Protein AF-0000000070945038 (afdb_homodimer)

Sequence (458 aa):
YYMYGKHPVFSALNNPKRQIENILCTREIFDTNKKLIGTRSYEIVNNDILSKLLENQIHQGIAAKVRPIFSYNLENIDIKNPKCKIAILDQITDTQNIGAIIRSAAAFDINAIILPQDNSPNESGGIAKAACGTLELIPIIKVTNLRSCMNYLKKHGFWIIGLTGSANDYFTDKLISDKIALVFGSEDKGMRRLVEETCDYLAKIPISKRVESLNVSNAASIIFHSLHKYYMYGKHPVFSALNNPKRQIENILCTREIFDTNKKLIGTRSYEIVNNDILSKLLENQIHQGIAAKVRPIFSYNLENIDIKNPKCKIAILDQITDTQNIGAIIRSAAAFDINAIILPQDNSPNESGGIAKAACGTLELIPIIKVTNLRSCMNYLKKHGFWIIGLTGSANDYFTDKLISDKIALVFGSEDKGMRRLVEETCDYLAKIPISKRVESLNVSNAASIIFHSLHK

Radius of gyration: 22.68 Å; Cα contacts (8 Å, |Δi|>4): 978; chains: 2; bounding box: 52×62×56 Å

InterPro domains:
  IPR001537 tRNA/rRNA methyltransferase, SpoU type [PF00588] (87-224)
  IPR004441 RNA methyltransferase TrmH [PTHR46429] (2-227)
  IPR004441 RNA methyltransferase TrmH [TIGR00186] (2-226)
  IPR013123 RNA 2-O ribose methyltransferase, substrate binding [PF08032] (3-68)
  IPR013123 RNA 2-O ribose methyltransferase, substrate binding [SM00967] (2-72)
  IPR029026 tRNA (guanine-N1-)-methyltransferase, N-terminal [G3DSA:3.40.1280.10] (71-229)
  IPR029028 Alpha/beta knot methyltransferases [SSF75217] (60-228)
  IPR029064 Ribosomal protein eL30-like superfamily [G3DSA:3.30.1330.30] (1-68)
  IPR029064 Ribosomal protein eL30-like superfamily [SSF55315] (2-68)

Organism: Ixodes scapularis (NCBI:txid6945)

Foldseek 3Di:
DKAADDQLVLLLLVQPLWFWQEKEFAPVVCVVVVVSRVVHHYDHDDPVVVCVVVVNPPRVGMMIDTDAPAAADPVVQPLVQLAAEEEEEAQAADLLLLLLLLLLCLVLVHAAYEYEPPNYDGDDNSNSVSVRSSSSVHHYHYYNDVLVVLVVSVVSPEAEEEEDPPFPAADDPVPDDRHYYYYWYYPPPIHDDSNVVSHPYYHYHDDDPVDHDDDRSVRSSVVSVVNSD/DKAADDQLVLLLLVQPLWFWQEKEFAPVVCVVVVVSRVVHHYDHDDPVVVCVVVVNPPRVGMMIDTDAPAAADPVVQPLVQLAAEEEEEAQAADLLLLLLLLLLCLVLVHAAYEYEPPNYDGDDNSNSVSVRSSSSVHHYHYYNDVLVVLVVSVVSPEAEEEEDPPFPAADDPVPDDRHYYYYWYYPPPIHDDSNVVSHPGYHYHDDDPVDHDDDRSVRSSVVSVVNSD

Nearest PDB structures (foldseek):
  1gz0-assembly4_D  TM=7.320E-01  e=9.127E-21  Escherichia coli
  1gz0-assembly4_E  TM=9.339E-01  e=8.587E-15  Escherichia coli
  3nk7-assembly1_A  TM=8.031E-01  e=1.399E-15  Streptomyces actuosus
  5l0z-assembly1_B  TM=8.597E-01  e=9.654E-15  Sinorhizobium meliloti 1021
  3nk6-assembly1_B  TM=8.182E-01  e=3.430E-13  Streptomyces actuosus

Solvent-accessible surface area (backbone atoms only — not comparable to full-atom values): 24083 Å² total; per-residue (Å²): 91,55,34,32,19,59,50,26,40,53,35,41,72,70,31,86,85,54,51,70,71,35,33,42,25,21,61,69,54,39,70,77,38,40,80,72,51,65,80,46,59,61,45,77,44,57,62,66,59,54,27,62,77,54,74,64,50,85,28,80,46,28,33,26,35,35,58,78,78,70,37,73,50,78,78,76,51,67,71,82,44,74,68,31,39,33,40,35,40,45,46,51,58,56,43,58,44,52,9,39,34,42,27,37,32,43,24,39,66,39,57,35,38,37,34,39,55,64,66,30,69,73,85,45,32,60,28,34,42,44,12,56,27,29,62,73,72,40,56,40,30,36,35,88,46,64,58,61,50,50,49,53,41,42,76,64,64,33,46,34,37,30,51,38,79,82,36,89,40,64,70,49,77,84,73,63,59,54,29,30,34,38,35,38,33,16,95,86,76,35,54,52,66,71,54,54,69,67,31,77,40,54,18,17,79,91,59,34,90,90,42,84,72,69,56,64,33,32,49,48,33,38,54,38,48,64,68,58,107,92,55,33,30,17,59,48,25,40,53,36,41,72,70,31,87,85,53,51,70,71,36,34,42,24,19,62,69,53,40,70,76,37,41,81,71,50,64,78,46,58,64,46,79,43,58,63,66,59,53,26,63,76,53,74,63,49,86,27,80,47,29,33,26,34,34,57,79,78,71,38,74,50,75,78,74,50,67,72,81,45,73,68,33,38,35,39,34,39,45,48,50,57,55,42,59,42,51,8,38,36,42,27,36,32,43,24,38,66,38,59,33,38,37,36,39,56,64,69,31,67,72,87,46,32,61,29,35,42,44,12,56,24,30,60,74,70,39,56,39,30,36,36,88,47,64,59,61,51,51,50,54,41,41,76,64,64,32,46,35,36,28,52,37,80,83,36,90,40,65,70,50,77,86,73,62,59,54,27,30,33,40,34,39,34,17,94,86,78,35,53,52,68,70,55,54,70,66,30,76,40,53,20,16,80,91,58,36,90,90,42,84,72,67,57,63,34,33,49,48,33,37,53,39,48,65,67,58,106

Structure (mmCIF, N/CA/C/O backbone):
data_AF-0000000070945038-model_v1
#
loop_
_entity.id
_entity.type
_entity.pdbx_description
1 polymer 'rRNA methylase, putative'
#
loop_
_atom_site.group_PDB
_atom_site.id
_atom_site.type_symbol
_atom_site.label_atom_id
_atom_site.label_alt_id
_atom_site.label_comp_id
_atom_site.label_asym_id
_atom_site.label_entity_id
_atom_site.label_seq_id
_atom_site.pdbx_PDB_ins_code
_atom_site.Cartn_x
_atom_site.Cartn_y
_atom_site.Cartn_z
_atom_site.occupancy
_atom_site.B_iso_or_equiv
_atom_site.auth_seq_id
_atom_site.auth_comp_id
_atom_site.auth_asym_id
_atom_site.auth_atom_id
_atom_site.pdbx_PDB_model_num
ATOM 1 N N . TYR A 1 1 ? -1.938 24.375 -4.832 1 97.31 1 TYR A N 1
ATOM 2 C CA . TYR A 1 1 ? -2.25 23.219 -5.664 1 97.31 1 TYR A CA 1
ATOM 3 C C . TYR A 1 1 ? -3.699 22.781 -5.473 1 97.31 1 TYR A C 1
ATOM 5 O O . TYR A 1 1 ? -4.379 23.266 -4.559 1 97.31 1 TYR A O 1
ATOM 13 N N . TYR A 1 2 ? -4.199 21.891 -6.297 1 98 2 TYR A N 1
ATOM 14 C CA . TYR A 1 2 ? -5.562 21.406 -6.137 1 98 2 TYR A CA 1
ATOM 15 C C . TYR A 1 2 ? -5.578 20.031 -5.461 1 98 2 TYR A C 1
ATOM 17 O O . TYR A 1 2 ? -4.887 19.109 -5.902 1 98 2 TYR A O 1
ATOM 25 N N . MET A 1 3 ? -6.242 19.984 -4.41 1 98 3 MET A N 1
ATOM 26 C CA . MET A 1 3 ? -6.648 18.719 -3.822 1 98 3 MET A CA 1
ATOM 27 C C . MET A 1 3 ? -8 18.266 -4.371 1 98 3 MET A C 1
ATOM 29 O O . MET A 1 3 ? -8.828 19.094 -4.746 1 98 3 MET A O 1
ATOM 33 N N . TYR A 1 4 ? -8.188 16.984 -4.426 1 98.62 4 TYR A N 1
ATOM 34 C CA . TYR A 1 4 ? -9.414 16.484 -5.035 1 98.62 4 TYR A CA 1
ATOM 35 C C . TYR A 1 4 ? -9.906 15.234 -4.328 1 98.62 4 TYR A C 1
ATOM 37 O O . TYR A 1 4 ? -9.133 14.547 -3.654 1 98.62 4 TYR A O 1
ATOM 45 N N . GLY A 1 5 ? -11.172 14.969 -4.531 1 97.75 5 GLY A N 1
ATOM 46 C CA . GLY A 1 5 ? -11.836 13.867 -3.855 1 97.75 5 GLY A CA 1
ATOM 47 C C . GLY A 1 5 ? -12.586 14.297 -2.609 1 97.75 5 GLY A C 1
ATOM 48 O O . GLY A 1 5 ? -12.172 15.234 -1.924 1 97.75 5 GLY A O 1
ATOM 49 N N . LYS A 1 6 ? -13.602 13.602 -2.258 1 97.12 6 LYS A N 1
ATOM 50 C CA . LYS A 1 6 ? -14.469 13.984 -1.146 1 97.12 6 LYS A CA 1
ATOM 51 C C . LYS A 1 6 ? -13.711 13.961 0.177 1 97.12 6 LYS A C 1
ATOM 53 O O . LYS A 1 6 ? -13.672 14.961 0.897 1 97.12 6 LYS A O 1
ATOM 58 N N . HIS A 1 7 ? -12.977 12.914 0.466 1 96.94 7 HIS A N 1
ATOM 59 C CA . HIS A 1 7 ? -12.352 12.75 1.772 1 96.94 7 HIS A CA 1
ATOM 60 C C . HIS A 1 7 ? -11.266 13.797 2.004 1 96.94 7 HIS A C 1
ATOM 62 O O . HIS A 1 7 ? -11.289 14.508 3.014 1 96.94 7 HIS A O 1
ATOM 68 N N . PRO A 1 8 ? -10.336 13.93 1.013 1 98.12 8 PRO A N 1
ATOM 69 C CA . PRO A 1 8 ? -9.305 14.938 1.227 1 98.12 8 PRO A CA 1
ATOM 70 C C . PRO A 1 8 ? -9.875 16.344 1.369 1 98.12 8 PRO A C 1
ATOM 72 O O . PRO A 1 8 ? -9.492 17.094 2.275 1 98.12 8 PRO A O 1
ATOM 75 N N . VAL A 1 9 ? -10.836 16.719 0.553 1 98.5 9 VAL A N 1
ATOM 76 C CA . VAL A 1 9 ? -11.344 18.078 0.532 1 98.5 9 VAL A CA 1
ATOM 77 C C . VAL A 1 9 ? -12.156 18.344 1.797 1 98.5 9 VAL A C 1
ATOM 79 O O . VAL A 1 9 ? -11.969 19.375 2.453 1 98.5 9 VAL A O 1
ATOM 82 N N . PHE A 1 10 ? -13.008 17.422 2.17 1 98 10 PHE A N 1
ATOM 83 C CA . PHE A 1 10 ? -13.836 17.656 3.35 1 98 10 PHE A CA 1
ATOM 84 C C . PHE A 1 10 ? -12.984 17.672 4.613 1 98 10 PHE A C 1
ATOM 86 O O . PHE A 1 10 ? -13.258 18.422 5.543 1 98 10 PHE A O 1
ATOM 93 N N . SER A 1 11 ? -12.031 16.812 4.656 1 98.06 11 SER A N 1
ATOM 94 C CA . SER A 1 11 ? -11.109 16.859 5.785 1 98.06 11 SER A CA 1
ATOM 95 C C . SER A 1 11 ? -10.391 18.203 5.867 1 98.06 11 SER A C 1
ATOM 97 O O . SER A 1 11 ? -10.227 18.75 6.953 1 98.06 11 SER A O 1
ATOM 99 N N . ALA A 1 12 ? -9.938 18.688 4.75 1 98.12 12 ALA A N 1
ATOM 100 C CA . ALA A 1 12 ? -9.289 20 4.703 1 98.12 12 ALA A CA 1
ATOM 101 C C . ALA A 1 12 ? -10.234 21.094 5.18 1 98.12 12 ALA A C 1
ATOM 103 O O . ALA A 1 12 ? -9.828 21.984 5.934 1 98.12 12 ALA A O 1
ATOM 104 N N . LEU A 1 13 ? -11.469 21.047 4.785 1 97.56 13 LEU A N 1
ATOM 105 C CA . LEU A 1 13 ? -12.469 22.031 5.164 1 97.56 13 LEU A CA 1
ATOM 106 C C . LEU A 1 13 ? -12.703 22.031 6.672 1 97.56 13 LEU A C 1
ATOM 108 O O . LEU A 1 13 ? -13.031 23.062 7.262 1 97.56 13 LEU A O 1
ATOM 112 N N . ASN A 1 14 ? -12.492 20.922 7.234 1 96.62 14 ASN A N 1
ATOM 113 C CA . ASN A 1 14 ? -12.742 20.766 8.664 1 96.62 14 ASN A CA 1
ATOM 114 C C . ASN A 1 14 ? -11.5 21.094 9.484 1 96.62 14 ASN A C 1
ATOM 116 O O . ASN A 1 14 ? -11.539 21.062 10.719 1 96.62 14 ASN A O 1
ATOM 120 N N . ASN A 1 15 ? -10.398 21.281 8.906 1 96.88 15 ASN A N 1
ATOM 121 C CA . ASN A 1 15 ? -9.164 21.656 9.586 1 96.88 15 ASN A CA 1
ATOM 122 C C . ASN A 1 15 ? -8.945 23.156 9.586 1 96.88 15 ASN A C 1
ATOM 124 O O . ASN A 1 15 ? -8.625 23.75 8.547 1 96.88 15 ASN A O 1
ATOM 128 N N . PRO A 1 16 ? -9.047 23.812 10.68 1 95.56 16 PRO A N 1
ATOM 129 C CA . PRO A 1 16 ? -8.93 25.266 10.727 1 95.56 16 PRO A CA 1
ATOM 130 C C . PRO A 1 16 ? -7.535 25.75 10.328 1 95.56 16 PRO A C 1
ATOM 132 O O . PRO A 1 16 ? -7.367 26.906 9.938 1 95.56 16 PRO A O 1
ATOM 135 N N . LYS A 1 17 ? -6.582 24.906 10.398 1 95.31 17 LYS A N 1
ATOM 136 C CA . LYS A 1 17 ? -5.215 25.297 10.055 1 95.31 17 LYS A CA 1
ATOM 137 C C . LYS A 1 17 ? -5.012 25.312 8.539 1 95.31 17 LYS A C 1
ATOM 139 O O . LYS A 1 17 ? -4.035 25.891 8.047 1 95.31 17 LYS A O 1
ATOM 144 N N . ARG A 1 18 ? -5.879 24.672 7.828 1 97.56 18 ARG A N 1
ATOM 145 C CA . ARG A 1 18 ? -5.742 24.562 6.379 1 97.56 18 ARG A CA 1
ATOM 146 C C . ARG A 1 18 ? -6.227 25.844 5.691 1 97.56 18 ARG A C 1
ATOM 148 O O . ARG A 1 18 ? -7.336 26.312 5.949 1 97.56 18 ARG A O 1
ATOM 155 N N . GLN A 1 19 ? -5.367 26.359 4.898 1 97.69 19 GLN A N 1
ATOM 156 C CA . GLN A 1 19 ? -5.75 27.516 4.09 1 97.69 19 GLN A CA 1
ATOM 157 C C . GLN A 1 19 ? -6.328 27.078 2.748 1 97.69 19 GLN A C 1
ATOM 159 O O . GLN A 1 19 ? -5.625 26.5 1.922 1 97.69 19 GLN A O 1
ATOM 164 N N . ILE A 1 20 ? -7.547 27.422 2.492 1 98.12 20 ILE A N 1
ATOM 165 C CA . ILE A 1 20 ? -8.266 27.047 1.28 1 98.12 20 ILE A CA 1
ATOM 166 C C . ILE A 1 20 ? -8.617 28.297 0.479 1 98.12 20 ILE A C 1
ATOM 168 O O . ILE A 1 20 ? -9.266 29.203 0.998 1 98.12 20 ILE A O 1
ATOM 172 N N . GLU A 1 21 ? -8.242 28.297 -0.709 1 98.12 21 GLU A N 1
ATOM 173 C CA . GLU A 1 21 ? -8.461 29.469 -1.554 1 98.12 21 GLU A CA 1
ATOM 174 C C . GLU A 1 21 ? -9.828 29.422 -2.219 1 98.12 21 GLU A C 1
ATOM 176 O O . GLU A 1 21 ? -10.523 30.438 -2.291 1 98.12 21 GLU A O 1
ATOM 181 N N . ASN A 1 22 ? -10.109 28.266 -2.75 1 97.94 22 ASN A N 1
ATOM 182 C CA . ASN A 1 22 ? -11.375 28.094 -3.455 1 97.94 22 ASN A CA 1
ATOM 183 C C . ASN A 1 22 ? -11.773 26.625 -3.543 1 97.94 22 ASN A C 1
ATOM 185 O O . ASN A 1 22 ? -10.914 25.734 -3.475 1 97.94 22 ASN A O 1
ATOM 189 N N . ILE A 1 23 ? -13.102 26.453 -3.662 1 98.62 23 ILE A N 1
ATOM 190 C CA . ILE A 1 23 ? -13.648 25.109 -3.832 1 98.62 23 ILE A CA 1
ATOM 191 C C . ILE A 1 23 ? -14.383 25.016 -5.168 1 98.62 23 ILE A C 1
ATOM 193 O O . ILE A 1 23 ? -15.141 25.922 -5.527 1 98.62 23 ILE A O 1
ATOM 197 N N . LEU A 1 24 ? -14.07 24.031 -5.941 1 98.75 24 LEU A N 1
ATOM 198 C CA . LEU A 1 24 ? -14.836 23.672 -7.133 1 98.75 24 LEU A CA 1
ATOM 199 C C . LEU A 1 24 ? -15.625 22.391 -6.906 1 98.75 24 LEU A C 1
ATOM 201 O O . LEU A 1 24 ? -15.062 21.359 -6.504 1 98.75 24 LEU A O 1
ATOM 205 N N . CYS A 1 25 ? -16.906 22.422 -7.137 1 98.75 25 CYS A N 1
ATOM 206 C CA . CYS A 1 25 ? -17.688 21.219 -6.906 1 98.75 25 CYS A CA 1
ATOM 207 C C . CYS A 1 25 ? -18.906 21.156 -7.824 1 98.75 25 CYS A C 1
ATOM 209 O O . CYS A 1 25 ? -19.328 22.188 -8.367 1 98.75 25 CYS A O 1
ATOM 211 N N . THR A 1 26 ? -19.391 20.016 -8.055 1 98.69 26 THR A N 1
ATOM 212 C CA . THR A 1 26 ? -20.625 19.844 -8.828 1 98.69 26 THR A CA 1
ATOM 213 C C . THR A 1 26 ? -21.844 20.297 -8.016 1 98.69 26 THR A C 1
ATOM 215 O O . THR A 1 26 ? -21.766 20.422 -6.793 1 98.69 26 THR A O 1
ATOM 218 N N . ARG A 1 27 ? -22.938 20.484 -8.773 1 98.38 27 ARG A N 1
ATOM 219 C CA . ARG A 1 27 ? -24.188 20.875 -8.117 1 98.38 27 ARG A CA 1
ATOM 220 C C . ARG A 1 27 ? -24.609 19.828 -7.102 1 98.38 27 ARG A C 1
ATOM 222 O O . ARG A 1 27 ? -25.047 20.156 -5.996 1 98.38 27 ARG A O 1
ATOM 229 N N . GLU A 1 28 ? -24.516 18.625 -7.449 1 98.06 28 GLU A N 1
ATOM 230 C CA . GLU A 1 28 ? -24.906 17.516 -6.586 1 98.06 28 GLU A CA 1
ATOM 231 C C . GLU A 1 28 ? -24.125 17.531 -5.281 1 98.06 28 GLU A C 1
ATOM 233 O O . GLU A 1 28 ? -24.703 17.406 -4.199 1 98.06 28 GLU A O 1
ATOM 238 N N . ILE A 1 29 ? -22.844 17.719 -5.418 1 98.25 29 ILE A N 1
ATOM 239 C CA . ILE A 1 29 ? -21.969 17.703 -4.246 1 98.25 29 ILE A CA 1
ATOM 240 C C . ILE A 1 29 ? -22.281 18.922 -3.367 1 98.25 29 ILE A C 1
ATOM 242 O O . ILE A 1 29 ? -22.328 18.797 -2.141 1 98.25 29 ILE A O 1
ATOM 246 N N . PHE A 1 30 ? -22.453 20.031 -4.02 1 98.25 30 PHE A N 1
ATOM 247 C CA . PHE A 1 30 ? -22.766 21.25 -3.268 1 98.25 30 PHE A CA 1
ATOM 248 C C . PHE A 1 30 ? -24.078 21.062 -2.494 1 98.25 30 PHE A C 1
ATOM 250 O O . PHE A 1 30 ? -24.141 21.375 -1.302 1 98.25 30 PHE A O 1
ATOM 257 N N . ASP A 1 31 ? -25.062 20.531 -3.143 1 98.12 31 ASP A N 1
ATOM 258 C CA . ASP A 1 31 ? -26.391 20.422 -2.539 1 98.12 31 ASP A CA 1
ATOM 259 C C . ASP A 1 31 ? -26.359 19.5 -1.319 1 98.12 31 ASP A C 1
ATOM 261 O O . ASP A 1 31 ? -27.094 19.734 -0.345 1 98.12 31 ASP A O 1
ATOM 265 N N . THR A 1 32 ? -25.562 18.516 -1.355 1 97.31 32 THR A N 1
ATOM 266 C CA . THR A 1 32 ? -25.5 17.547 -0.278 1 97.31 32 THR A CA 1
ATOM 267 C C . THR A 1 32 ? -24.609 18.047 0.854 1 97.31 32 THR A C 1
ATOM 269 O O . THR A 1 32 ? -24.688 17.547 1.981 1 97.31 32 THR A O 1
ATOM 272 N N . ASN A 1 33 ? -23.75 19.047 0.558 1 97.5 33 ASN A N 1
ATOM 273 C CA . ASN A 1 33 ? -22.797 19.516 1.555 1 97.5 33 ASN A CA 1
ATOM 274 C C . ASN A 1 33 ? -22.781 21.031 1.655 1 97.5 33 ASN A C 1
ATOM 276 O O . ASN A 1 33 ? -21.734 21.641 1.858 1 97.5 33 ASN A O 1
ATOM 280 N N . LYS A 1 34 ? -23.891 21.641 1.499 1 96.69 34 LYS A N 1
ATOM 281 C CA . LYS A 1 34 ? -24.047 23.094 1.395 1 96.69 34 LYS A CA 1
ATOM 282 C C . LYS A 1 34 ? -23.5 23.797 2.637 1 96.69 34 LYS A C 1
ATOM 284 O O . LYS A 1 34 ? -22.859 24.844 2.533 1 96.69 34 LYS A O 1
ATOM 289 N N . LYS A 1 35 ? -23.75 23.25 3.766 1 95.44 35 LYS A N 1
ATOM 290 C CA . LYS A 1 35 ? -23.359 23.875 5.027 1 95.44 35 LYS A CA 1
ATOM 291 C C . LYS A 1 35 ? -21.844 24 5.141 1 95.44 35 LYS A C 1
ATOM 293 O O . LYS A 1 35 ? -21.328 25 5.664 1 95.44 35 LYS A O 1
ATOM 298 N N . LEU A 1 36 ? -21.172 23.031 4.645 1 94.94 36 LEU A N 1
ATOM 299 C CA . LEU A 1 36 ? -19.719 23 4.754 1 94.94 36 LEU A CA 1
ATOM 300 C C . LEU A 1 36 ? -19.078 23.812 3.648 1 94.94 36 LEU A C 1
ATOM 302 O O . LEU A 1 36 ? -18.141 24.594 3.906 1 94.94 36 LEU A O 1
ATOM 306 N N . ILE A 1 37 ? -19.547 23.688 2.453 1 97.19 37 ILE A N 1
ATOM 307 C CA . ILE A 1 37 ? -18.938 24.312 1.284 1 97.19 37 ILE A CA 1
ATOM 308 C C . ILE A 1 37 ? -19.344 25.781 1.22 1 97.19 37 ILE A C 1
ATOM 310 O O . ILE A 1 37 ? -18.547 26.641 0.841 1 97.19 37 ILE A O 1
ATOM 314 N N . GLY A 1 38 ? -20.562 26.094 1.604 1 94.56 38 GLY A N 1
ATOM 315 C CA . GLY A 1 38 ? -21.156 27.406 1.458 1 94.56 38 GLY A CA 1
ATOM 316 C C . GLY A 1 38 ? -20.469 28.469 2.305 1 94.56 38 GLY A C 1
ATOM 317 O O . GLY A 1 38 ? -20.625 29.656 2.062 1 94.56 38 GLY A O 1
ATOM 318 N N . THR A 1 39 ? -19.734 28.062 3.297 1 91.69 39 THR A N 1
ATOM 319 C CA . THR A 1 39 ? -19.047 29 4.176 1 91.69 39 THR A CA 1
ATOM 320 C C . THR A 1 39 ? -17.734 29.453 3.557 1 91.69 39 THR A C 1
ATOM 322 O O . THR A 1 39 ? -17.031 30.297 4.117 1 91.69 39 THR A O 1
ATOM 325 N N . ARG A 1 40 ? -17.359 28.891 2.422 1 94.81 40 ARG A N 1
ATOM 326 C CA . ARG A 1 40 ? -16.109 29.188 1.728 1 94.81 40 ARG A CA 1
ATOM 327 C C . ARG A 1 40 ? -16.375 29.75 0.335 1 94.81 40 ARG A C 1
ATOM 329 O O . ARG A 1 40 ? -17.516 29.734 -0.141 1 94.81 40 ARG A O 1
ATOM 336 N N . SER A 1 41 ? -15.344 30.359 -0.224 1 97.5 41 SER A N 1
ATOM 337 C CA . SER A 1 41 ? -15.43 30.672 -1.645 1 97.5 41 SER A CA 1
ATOM 338 C C . SER A 1 41 ? -15.586 29.422 -2.49 1 97.5 41 SER A C 1
ATOM 340 O O . SER A 1 41 ? -14.773 28.5 -2.393 1 97.5 41 SER A O 1
ATOM 342 N N . TYR A 1 42 ? -16.594 29.359 -3.262 1 98.31 42 TYR A N 1
ATOM 343 C CA . TYR A 1 42 ? -16.812 28.156 -4.055 1 98.31 42 TYR A CA 1
ATOM 344 C C . TYR A 1 42 ? -17.359 28.5 -5.434 1 98.31 42 TYR A C 1
ATOM 346 O O . TYR A 1 42 ? -17.828 29.625 -5.66 1 98.31 42 TYR A O 1
ATOM 354 N N . GLU A 1 43 ? -17.25 27.578 -6.332 1 98.5 43 GLU A N 1
ATOM 355 C CA . GLU A 1 43 ? -17.812 27.641 -7.676 1 98.5 43 GLU A CA 1
AT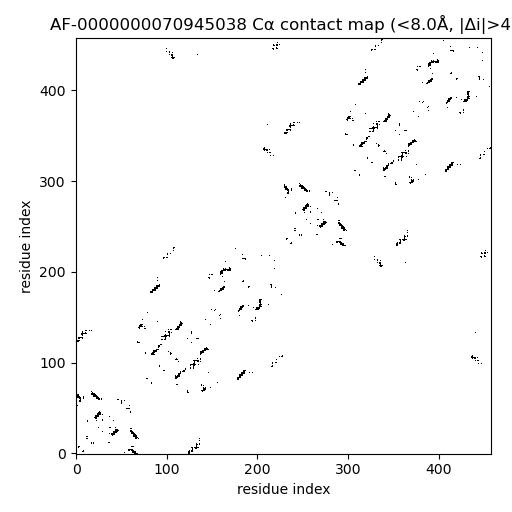OM 356 C C . GLU A 1 43 ? -18.453 26.312 -8.07 1 98.5 43 GLU A C 1
ATOM 358 O O . GLU A 1 43 ? -17.859 25.25 -7.863 1 98.5 43 GLU A O 1
ATOM 363 N N . ILE A 1 44 ? -19.672 26.391 -8.594 1 98.5 44 ILE A N 1
ATOM 364 C CA . ILE A 1 44 ? -20.328 25.188 -9.109 1 98.5 44 ILE A CA 1
ATOM 365 C C . ILE A 1 44 ? -19.875 24.938 -10.547 1 98.5 44 ILE A C 1
ATOM 367 O O . ILE A 1 44 ? -20.031 25.797 -11.414 1 98.5 44 ILE A O 1
ATOM 371 N N . VAL A 1 45 ? -19.328 23.797 -10.75 1 98.56 45 VAL A N 1
ATOM 372 C CA . VAL A 1 45 ? -18.828 23.438 -12.07 1 98.56 45 VAL A CA 1
ATOM 373 C C . VAL A 1 45 ? -19.328 22.047 -12.461 1 98.56 45 VAL A C 1
ATOM 375 O O . VAL A 1 45 ? -19.953 21.359 -11.648 1 98.56 45 VAL A O 1
ATOM 378 N N . ASN A 1 46 ? -19.188 21.625 -13.719 1 97.81 46 ASN A N 1
ATOM 379 C CA . ASN A 1 46 ? -19.531 20.281 -14.125 1 97.81 46 ASN A CA 1
ATOM 380 C C . ASN A 1 46 ? -18.344 19.328 -14.047 1 97.81 46 ASN A C 1
ATOM 382 O O . ASN A 1 46 ? -17.203 19.781 -13.852 1 97.81 46 ASN A O 1
ATOM 386 N N . ASN A 1 47 ? -18.562 18.109 -14.188 1 97.75 47 ASN A N 1
ATOM 387 C CA . ASN A 1 47 ? -17.531 17.078 -14.062 1 97.75 47 ASN A CA 1
ATOM 388 C C . ASN A 1 47 ? -16.438 17.25 -15.109 1 97.75 47 ASN A C 1
ATOM 390 O O . ASN A 1 47 ? -15.266 16.969 -14.844 1 97.75 47 ASN A O 1
ATOM 394 N N . ASP A 1 48 ? -16.797 17.688 -16.25 1 97.69 48 ASP A N 1
ATOM 395 C CA . ASP A 1 48 ? -15.836 17.844 -17.344 1 97.69 48 ASP A CA 1
ATOM 396 C C . ASP A 1 48 ? -14.773 18.875 -17 1 97.69 48 ASP A C 1
ATOM 398 O O . ASP A 1 48 ? -13.594 18.688 -17.328 1 97.69 48 ASP A O 1
ATOM 402 N N . ILE A 1 49 ? -15.195 19.922 -16.422 1 97.62 49 ILE A N 1
ATOM 403 C CA . ILE A 1 49 ? -14.273 20.984 -16.031 1 97.62 49 ILE A CA 1
ATOM 404 C C . ILE A 1 49 ? -13.281 20.438 -14.992 1 97.62 49 ILE A C 1
ATOM 406 O O . ILE A 1 49 ? -12.078 20.672 -15.109 1 97.62 49 ILE A O 1
ATOM 410 N N . LEU A 1 50 ? -13.781 19.75 -14.008 1 98.06 50 LEU A N 1
ATOM 411 C CA . LEU A 1 50 ? -12.93 19.156 -12.984 1 98.06 50 LEU A CA 1
ATOM 412 C C . LEU A 1 50 ? -11.953 18.156 -13.609 1 98.06 50 LEU A C 1
ATOM 414 O O . LEU A 1 50 ? -10.766 18.156 -13.266 1 98.06 50 LEU A O 1
ATOM 418 N N . SER A 1 51 ? -12.445 17.312 -14.492 1 97.75 51 SER A N 1
ATOM 419 C CA . SER A 1 51 ? -11.617 16.297 -15.125 1 97.75 51 SER A CA 1
ATOM 420 C C . SER A 1 51 ? -10.484 16.922 -15.93 1 97.75 51 SER A C 1
ATOM 422 O O . SER A 1 51 ? -9.352 16.438 -15.898 1 97.75 51 SER A O 1
ATOM 424 N N . LYS A 1 52 ? -10.789 17.969 -16.672 1 97.44 52 LYS A N 1
ATOM 425 C CA . LYS A 1 52 ? -9.766 18.688 -17.438 1 97.44 52 LYS A CA 1
ATOM 426 C C . LYS A 1 52 ? -8.742 19.328 -16.516 1 97.44 52 LYS A C 1
ATOM 428 O O . LYS A 1 52 ? -7.535 19.219 -16.734 1 97.44 52 LYS A O 1
ATOM 433 N N . LEU A 1 53 ? -9.242 20.016 -15.453 1 97.19 53 LEU A N 1
ATOM 434 C CA . LEU A 1 53 ? -8.391 20.719 -14.5 1 97.19 53 LEU A CA 1
ATOM 435 C C . LEU A 1 53 ? -7.418 19.766 -13.82 1 97.19 53 LEU A C 1
ATOM 437 O O . LEU A 1 53 ? -6.258 20.109 -13.586 1 97.19 53 LEU A O 1
ATOM 441 N N . LEU A 1 54 ? -7.895 18.531 -13.531 1 97.06 54 LEU A N 1
ATOM 442 C CA . LEU A 1 54 ? -7.145 17.578 -12.711 1 97.06 54 LEU A CA 1
ATOM 443 C C . LEU A 1 54 ? -6.551 16.469 -13.57 1 97.06 54 LEU A C 1
ATOM 445 O O . LEU A 1 54 ? -6.141 15.43 -13.047 1 97.06 54 LEU A O 1
ATOM 449 N N . GLU A 1 55 ? -6.559 16.672 -14.883 1 94.44 55 GLU A N 1
ATOM 450 C CA . GLU A 1 55 ? -5.965 15.727 -15.828 1 94.44 55 GLU A CA 1
ATOM 451 C C . GLU A 1 55 ? -6.516 14.32 -15.617 1 94.44 55 GLU A C 1
ATOM 453 O O . GLU A 1 55 ? -5.754 13.359 -15.492 1 94.44 55 GLU A O 1
ATOM 458 N N . ASN A 1 56 ? -7.84 14.242 -15.383 1 90.94 56 ASN A N 1
ATOM 459 C CA . ASN A 1 56 ? -8.664 13.039 -15.383 1 90.94 56 ASN A CA 1
ATOM 460 C C . ASN A 1 56 ? -8.445 12.203 -14.125 1 90.94 56 ASN A C 1
ATOM 462 O O . ASN A 1 56 ? -8.664 10.992 -14.125 1 90.94 56 ASN A O 1
ATOM 466 N N . GLN A 1 57 ? -7.922 12.859 -13.125 1 92.31 57 GLN A N 1
ATOM 467 C CA . GLN A 1 57 ? -7.902 12.195 -11.828 1 92.31 57 GLN A CA 1
ATOM 468 C C . GLN A 1 57 ? -9.312 11.961 -11.305 1 92.31 57 GLN A C 1
ATOM 470 O O . GLN A 1 57 ? -10.25 12.672 -11.695 1 92.31 57 GLN A O 1
ATOM 475 N N . ILE A 1 58 ? -9.484 10.945 -10.555 1 92.19 58 ILE A N 1
ATOM 476 C CA . ILE A 1 58 ? -10.789 10.656 -9.961 1 92.19 58 ILE A CA 1
ATOM 477 C C . ILE A 1 58 ? -11.102 11.688 -8.875 1 92.19 58 ILE A C 1
ATOM 479 O O . ILE A 1 58 ? -10.602 11.586 -7.754 1 92.19 58 ILE A O 1
ATOM 483 N N . HIS A 1 59 ? -11.953 12.641 -9.195 1 96.69 59 HIS A N 1
ATOM 484 C CA . HIS A 1 59 ? -12.141 13.805 -8.336 1 96.69 59 HIS A CA 1
ATOM 485 C C . HIS A 1 59 ? -13.453 13.703 -7.559 1 96.69 59 HIS A C 1
ATOM 487 O O . HIS A 1 59 ? -13.664 14.453 -6.602 1 96.69 59 HIS A O 1
ATOM 493 N N . GLN A 1 60 ? -14.336 12.797 -7.879 1 96 60 GLN A N 1
ATOM 494 C CA . GLN A 1 60 ? -15.594 12.539 -7.184 1 96 60 GLN A CA 1
ATOM 495 C C . GLN A 1 60 ? -16.422 13.82 -7.074 1 96 60 GLN A C 1
ATOM 497 O O . GLN A 1 60 ? -17.062 14.062 -6.047 1 96 60 GLN A O 1
ATOM 502 N N . GLY A 1 61 ? -16.312 14.742 -7.973 1 98.12 61 GLY A N 1
ATOM 503 C CA . GLY A 1 61 ? -17.172 15.906 -8.102 1 98.12 61 GLY A CA 1
ATOM 504 C C . GLY A 1 61 ? -16.703 17.094 -7.289 1 98.12 61 GLY A C 1
ATOM 505 O O . GLY A 1 61 ? -17.422 18.094 -7.148 1 98.12 61 GLY A O 1
ATOM 506 N N . ILE A 1 62 ? -15.477 17.016 -6.723 1 98.69 62 ILE A N 1
ATOM 507 C CA . ILE A 1 62 ? -15.07 18.141 -5.887 1 98.69 62 ILE A CA 1
ATOM 508 C C . ILE A 1 62 ? -13.547 18.266 -5.906 1 98.69 62 ILE A C 1
ATOM 510 O O . ILE A 1 62 ? -12.836 17.266 -5.945 1 98.69 62 ILE A O 1
ATOM 514 N N . ALA A 1 63 ? -13.039 19.469 -5.859 1 98.75 63 ALA A N 1
ATOM 515 C CA . ALA A 1 63 ? -11.633 19.859 -5.734 1 98.75 63 ALA A CA 1
ATOM 516 C C . ALA A 1 63 ? -11.492 21.156 -4.945 1 98.75 63 ALA A C 1
ATOM 518 O O . ALA A 1 63 ? -12.438 21.938 -4.852 1 98.75 63 ALA A O 1
ATOM 519 N N . ALA A 1 64 ? -10.422 21.344 -4.34 1 98.69 64 ALA A N 1
ATOM 520 C CA . ALA A 1 64 ? -10.141 22.578 -3.594 1 98.69 64 ALA A CA 1
ATOM 521 C C . ALA A 1 64 ? -8.727 23.078 -3.873 1 98.69 64 ALA A C 1
ATOM 523 O O . ALA A 1 64 ? -7.773 22.281 -3.887 1 98.69 64 ALA A O 1
ATOM 524 N N . LYS A 1 65 ? -8.617 24.297 -4.152 1 98.69 65 LYS A N 1
ATOM 525 C CA . LYS A 1 65 ? -7.309 24.938 -4.227 1 98.69 65 LYS A CA 1
ATOM 526 C C . LYS A 1 65 ? -6.793 25.297 -2.834 1 98.69 65 LYS A C 1
ATOM 528 O O . LYS A 1 65 ? -7.41 26.078 -2.115 1 98.69 65 LYS A O 1
ATOM 533 N N . VAL A 1 66 ? -5.637 24.719 -2.5 1 98.56 66 VAL A N 1
ATOM 534 C CA . VAL A 1 66 ? -5.195 24.859 -1.116 1 98.56 66 VAL A CA 1
ATOM 535 C C . VAL A 1 66 ? -3.719 25.234 -1.077 1 98.56 66 VAL A C 1
ATOM 537 O O . VAL A 1 66 ? -3 25.062 -2.064 1 98.56 66 VAL A O 1
ATOM 540 N N . ARG A 1 67 ? -3.312 25.75 0.072 1 98.19 67 ARG A N 1
ATOM 541 C CA . ARG A 1 67 ? -1.896 25.906 0.38 1 98.19 67 ARG A CA 1
ATOM 542 C C . ARG A 1 67 ? -1.349 24.703 1.118 1 98.19 67 ARG A C 1
ATOM 544 O O . ARG A 1 67 ? -2.043 24.094 1.945 1 98.19 67 ARG A O 1
ATOM 551 N N . PRO A 1 68 ? -0.108 24.344 0.825 1 97.69 68 PRO A N 1
ATOM 552 C CA . PRO A 1 68 ? 0.474 23.203 1.525 1 97.69 68 PRO A CA 1
ATOM 553 C C . PRO A 1 68 ? 0.501 23.375 3.041 1 97.69 68 PRO A C 1
ATOM 555 O O . PRO A 1 68 ? 0.708 24.5 3.525 1 97.69 68 PRO A O 1
ATOM 558 N N . ILE A 1 69 ? 0.356 22.266 3.748 1 96.62 69 ILE A N 1
ATOM 559 C CA . ILE A 1 69 ? 0.332 22.359 5.203 1 96.62 69 ILE A CA 1
ATOM 560 C C . ILE A 1 69 ? 1.592 21.703 5.781 1 96.62 69 ILE A C 1
ATOM 562 O O . ILE A 1 69 ? 1.781 21.688 7 1 96.62 69 ILE A O 1
ATOM 566 N N . PHE A 1 70 ? 2.492 21.156 4.914 1 96.56 70 PHE A N 1
ATOM 567 C CA . PHE A 1 70 ? 3.777 20.656 5.387 1 96.56 70 PHE A CA 1
ATOM 568 C C . PHE A 1 70 ? 4.508 21.719 6.199 1 96.56 70 PHE A C 1
ATOM 570 O O . PHE A 1 70 ? 4.496 22.906 5.84 1 96.56 70 PHE A O 1
ATOM 577 N N . SER A 1 71 ? 5.117 21.281 7.273 1 94.88 71 SER A N 1
ATOM 578 C CA . SER A 1 71 ? 5.902 22.188 8.109 1 94.88 71 SER A CA 1
ATOM 579 C C . SER A 1 71 ? 7.391 22.062 7.816 1 94.88 71 SER A C 1
ATOM 581 O O . SER A 1 71 ? 7.84 21.047 7.285 1 94.88 71 SER A O 1
ATOM 583 N N . TYR A 1 72 ? 8.102 23.109 8.195 1 92.81 72 TYR A N 1
ATOM 584 C CA . TYR A 1 72 ? 9.547 23.109 8.016 1 92.81 72 TYR A CA 1
ATOM 585 C C . TYR A 1 72 ? 10.258 23.359 9.336 1 92.81 72 TYR A C 1
ATOM 587 O O . TYR A 1 72 ? 11.461 23.625 9.359 1 92.81 72 TYR A O 1
ATOM 595 N N . ASN A 1 73 ? 9.469 23.297 10.375 1 91.06 73 ASN A N 1
ATOM 596 C CA . ASN A 1 73 ? 10.008 23.547 11.711 1 91.06 73 ASN A CA 1
ATOM 597 C C . ASN A 1 73 ? 9.891 22.328 12.609 1 91.06 73 ASN A C 1
ATOM 599 O O . ASN A 1 73 ? 8.781 21.938 12.984 1 91.06 73 ASN A O 1
ATOM 603 N N . LEU A 1 74 ? 11 21.844 13.047 1 90.5 74 LEU A N 1
ATOM 604 C CA . LEU A 1 74 ? 11.07 20.641 13.883 1 90.5 74 LEU A CA 1
ATOM 605 C C . LEU A 1 74 ? 10.359 20.859 15.211 1 90.5 74 LEU A C 1
ATOM 607 O O . LEU A 1 74 ? 9.891 19.906 15.836 1 90.5 74 LEU A O 1
ATOM 611 N N . GLU A 1 75 ? 10.273 22.141 15.578 1 86.25 75 GLU A N 1
ATOM 612 C CA . GLU A 1 75 ? 9.656 22.484 16.859 1 86.25 75 GLU A CA 1
ATOM 613 C C . GLU A 1 75 ? 8.164 22.172 16.844 1 86.25 75 GLU A C 1
ATOM 615 O O . GLU A 1 75 ? 7.52 22.172 17.906 1 86.25 75 GLU A O 1
ATOM 620 N N . ASN A 1 76 ? 7.668 21.906 15.695 1 87.19 76 ASN A N 1
ATOM 621 C CA . ASN A 1 76 ? 6.258 21.531 15.602 1 87.19 76 ASN A CA 1
ATOM 622 C C . ASN A 1 76 ? 6.012 20.125 16.125 1 87.19 76 ASN A C 1
ATOM 624 O O . ASN A 1 76 ? 4.863 19.719 16.312 1 87.19 76 ASN A O 1
ATOM 628 N N . ILE A 1 77 ? 7.039 19.406 16.344 1 89.06 77 ILE A N 1
ATOM 629 C CA . ILE A 1 77 ? 6.922 18.125 17.047 1 89.06 77 ILE A CA 1
ATOM 630 C C . ILE A 1 77 ? 6.824 18.375 18.547 1 89.06 77 ILE A C 1
ATOM 632 O O . ILE A 1 77 ? 7.594 19.172 19.109 1 89.06 77 ILE A O 1
ATOM 636 N N . ASP A 1 78 ? 5.891 17.734 19.188 1 89.75 78 ASP A N 1
ATOM 637 C CA . ASP A 1 78 ? 5.773 17.875 20.641 1 89.75 78 ASP A CA 1
ATOM 638 C C . ASP A 1 78 ? 6.809 17 21.344 1 89.75 78 ASP A C 1
ATOM 640 O O . ASP A 1 78 ? 6.461 15.992 21.969 1 89.75 78 ASP A O 1
ATOM 644 N N . ILE A 1 79 ? 7.965 17.469 21.469 1 89 79 ILE A N 1
ATOM 645 C CA . ILE A 1 79 ? 9.086 16.703 22 1 89 79 ILE A CA 1
ATOM 646 C C . ILE A 1 79 ? 8.922 16.531 23.516 1 89 79 ILE A C 1
ATOM 648 O O . ILE A 1 79 ? 9.578 15.695 24.125 1 89 79 ILE A O 1
ATOM 652 N N . LYS A 1 80 ? 8.094 17.359 24.094 1 90.44 80 LYS A N 1
ATOM 653 C CA . LYS A 1 80 ? 7.883 17.281 25.547 1 90.44 80 LYS A CA 1
ATOM 654 C C . LYS A 1 80 ? 6.934 16.125 25.891 1 90.44 80 LYS A C 1
ATOM 656 O O . LYS A 1 80 ? 6.859 15.719 27.047 1 90.44 80 LYS A O 1
ATOM 661 N N . ASN A 1 81 ? 6.234 15.641 24.906 1 93.38 81 ASN A N 1
ATOM 662 C CA . ASN A 1 81 ? 5.391 14.469 25.094 1 93.38 81 ASN A CA 1
ATOM 663 C C . ASN A 1 81 ? 6.215 13.25 25.516 1 93.38 81 ASN A C 1
ATOM 665 O O . ASN A 1 81 ? 7.109 12.828 24.781 1 93.38 81 ASN A O 1
ATOM 669 N N . PRO A 1 82 ? 5.934 12.711 26.734 1 93.75 82 PRO A N 1
ATOM 670 C CA . PRO A 1 82 ? 6.75 11.594 27.203 1 93.75 82 PRO A CA 1
ATOM 671 C C . PRO A 1 82 ? 6.582 10.344 26.344 1 93.75 82 PRO A C 1
ATOM 673 O O . PRO A 1 82 ? 7.43 9.445 26.375 1 93.75 82 PRO A O 1
ATOM 676 N N . LYS A 1 83 ? 5.473 10.234 25.672 1 95.38 83 LYS A N 1
ATOM 677 C CA . LYS A 1 83 ? 5.246 9.164 24.719 1 95.38 83 LYS A CA 1
ATOM 678 C C . LYS A 1 83 ? 5.102 9.719 23.297 1 95.38 83 LYS A C 1
ATOM 680 O O . LYS A 1 83 ? 4.07 10.297 22.953 1 95.38 83 LYS A O 1
ATOM 685 N N . CYS A 1 84 ? 6.121 9.648 22.531 1 97 84 CYS A N 1
ATOM 686 C CA . CYS A 1 84 ? 6.145 10.25 21.203 1 97 84 CYS A CA 1
ATOM 687 C C . CYS A 1 84 ? 6.746 9.297 20.188 1 97 84 CYS A C 1
ATOM 689 O O . CYS A 1 84 ? 7.863 8.805 20.359 1 97 84 CYS A O 1
ATOM 691 N N . LYS A 1 85 ? 5.965 8.977 19.219 1 97.75 85 LYS A N 1
ATOM 692 C CA . LYS A 1 85 ? 6.41 8.109 18.141 1 97.75 85 LYS A CA 1
ATOM 693 C C . LYS A 1 85 ? 6.445 8.867 16.812 1 97.75 85 LYS A C 1
ATOM 695 O O . LYS A 1 85 ? 5.449 9.477 16.406 1 97.75 85 LYS A O 1
ATOM 700 N N . ILE A 1 86 ? 7.594 8.797 16.141 1 98.31 86 ILE A N 1
ATOM 701 C CA . ILE A 1 86 ? 7.801 9.555 14.906 1 98.31 86 ILE A CA 1
ATOM 702 C C . ILE A 1 86 ? 8.219 8.609 13.781 1 98.31 86 ILE A C 1
ATOM 704 O O . ILE A 1 86 ? 8.93 7.629 14.016 1 98.31 86 ILE A O 1
ATOM 708 N N . ALA A 1 87 ? 7.785 8.859 12.609 1 98.81 87 ALA A N 1
ATOM 709 C CA . ALA A 1 87 ? 8.25 8.141 11.422 1 98.81 87 ALA A CA 1
ATOM 710 C C . ALA A 1 87 ? 9.148 9.031 10.562 1 98.81 87 ALA A C 1
ATOM 712 O O . ALA A 1 87 ? 8.797 10.172 10.266 1 98.81 87 ALA A O 1
ATOM 713 N N . ILE A 1 88 ? 10.273 8.547 10.203 1 98.88 88 ILE A N 1
ATOM 714 C CA . ILE A 1 88 ? 11.211 9.227 9.32 1 98.88 88 ILE A CA 1
ATOM 715 C C . ILE A 1 88 ? 11.305 8.484 7.988 1 98.88 88 ILE A C 1
ATOM 717 O O . ILE A 1 88 ? 11.664 7.301 7.953 1 98.88 88 ILE A O 1
ATOM 721 N N . LEU A 1 89 ? 11.016 9.164 6.914 1 98.81 89 LEU A N 1
ATOM 722 C CA . LEU A 1 89 ? 11.047 8.57 5.586 1 98.81 89 LEU A CA 1
ATOM 723 C C . LEU A 1 89 ? 12.281 9.031 4.812 1 98.81 89 LEU A C 1
ATOM 725 O O . LEU A 1 89 ? 12.328 10.18 4.359 1 98.81 89 LEU A O 1
ATOM 729 N N . ASP A 1 90 ? 13.211 8.172 4.652 1 98.62 90 ASP A N 1
ATOM 730 C CA . ASP A 1 90 ? 14.477 8.5 3.996 1 98.62 90 ASP A CA 1
ATOM 731 C C . ASP A 1 90 ? 14.367 8.344 2.482 1 98.62 90 ASP A C 1
ATOM 733 O O . ASP A 1 90 ? 14.727 7.305 1.934 1 98.62 90 ASP A O 1
ATOM 737 N N . GLN A 1 91 ? 13.898 9.352 1.83 1 97.62 91 GLN A N 1
ATOM 738 C CA . GLN A 1 91 ? 13.867 9.516 0.381 1 97.62 91 GLN A CA 1
ATOM 739 C C . GLN A 1 91 ? 12.852 8.57 -0.258 1 97.62 91 GLN A C 1
ATOM 741 O O . GLN A 1 91 ? 13.156 7.883 -1.231 1 97.62 91 GLN A O 1
ATOM 746 N N . ILE A 1 92 ? 11.742 8.438 0.385 1 97.75 92 ILE A N 1
ATOM 747 C CA . ILE A 1 92 ? 10.57 7.848 -0.261 1 97.75 92 ILE A CA 1
ATOM 748 C C . ILE A 1 92 ? 9.938 8.867 -1.202 1 97.75 92 ILE A C 1
ATOM 750 O O . ILE A 1 92 ? 9.547 9.961 -0.777 1 97.75 92 ILE A O 1
ATOM 754 N N . THR A 1 93 ? 9.812 8.5 -2.496 1 96.44 93 THR A N 1
ATOM 755 C CA . THR A 1 93 ? 9.422 9.516 -3.459 1 96.44 93 THR A CA 1
ATOM 756 C C . THR A 1 93 ? 8.039 9.211 -4.043 1 96.44 93 THR A C 1
ATOM 758 O O . THR A 1 93 ? 7.402 10.094 -4.625 1 96.44 93 THR A O 1
ATOM 761 N N . ASP A 1 94 ? 7.598 8 -3.961 1 96.38 94 ASP A N 1
ATOM 762 C CA . ASP A 1 94 ? 6.297 7.637 -4.512 1 96.38 94 ASP A CA 1
ATOM 763 C C . ASP A 1 94 ? 5.164 8.258 -3.697 1 96.38 94 ASP A C 1
ATOM 765 O O . ASP A 1 94 ? 5.008 7.957 -2.512 1 96.38 94 ASP A O 1
ATOM 769 N N . THR A 1 95 ? 4.32 9.047 -4.34 1 97.19 95 THR A N 1
ATOM 770 C CA . THR A 1 95 ? 3.275 9.805 -3.656 1 97.19 95 THR A CA 1
ATOM 771 C C . THR A 1 95 ? 2.209 8.867 -3.096 1 97.19 95 THR A C 1
ATOM 773 O O . THR A 1 95 ? 1.613 9.148 -2.055 1 97.19 95 THR A O 1
ATOM 776 N N . GLN A 1 96 ? 1.965 7.738 -3.75 1 96.69 96 GLN A N 1
ATOM 777 C CA . GLN A 1 96 ? 0.991 6.77 -3.254 1 96.69 96 GLN A CA 1
ATOM 778 C C . GLN A 1 96 ? 1.459 6.141 -1.945 1 96.69 96 GLN A C 1
ATOM 780 O O . GLN A 1 96 ? 0.675 5.996 -1.005 1 96.69 96 GLN A O 1
ATOM 785 N N . ASN A 1 97 ? 2.742 5.836 -1.918 1 97.88 97 ASN A N 1
ATOM 786 C CA . ASN A 1 97 ? 3.311 5.277 -0.697 1 97.88 97 ASN A CA 1
ATOM 787 C C . ASN A 1 97 ? 3.283 6.285 0.448 1 97.88 97 ASN A C 1
ATOM 789 O O . ASN A 1 97 ? 2.904 5.945 1.57 1 97.88 97 ASN A O 1
ATOM 793 N N . ILE A 1 98 ? 3.662 7.465 0.164 1 98.56 98 ILE A N 1
ATOM 794 C CA . ILE A 1 98 ? 3.701 8.5 1.188 1 98.56 98 ILE A CA 1
ATOM 795 C C . ILE A 1 98 ? 2.299 8.734 1.743 1 98.56 98 ILE A C 1
ATOM 797 O O . ILE A 1 98 ? 2.102 8.766 2.961 1 98.56 98 ILE A O 1
ATOM 801 N N . GLY A 1 99 ? 1.324 8.852 0.839 1 98.5 99 GLY A N 1
ATOM 802 C CA . GLY A 1 99 ? -0.05 9.016 1.289 1 98.5 99 GLY A CA 1
ATOM 803 C C . GLY A 1 99 ? -0.534 7.859 2.148 1 98.5 99 GLY A C 1
ATOM 804 O O . GLY A 1 99 ? -1.166 8.078 3.186 1 98.5 99 GLY A O 1
ATOM 805 N N . ALA A 1 100 ? -0.219 6.641 1.739 1 98.56 100 ALA A N 1
ATOM 806 C CA . ALA A 1 100 ? -0.634 5.457 2.484 1 98.56 100 ALA A CA 1
ATOM 807 C C . ALA A 1 100 ? 0.037 5.406 3.855 1 98.56 100 ALA A C 1
ATOM 809 O O . ALA A 1 100 ? -0.575 4.98 4.836 1 98.56 100 ALA A O 1
ATOM 810 N N . ILE A 1 101 ? 1.271 5.812 3.916 1 98.88 101 ILE A N 1
ATOM 811 C CA . ILE A 1 101 ? 1.988 5.844 5.188 1 98.88 101 ILE A CA 1
ATOM 812 C C . ILE A 1 101 ? 1.355 6.883 6.109 1 98.88 101 ILE A C 1
ATOM 814 O O . ILE A 1 101 ? 1.164 6.629 7.301 1 98.88 101 ILE A O 1
ATOM 818 N N . ILE A 1 102 ? 1.025 8.055 5.566 1 98.81 102 ILE A N 1
ATOM 819 C CA . ILE A 1 102 ? 0.348 9.094 6.336 1 98.81 102 ILE A CA 1
ATOM 820 C C . ILE A 1 102 ? -0.948 8.539 6.922 1 98.81 102 ILE A C 1
ATOM 822 O O . ILE A 1 102 ? -1.231 8.727 8.109 1 98.81 102 ILE A O 1
ATOM 826 N N . ARG A 1 103 ? -1.678 7.844 6.066 1 98.81 103 ARG A N 1
ATOM 827 C CA . ARG A 1 103 ? -2.953 7.27 6.48 1 98.81 103 ARG A CA 1
ATOM 828 C C . ARG A 1 103 ? -2.762 6.27 7.613 1 98.81 103 ARG A C 1
ATOM 830 O O . ARG A 1 103 ? -3.467 6.324 8.625 1 98.81 103 ARG A O 1
ATOM 837 N N . SER A 1 104 ? -1.808 5.41 7.492 1 98.88 104 SER A N 1
ATOM 838 C CA . SER A 1 104 ? -1.513 4.434 8.531 1 98.88 104 SER A CA 1
ATOM 839 C C . SER A 1 104 ? -1.005 5.113 9.805 1 98.88 104 SER A C 1
ATOM 841 O O . SER A 1 104 ? -1.358 4.711 10.914 1 98.88 104 SER A O 1
ATOM 843 N N . ALA A 1 105 ? -0.16 6.098 9.633 1 98.81 105 ALA A N 1
ATOM 844 C CA . ALA A 1 105 ? 0.384 6.82 10.781 1 98.81 105 ALA A CA 1
ATOM 845 C C . ALA A 1 105 ? -0.731 7.449 11.609 1 98.81 105 ALA A C 1
ATOM 847 O O . ALA A 1 105 ? -0.741 7.336 12.836 1 98.81 105 ALA A O 1
ATOM 848 N N . ALA A 1 106 ? -1.642 8.078 10.938 1 98.62 106 ALA A N 1
ATOM 849 C CA . ALA A 1 106 ? -2.783 8.672 11.633 1 98.62 106 ALA A CA 1
ATOM 850 C C . ALA A 1 106 ? -3.623 7.598 12.32 1 98.62 106 ALA A C 1
ATOM 852 O O . ALA A 1 106 ? -4.055 7.773 13.461 1 98.62 106 ALA A O 1
ATOM 853 N N . ALA A 1 107 ? -3.789 6.5 11.625 1 98.62 107 ALA A N 1
ATOM 854 C CA . ALA A 1 107 ? -4.629 5.418 12.125 1 98.62 107 ALA A CA 1
ATOM 855 C C . ALA A 1 107 ? -4.047 4.82 13.406 1 98.62 107 ALA A C 1
ATOM 857 O O . ALA A 1 107 ? -4.785 4.348 14.273 1 98.62 107 ALA A O 1
ATOM 858 N N . PHE A 1 108 ? -2.758 4.852 13.539 1 98.44 108 PHE A N 1
ATOM 859 C CA . PHE A 1 108 ? -2.117 4.18 14.664 1 98.44 108 PHE A CA 1
ATOM 860 C C . PHE A 1 108 ? -1.438 5.191 15.586 1 98.44 108 PHE A C 1
ATOM 862 O O . PHE A 1 108 ? -0.517 4.84 16.328 1 98.44 108 PHE A O 1
ATOM 869 N N . ASP A 1 109 ? -1.755 6.43 15.484 1 97.31 109 ASP A N 1
ATOM 870 C CA . ASP A 1 109 ? -1.432 7.512 16.406 1 97.31 109 ASP A CA 1
ATOM 871 C C . ASP A 1 109 ? 0.072 7.781 16.438 1 97.31 109 ASP A C 1
ATOM 873 O O . ASP A 1 109 ? 0.656 7.961 17.516 1 97.31 109 ASP A O 1
ATOM 877 N N . ILE A 1 110 ? 0.716 7.668 15.312 1 98 110 ILE A N 1
ATOM 878 C CA . ILE A 1 110 ? 2.053 8.234 15.156 1 98 110 ILE A CA 1
ATOM 879 C C . ILE A 1 110 ? 1.989 9.75 15.281 1 98 110 ILE A C 1
ATOM 881 O O . ILE A 1 110 ? 1.077 10.391 14.742 1 98 110 ILE A O 1
ATOM 885 N N . ASN A 1 111 ? 2.928 10.297 15.906 1 97.69 111 ASN A N 1
ATOM 886 C CA . ASN A 1 111 ? 2.797 11.688 16.312 1 97.69 111 ASN A CA 1
ATOM 887 C C . ASN A 1 111 ? 3.211 12.641 15.203 1 97.69 111 ASN A C 1
ATOM 889 O O . ASN A 1 111 ? 2.707 13.758 15.117 1 97.69 111 ASN A O 1
ATOM 893 N N . ALA A 1 112 ? 4.156 12.211 14.375 1 98.12 112 ALA A N 1
ATOM 894 C CA . ALA A 1 112 ? 4.648 13.055 13.289 1 98.12 112 ALA A CA 1
ATOM 895 C C . ALA A 1 112 ? 5.383 12.227 12.242 1 98.12 112 ALA A C 1
ATOM 897 O O . ALA A 1 112 ? 5.824 11.109 12.516 1 98.12 112 ALA A O 1
ATOM 898 N N . ILE A 1 113 ? 5.465 12.789 11.078 1 98.69 113 ILE A N 1
ATOM 899 C CA . ILE A 1 113 ? 6.254 12.219 9.992 1 98.69 113 ILE A CA 1
ATOM 900 C C . ILE A 1 113 ? 7.309 13.227 9.539 1 98.69 113 ILE A C 1
ATOM 902 O O . ILE A 1 113 ? 7.016 14.414 9.383 1 98.69 113 ILE A O 1
ATOM 906 N N . ILE A 1 114 ? 8.484 12.734 9.344 1 98.69 114 ILE A N 1
ATOM 907 C CA . ILE A 1 114 ? 9.578 13.586 8.898 1 98.69 114 ILE A CA 1
ATOM 908 C C . ILE A 1 114 ? 10.031 13.148 7.504 1 98.69 114 ILE A C 1
ATOM 910 O O . ILE A 1 114 ? 10.227 11.953 7.254 1 98.69 114 ILE A O 1
ATOM 914 N N . LEU A 1 115 ? 10.164 14.102 6.641 1 98.31 115 LEU A N 1
ATOM 915 C CA . LEU A 1 115 ? 10.68 13.93 5.289 1 98.31 115 LEU A CA 1
ATOM 916 C C . LEU A 1 115 ? 11.883 14.836 5.043 1 98.31 11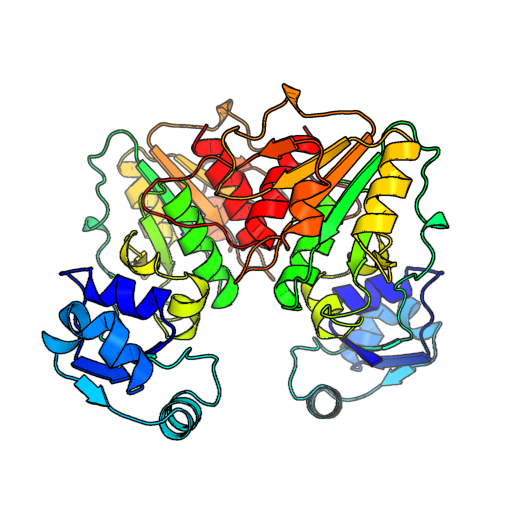5 LEU A C 1
ATOM 918 O O . LEU A 1 115 ? 11.945 15.945 5.574 1 98.31 115 LEU A O 1
ATOM 922 N N . PRO A 1 116 ? 12.789 14.344 4.172 1 98 116 PRO A N 1
ATOM 923 C CA . PRO A 1 116 ? 13.82 15.297 3.75 1 98 116 PRO A CA 1
ATOM 924 C C . PRO A 1 116 ? 13.289 16.344 2.766 1 98 116 PRO A C 1
ATOM 926 O O . PRO A 1 116 ? 12.406 16.047 1.962 1 98 116 PRO A O 1
ATOM 929 N N . GLN A 1 117 ? 13.891 17.484 2.855 1 96.75 117 GLN A N 1
ATOM 930 C CA . GLN A 1 117 ? 13.5 18.547 1.94 1 96.75 117 GLN A CA 1
ATOM 931 C C . GLN A 1 117 ? 13.781 18.172 0.491 1 96.75 117 GLN A C 1
ATOM 933 O O . GLN A 1 117 ? 12.969 18.438 -0.397 1 96.75 117 GLN A O 1
ATOM 938 N N . ASP A 1 118 ? 14.906 17.547 0.335 1 95.31 118 ASP A N 1
ATOM 939 C CA . ASP A 1 118 ? 15.297 17.094 -0.997 1 95.31 118 ASP A CA 1
ATOM 940 C C . ASP A 1 118 ? 14.992 15.609 -1.188 1 95.31 118 ASP A C 1
ATOM 942 O O . ASP A 1 118 ? 15.008 14.836 -0.225 1 95.31 118 ASP A O 1
ATOM 946 N N . ASN A 1 119 ? 14.695 15.25 -2.432 1 95.12 119 ASN A N 1
ATOM 947 C CA . ASN A 1 119 ? 14.445 13.867 -2.814 1 95.12 119 ASN A CA 1
ATOM 948 C C . ASN A 1 119 ? 13.203 13.305 -2.125 1 95.12 119 ASN A C 1
ATOM 950 O O . ASN A 1 119 ? 13.188 12.148 -1.707 1 95.12 119 ASN A O 1
ATOM 954 N N . SER A 1 120 ? 12.305 14.07 -1.814 1 96.69 120 SER A N 1
ATOM 955 C CA . SER A 1 120 ? 10.945 13.75 -1.401 1 96.69 120 SER A CA 1
ATOM 956 C C . SER A 1 120 ? 9.938 14.703 -2.037 1 96.69 120 SER A C 1
ATOM 958 O O . SER A 1 120 ? 10.273 15.836 -2.383 1 96.69 120 SER A O 1
ATOM 960 N N . PRO A 1 121 ? 8.828 14.234 -2.27 1 96.88 121 PRO A N 1
ATOM 961 C CA . PRO A 1 121 ? 7.883 15.102 -2.969 1 96.88 121 PRO A CA 1
ATOM 962 C C . PRO A 1 121 ? 7.32 16.203 -2.072 1 96.88 121 PRO A C 1
ATOM 964 O O . PRO A 1 121 ? 7.281 16.047 -0.85 1 96.88 121 PRO A O 1
ATOM 967 N N . ASN A 1 122 ? 6.957 17.25 -2.717 1 97.31 122 ASN A N 1
ATOM 968 C CA . ASN A 1 122 ? 6.137 18.266 -2.053 1 97.31 122 ASN A CA 1
ATOM 969 C C . ASN A 1 122 ? 4.688 17.797 -1.912 1 97.31 122 ASN A C 1
ATOM 971 O O . ASN A 1 122 ? 4.277 16.828 -2.547 1 97.31 122 ASN A O 1
ATOM 975 N N . GLU A 1 123 ? 3.996 18.5 -0.988 1 97.75 123 GLU A N 1
ATOM 976 C CA . GLU A 1 123 ? 2.568 18.219 -0.869 1 97.75 123 GLU A CA 1
ATOM 977 C C . GLU A 1 123 ? 1.861 18.359 -2.213 1 97.75 123 GLU A C 1
ATOM 979 O O . GLU A 1 123 ? 2.145 19.297 -2.971 1 97.75 123 GLU A O 1
ATOM 984 N N . SER A 1 124 ? 0.955 17.469 -2.533 1 97.81 124 SER A N 1
ATOM 985 C CA . SER A 1 124 ? 0.261 17.484 -3.816 1 97.81 124 SER A CA 1
ATOM 986 C C . SER A 1 124 ? -1.11 16.812 -3.705 1 97.81 124 SER A C 1
ATOM 988 O O . SER A 1 124 ? -1.435 16.219 -2.68 1 97.81 124 SER A O 1
ATOM 990 N N . GLY A 1 125 ? -1.893 16.984 -4.797 1 98 125 GLY A N 1
ATOM 991 C CA . GLY A 1 125 ? -3.186 16.312 -4.852 1 98 125 GLY A CA 1
ATOM 992 C C . GLY A 1 125 ? -3.082 14.805 -4.754 1 98 125 GLY A C 1
ATOM 993 O O . GLY A 1 125 ? -3.936 14.156 -4.141 1 98 125 GLY A O 1
ATOM 994 N N . GLY A 1 126 ? -2.004 14.305 -5.328 1 97.38 126 GLY A N 1
ATOM 995 C CA . GLY A 1 126 ? -1.788 12.867 -5.281 1 97.38 126 GLY A CA 1
ATOM 996 C C . GLY A 1 126 ? -1.569 12.344 -3.873 1 97.38 126 GLY A C 1
ATOM 997 O O . GLY A 1 126 ? -2.166 11.344 -3.479 1 97.38 126 GLY A O 1
ATOM 998 N N . ILE A 1 127 ? -0.743 13.031 -3.117 1 98.31 127 ILE A N 1
ATOM 999 C CA . ILE A 1 127 ? -0.483 12.641 -1.736 1 98.31 127 ILE A CA 1
ATOM 1000 C C . ILE A 1 127 ? -1.7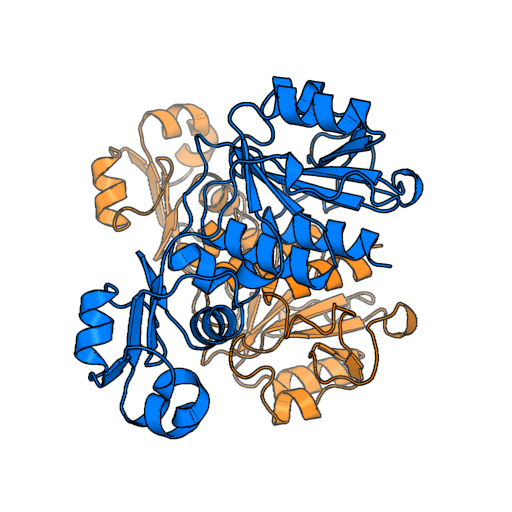63 12.766 -0.914 1 98.31 127 ILE A C 1
ATOM 1002 O O . ILE A 1 127 ? -2.105 11.867 -0.142 1 98.31 127 ILE A O 1
ATOM 1006 N N . ALA A 1 128 ? -2.469 13.844 -1.111 1 98.56 128 ALA A N 1
ATOM 1007 C CA . ALA A 1 128 ? -3.709 14.078 -0.377 1 98.56 128 ALA A CA 1
ATOM 1008 C C . ALA A 1 128 ? -4.738 12.992 -0.678 1 98.56 128 ALA A C 1
ATOM 1010 O O . ALA A 1 128 ? -5.414 12.5 0.23 1 98.56 128 ALA A O 1
ATOM 1011 N N . LYS A 1 129 ? -4.844 12.664 -1.945 1 97.69 129 LYS A N 1
ATOM 1012 C CA . LYS A 1 129 ? -5.781 11.625 -2.35 1 97.69 129 LYS A CA 1
ATOM 1013 C C . LYS A 1 129 ? -5.426 10.289 -1.709 1 97.69 129 LYS A C 1
ATOM 1015 O O . LYS A 1 129 ? -6.293 9.602 -1.166 1 97.69 129 LYS A O 1
ATOM 1020 N N . ALA A 1 130 ? -4.168 9.93 -1.752 1 97.06 130 ALA A N 1
ATOM 1021 C CA . ALA A 1 130 ? -3.699 8.656 -1.205 1 97.06 130 ALA A CA 1
ATOM 1022 C C . ALA A 1 130 ? -3.859 8.625 0.312 1 97.06 130 ALA A C 1
ATOM 1024 O O . ALA A 1 130 ? -4.117 7.562 0.889 1 97.06 130 ALA A O 1
ATOM 1025 N N . ALA A 1 131 ? -3.771 9.766 0.981 1 98.31 131 ALA A N 1
ATOM 1026 C CA . ALA A 1 131 ? -3.889 9.867 2.434 1 98.31 131 ALA A CA 1
ATOM 1027 C C . ALA A 1 131 ? -5.348 9.812 2.871 1 98.31 131 ALA A C 1
ATOM 1029 O O . ALA A 1 131 ? -5.645 9.617 4.051 1 98.31 131 ALA A O 1
ATOM 1030 N N . CYS A 1 132 ? -6.219 10.086 1.92 1 97.38 132 CYS A N 1
ATOM 1031 C CA . CYS A 1 132 ? -7.652 9.891 2.125 1 97.38 132 CYS A CA 1
ATOM 1032 C C . CYS A 1 132 ? -8.148 10.703 3.316 1 97.38 132 CYS A C 1
ATOM 1034 O O . CYS A 1 132 ? -8.797 10.164 4.215 1 97.38 132 CYS A O 1
ATOM 1036 N N . GLY A 1 133 ? -7.738 11.945 3.402 1 97.81 133 GLY A N 1
ATOM 1037 C CA . GLY A 1 133 ? -8.227 12.875 4.406 1 97.81 133 GLY A CA 1
ATOM 1038 C C . GLY A 1 133 ? -7.344 12.938 5.641 1 97.81 133 GLY A C 1
ATOM 1039 O O . GLY A 1 133 ? -7.477 13.852 6.457 1 97.81 133 GLY A O 1
ATOM 1040 N N . THR A 1 134 ? -6.418 12.039 5.793 1 98.56 134 THR A N 1
ATOM 1041 C CA . THR A 1 134 ? -5.645 11.938 7.027 1 98.56 134 THR A CA 1
ATOM 1042 C C . THR A 1 134 ? -4.441 12.875 6.988 1 98.56 134 THR A C 1
ATOM 1044 O O . THR A 1 134 ? -3.773 13.078 8 1 98.56 134 THR A O 1
ATOM 1047 N N . LEU A 1 135 ? -4.191 13.461 5.848 1 98.25 135 LEU A N 1
ATOM 1048 C CA . LEU A 1 135 ? -3.154 14.469 5.711 1 98.25 135 LEU A CA 1
ATOM 1049 C C . LEU A 1 135 ? -3.359 15.602 6.715 1 98.25 135 LEU A C 1
ATOM 1051 O O . LEU A 1 135 ? -2.391 16.203 7.18 1 98.25 135 LEU A O 1
ATOM 1055 N N . GLU A 1 136 ? -4.598 15.859 7.086 1 98.12 136 GLU A N 1
ATOM 1056 C CA . GLU A 1 136 ? -4.98 16.969 7.965 1 98.12 136 GLU A CA 1
ATOM 1057 C C . GLU A 1 136 ? -4.797 16.578 9.438 1 98.12 136 GLU A C 1
ATOM 1059 O O . GLU A 1 136 ? -4.91 17.438 10.32 1 98.12 136 GLU A O 1
ATOM 1064 N N . LEU A 1 137 ? -4.426 15.305 9.758 1 97.5 137 LEU A N 1
ATOM 1065 C CA . LEU A 1 137 ? -4.539 14.805 11.125 1 97.5 137 LEU A CA 1
ATOM 1066 C C . LEU A 1 137 ? -3.158 14.617 11.75 1 97.5 137 LEU A C 1
ATOM 1068 O O . LEU A 1 137 ? -3.045 14.352 12.945 1 97.5 137 LEU A O 1
ATOM 1072 N N . ILE A 1 138 ? -2.1 14.742 10.969 1 96.38 138 ILE A N 1
ATOM 1073 C CA . ILE A 1 138 ? -0.761 14.461 11.477 1 96.38 138 ILE A CA 1
ATOM 1074 C C . ILE A 1 138 ? 0.228 15.477 10.898 1 96.38 138 ILE A C 1
ATOM 1076 O O . ILE A 1 138 ? 0.182 15.789 9.703 1 96.38 138 ILE A O 1
ATOM 1080 N N . PRO A 1 139 ? 1.092 16.031 11.719 1 97 139 PRO A N 1
ATOM 1081 C CA . PRO A 1 139 ? 2.092 16.953 11.18 1 97 139 PRO A CA 1
ATOM 1082 C C . PRO A 1 139 ? 3.129 16.266 10.305 1 97 139 PRO A C 1
ATOM 1084 O O . PRO A 1 139 ? 3.654 15.211 10.68 1 97 139 PRO A O 1
ATOM 1087 N N . ILE A 1 140 ? 3.385 16.797 9.18 1 98.06 140 ILE A N 1
AT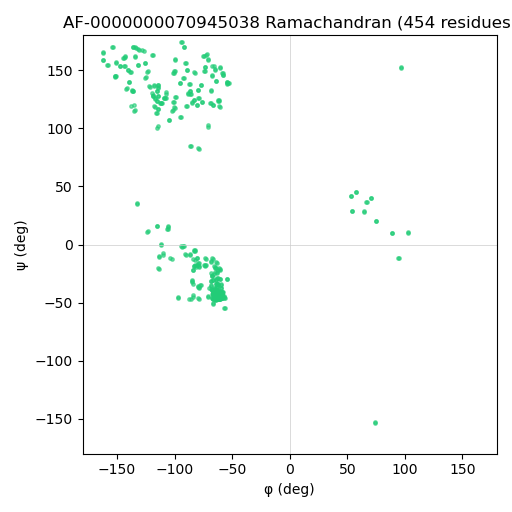OM 1088 C CA . ILE A 1 140 ? 4.453 16.391 8.281 1 98.06 140 ILE A CA 1
ATOM 1089 C C . ILE A 1 140 ? 5.535 17.469 8.227 1 98.06 140 ILE A C 1
ATOM 1091 O O . ILE A 1 140 ? 5.27 18.609 7.848 1 98.06 140 ILE A O 1
ATOM 1095 N N . ILE A 1 141 ? 6.703 17.078 8.562 1 98 141 ILE A N 1
ATOM 1096 C CA . ILE A 1 141 ? 7.77 18.062 8.719 1 98 141 ILE A CA 1
ATOM 1097 C C . ILE A 1 141 ? 8.898 17.766 7.73 1 98 141 ILE A C 1
ATOM 1099 O O . ILE A 1 141 ? 9.406 16.641 7.684 1 98 141 ILE A O 1
ATOM 1103 N N . LYS A 1 142 ? 9.281 18.719 6.996 1 98 142 LYS A N 1
ATOM 1104 C CA . LYS A 1 142 ? 10.422 18.609 6.094 1 98 142 LYS A CA 1
ATOM 1105 C C . LYS A 1 142 ? 11.688 19.141 6.746 1 98 142 LYS A C 1
ATOM 1107 O O . LYS A 1 142 ? 11.672 20.203 7.379 1 98 142 LYS A O 1
ATOM 1112 N N . VAL A 1 143 ? 12.727 18.453 6.535 1 97.81 143 VAL A N 1
ATOM 1113 C CA . VAL A 1 143 ? 13.984 18.891 7.121 1 97.81 143 VAL A CA 1
ATOM 1114 C C . VAL A 1 143 ? 15.086 18.875 6.059 1 97.81 143 VAL A C 1
ATOM 1116 O O . VAL A 1 143 ? 15.031 18.094 5.113 1 97.81 143 VAL A O 1
ATOM 1119 N N . THR A 1 144 ? 16.078 19.656 6.234 1 96.69 144 THR A N 1
ATOM 1120 C CA . THR A 1 144 ? 17.156 19.75 5.266 1 96.69 144 THR A CA 1
ATOM 1121 C C . THR A 1 144 ? 18.141 18.594 5.426 1 96.69 144 THR A C 1
ATOM 1123 O O . THR A 1 144 ? 18.719 18.125 4.445 1 96.69 144 THR A O 1
ATOM 1126 N N . ASN A 1 145 ? 18.344 18.203 6.68 1 96.81 145 ASN A N 1
ATOM 1127 C CA . ASN A 1 145 ? 19.312 17.156 7 1 96.81 145 ASN A CA 1
ATOM 1128 C C . ASN A 1 145 ? 18.734 16.156 7.996 1 96.81 145 ASN A C 1
ATOM 1130 O O . ASN A 1 145 ? 18.578 16.453 9.18 1 96.81 145 ASN A O 1
ATOM 1134 N N . LEU A 1 146 ? 18.578 14.898 7.477 1 98 146 LEU A N 1
ATOM 1135 C CA . LEU A 1 146 ? 17.969 13.875 8.312 1 98 146 LEU A CA 1
ATOM 1136 C C . LEU A 1 146 ? 18.875 13.5 9.469 1 98 146 LEU A C 1
ATOM 1138 O O . LEU A 1 146 ? 18.406 13.266 10.586 1 98 146 LEU A O 1
ATOM 1142 N N . ARG A 1 147 ? 20.156 13.453 9.172 1 97.88 147 ARG A N 1
ATOM 1143 C CA . ARG A 1 147 ? 21.094 13.07 10.219 1 97.88 147 ARG A CA 1
ATOM 1144 C C . ARG A 1 147 ? 21.047 14.047 11.383 1 97.88 147 ARG A C 1
ATOM 1146 O O . ARG A 1 147 ? 20.984 13.633 12.547 1 97.88 147 ARG A O 1
ATOM 1153 N N . SER A 1 148 ? 21.078 15.305 11.047 1 97.31 148 SER A N 1
ATOM 1154 C CA . SER A 1 148 ? 21 16.328 12.078 1 97.31 148 SER A CA 1
ATOM 1155 C C . SER A 1 148 ? 19.688 16.234 12.859 1 97.31 148 SER A C 1
ATOM 1157 O O . SER A 1 148 ? 19.688 16.391 14.078 1 97.31 148 SER A O 1
ATOM 1159 N N . CYS A 1 149 ? 18.641 15.984 12.164 1 97.69 149 CYS A N 1
ATOM 1160 C CA . CYS A 1 149 ? 17.344 15.82 12.797 1 97.69 149 CYS A CA 1
ATOM 1161 C C . CYS A 1 149 ? 17.344 14.633 13.75 1 97.69 149 CYS A C 1
ATOM 1163 O O . CYS A 1 149 ? 16.859 14.734 14.883 1 97.69 149 CYS A O 1
ATOM 1165 N N . MET A 1 150 ? 17.891 13.531 13.32 1 98.31 150 MET A N 1
ATOM 1166 C CA . MET A 1 150 ? 17.953 12.328 14.141 1 98.31 150 MET A CA 1
ATOM 1167 C C . MET A 1 150 ? 18.781 12.562 15.406 1 98.31 150 MET A C 1
ATOM 1169 O O . MET A 1 150 ? 18.391 12.141 16.484 1 98.31 150 MET A O 1
ATOM 1173 N N . ASN A 1 151 ? 19.844 13.281 15.242 1 97.88 151 ASN A N 1
ATOM 1174 C CA . ASN A 1 151 ? 20.672 13.602 16.391 1 97.88 151 ASN A CA 1
ATOM 1175 C C . ASN A 1 151 ? 19.938 14.5 17.375 1 97.88 151 ASN A C 1
ATOM 1177 O O . ASN A 1 151 ? 20.047 14.328 18.594 1 97.88 151 ASN A O 1
ATOM 1181 N N . TYR A 1 152 ? 19.266 15.453 16.812 1 96.81 152 TYR A N 1
ATOM 1182 C CA . TYR A 1 152 ? 18.438 16.328 17.656 1 96.81 152 TYR A CA 1
ATOM 1183 C C . TYR A 1 152 ? 17.422 15.516 18.453 1 96.81 152 TYR A C 1
ATOM 1185 O O . TYR A 1 152 ? 17.266 15.734 19.656 1 96.81 152 TYR A O 1
ATOM 1193 N N . LEU A 1 153 ? 16.75 14.539 17.828 1 97.44 153 LEU A N 1
ATOM 1194 C CA . LEU A 1 153 ? 15.758 13.695 18.5 1 97.44 153 LEU A CA 1
ATOM 1195 C C . LEU A 1 153 ? 16.422 12.844 19.578 1 97.44 153 LEU A C 1
ATOM 1197 O O . LEU A 1 153 ? 15.875 12.703 20.672 1 97.44 153 LEU A O 1
ATOM 1201 N N . LYS A 1 154 ? 17.609 12.312 19.281 1 97.19 154 LYS A N 1
ATOM 1202 C CA . LYS A 1 154 ? 18.344 11.523 20.266 1 97.19 154 LYS A CA 1
ATOM 1203 C C . LYS A 1 154 ? 18.641 12.336 21.516 1 97.19 154 LYS A C 1
ATOM 1205 O O . LYS A 1 154 ? 18.484 11.852 22.641 1 97.19 154 LYS A O 1
ATOM 1210 N N . LYS A 1 155 ? 19.031 13.555 21.281 1 96.38 155 LYS A N 1
ATOM 1211 C CA . LYS A 1 155 ? 19.344 14.453 22.391 1 96.38 155 LYS A CA 1
ATOM 1212 C C . LYS A 1 155 ? 18.109 14.688 23.25 1 96.38 155 LYS A C 1
ATOM 1214 O O . LYS A 1 155 ? 18.219 15.047 24.438 1 96.38 155 LYS A O 1
ATOM 1219 N N . HIS A 1 156 ? 17.031 14.477 22.703 1 95.88 156 HIS A N 1
ATOM 1220 C CA . HIS A 1 156 ? 15.789 14.719 23.438 1 95.88 156 HIS A CA 1
ATOM 1221 C C . HIS A 1 156 ? 15.133 13.406 23.859 1 95.88 156 HIS A C 1
ATOM 1223 O O . HIS A 1 156 ? 13.914 13.336 24.031 1 95.88 156 HIS A O 1
ATOM 1229 N N . GLY A 1 157 ? 15.836 12.266 23.828 1 96.19 157 GLY A N 1
ATOM 1230 C CA . GLY A 1 157 ? 15.43 11.039 24.5 1 96.19 157 GLY A CA 1
ATOM 1231 C C . GLY A 1 157 ? 14.836 10.008 23.547 1 96.19 157 GLY A C 1
ATOM 1232 O O . GLY A 1 157 ? 14.32 8.984 23.984 1 96.19 157 GLY A O 1
ATOM 1233 N N . PHE A 1 158 ? 14.938 10.195 22.234 1 97.5 158 PHE A N 1
ATOM 1234 C CA . PHE A 1 158 ? 14.367 9.25 21.281 1 97.5 158 PHE A CA 1
ATOM 1235 C C . PHE A 1 158 ? 15.344 8.125 20.969 1 97.5 158 PHE A C 1
ATOM 1237 O O . PHE A 1 158 ? 16.547 8.375 20.812 1 97.5 158 PHE A O 1
ATOM 1244 N N . TRP A 1 159 ? 14.82 6.957 20.906 1 97.88 159 TRP A N 1
ATOM 1245 C CA . TRP A 1 159 ? 15.531 5.859 20.25 1 97.88 159 TRP A CA 1
ATOM 1246 C C . TRP A 1 159 ? 15.227 5.816 18.766 1 97.88 159 TRP A C 1
ATOM 1248 O O . TRP A 1 159 ? 14.055 5.836 18.359 1 97.88 159 TRP A O 1
ATOM 1258 N N . ILE A 1 160 ? 16.25 5.75 18 1 98.56 160 ILE A N 1
ATOM 1259 C CA . ILE A 1 160 ? 16.078 5.715 16.562 1 98.56 160 ILE A CA 1
ATOM 1260 C C . ILE A 1 160 ? 16.203 4.277 16.062 1 98.56 160 ILE A C 1
ATOM 1262 O O . ILE A 1 160 ? 17.281 3.678 16.156 1 98.56 160 ILE A O 1
ATOM 1266 N N . ILE A 1 161 ? 15.18 3.74 15.492 1 98.5 161 ILE A N 1
ATOM 1267 C CA . ILE A 1 161 ? 15.18 2.373 14.977 1 98.5 161 ILE A CA 1
ATOM 1268 C C . ILE A 1 161 ? 15.039 2.389 13.461 1 98.5 161 ILE A C 1
ATOM 1270 O O . ILE A 1 161 ? 14.055 2.893 12.93 1 98.5 161 ILE A O 1
ATOM 1274 N N . GLY A 1 162 ? 16.062 1.89 12.789 1 98.62 162 GLY A N 1
ATOM 1275 C CA . GLY A 1 162 ? 16 1.715 11.352 1 98.62 162 GLY A CA 1
ATOM 1276 C C . GLY A 1 162 ? 15.391 0.389 10.938 1 98.62 162 GLY A C 1
ATOM 1277 O O . GLY A 1 162 ? 15.781 -0.665 11.445 1 98.62 162 GLY A O 1
ATOM 1278 N N . LEU A 1 163 ? 14.461 0.433 10.016 1 98.19 163 LEU A N 1
ATOM 1279 C CA . LEU A 1 163 ? 13.82 -0.777 9.516 1 98.19 163 LEU A CA 1
ATOM 1280 C C . LEU A 1 163 ? 14.391 -1.181 8.164 1 98.19 163 LEU A C 1
ATOM 1282 O O . LEU A 1 163 ? 14.219 -0.46 7.176 1 98.19 163 LEU A O 1
ATOM 1286 N N . THR A 1 164 ? 15.031 -2.309 8.102 1 96.94 164 THR A N 1
ATOM 1287 C CA . THR A 1 164 ? 15.664 -2.785 6.879 1 96.94 164 THR A CA 1
ATOM 1288 C C . THR A 1 164 ? 15.719 -4.312 6.852 1 96.94 164 THR A C 1
ATOM 1290 O O . THR A 1 164 ? 15.883 -4.949 7.895 1 96.94 164 THR A O 1
ATOM 1293 N N . GLY A 1 165 ? 15.562 -4.852 5.668 1 94.5 165 GLY A N 1
ATOM 1294 C CA . GLY A 1 165 ? 15.633 -6.297 5.508 1 94.5 165 GLY A CA 1
ATOM 1295 C C . GLY A 1 165 ? 17 -6.867 5.844 1 94.5 165 GLY A C 1
ATOM 1296 O O . GLY A 1 165 ? 17.125 -8.07 6.094 1 94.5 165 GLY A O 1
ATOM 1297 N N . SER A 1 166 ? 17.984 -6.07 5.93 1 93.88 166 SER A N 1
ATOM 1298 C CA . SER A 1 166 ? 19.359 -6.523 6.148 1 93.88 166 SER A CA 1
ATOM 1299 C C . SER A 1 166 ? 19.703 -6.551 7.637 1 93.88 166 SER A C 1
ATOM 1301 O O . SER A 1 166 ? 20.812 -6.922 8.016 1 93.88 166 SER A O 1
ATOM 1303 N N . ALA A 1 167 ? 18.75 -6.156 8.461 1 96.69 167 ALA A N 1
ATOM 1304 C CA . ALA A 1 167 ? 19 -6.16 9.898 1 96.69 167 ALA A CA 1
ATOM 1305 C C . ALA A 1 167 ? 19.156 -7.586 10.422 1 96.69 167 ALA A C 1
ATOM 1307 O O . ALA A 1 167 ? 18.656 -8.539 9.82 1 96.69 167 ALA A O 1
ATOM 1308 N N . ASN A 1 168 ? 19.891 -7.699 11.516 1 95.44 168 ASN A N 1
ATOM 1309 C CA . ASN A 1 168 ? 20.062 -9 12.156 1 95.44 168 ASN A CA 1
ATOM 1310 C C . ASN A 1 168 ? 18.891 -9.32 13.094 1 95.44 168 ASN A C 1
ATOM 1312 O O . ASN A 1 168 ? 18.484 -10.477 13.203 1 95.44 168 ASN A O 1
ATOM 1316 N N . ASP A 1 169 ? 18.375 -8.281 13.695 1 96.44 169 ASP A N 1
ATOM 1317 C CA . ASP A 1 169 ? 17.344 -8.484 14.719 1 96.44 169 ASP A CA 1
ATOM 1318 C C . ASP A 1 169 ? 15.953 -8.227 14.156 1 96.44 169 ASP A C 1
ATOM 1320 O O . ASP A 1 169 ? 15.781 -7.434 13.227 1 96.44 169 ASP A O 1
ATOM 1324 N N . TYR A 1 170 ? 15.031 -8.977 14.711 1 96.62 170 TYR A N 1
ATOM 1325 C CA . TYR A 1 170 ? 13.625 -8.727 14.398 1 96.62 170 TYR A CA 1
ATOM 1326 C C . TYR A 1 170 ? 13.062 -7.605 15.258 1 96.62 170 TYR A C 1
ATOM 1328 O O . TYR A 1 170 ? 13.523 -7.383 16.375 1 96.62 170 TYR A O 1
ATOM 1336 N N . PHE A 1 171 ? 12.125 -6.867 14.711 1 96.06 171 PHE A N 1
ATOM 1337 C CA . PHE A 1 171 ? 11.398 -5.883 15.508 1 96.06 171 PHE A CA 1
ATOM 1338 C C . PHE A 1 171 ? 10.539 -6.566 16.562 1 96.06 171 PHE A C 1
ATOM 1340 O O . PHE A 1 171 ? 9.656 -7.363 16.234 1 96.06 171 PHE A O 1
ATOM 1347 N N . THR A 1 172 ? 10.805 -6.262 17.797 1 91.62 172 THR A N 1
ATOM 1348 C CA . THR A 1 172 ? 10.117 -6.914 18.906 1 91.62 172 THR A CA 1
ATOM 1349 C C . THR A 1 172 ? 9.648 -5.887 19.938 1 91.62 172 THR A C 1
ATOM 1351 O O . THR A 1 172 ? 10.047 -4.719 19.891 1 91.62 172 THR A O 1
ATOM 1354 N N . ASP A 1 173 ? 8.852 -6.344 20.828 1 86.38 173 ASP A N 1
ATOM 1355 C CA . ASP A 1 173 ? 8.352 -5.504 21.906 1 86.38 173 ASP A CA 1
ATOM 1356 C C . ASP A 1 173 ? 9.492 -4.973 22.766 1 86.38 173 ASP A C 1
ATOM 1358 O O . ASP A 1 173 ? 9.367 -3.926 23.406 1 86.38 173 ASP A O 1
ATOM 1362 N N . LYS A 1 174 ? 10.578 -5.621 22.703 1 85.44 174 LYS A N 1
ATOM 1363 C CA . LYS A 1 174 ? 11.727 -5.219 23.516 1 85.44 174 LYS A CA 1
ATOM 1364 C C . LYS A 1 174 ? 12.367 -3.949 22.953 1 85.44 174 LYS A C 1
ATOM 1366 O O . LYS A 1 174 ? 13.094 -3.254 23.672 1 85.44 174 LYS A O 1
ATOM 1371 N N . LEU A 1 175 ? 12.07 -3.672 21.766 1 86.31 175 LEU A N 1
ATOM 1372 C CA . LEU A 1 175 ? 12.656 -2.504 21.109 1 86.31 175 LEU A CA 1
ATOM 1373 C C . LEU A 1 175 ? 11.734 -1.295 21.234 1 86.31 175 LEU A C 1
ATOM 1375 O O . LEU A 1 175 ? 12.078 -0.198 20.797 1 86.31 175 LEU A O 1
ATOM 1379 N N . ILE A 1 176 ? 10.641 -1.559 21.859 1 88.75 176 ILE A N 1
ATOM 1380 C CA . ILE A 1 176 ? 9.664 -0.474 21.953 1 88.75 176 ILE A CA 1
ATOM 1381 C C . ILE A 1 176 ? 9.977 0.389 23.188 1 88.75 176 ILE A C 1
ATOM 1383 O O . ILE A 1 176 ? 10.203 -0.132 24.281 1 88.75 176 ILE A O 1
ATOM 1387 N N . SER A 1 177 ? 10.031 1.696 22.891 1 92.06 177 SER A N 1
ATOM 1388 C CA . SER A 1 177 ? 10.258 2.705 23.922 1 92.06 177 SER A CA 1
ATOM 1389 C C . SER A 1 177 ? 9.188 3.789 23.891 1 92.06 177 SER A C 1
ATOM 1391 O O . SER A 1 177 ? 8.383 3.846 22.953 1 92.06 177 SER A O 1
ATOM 1393 N N . ASP A 1 178 ? 9.18 4.566 24.953 1 93.69 178 ASP A N 1
ATOM 1394 C CA . ASP A 1 178 ? 8.195 5.641 25.031 1 93.69 178 ASP A CA 1
ATOM 1395 C C . ASP A 1 178 ? 8.43 6.691 23.953 1 93.69 178 ASP A C 1
ATOM 1397 O O . ASP A 1 178 ? 7.473 7.219 23.375 1 93.69 178 ASP A O 1
ATOM 1401 N N . LYS A 1 179 ? 9.664 6.973 23.719 1 96.88 179 LYS A N 1
ATOM 1402 C CA . LYS A 1 179 ? 10.039 7.895 22.656 1 96.88 179 LYS A CA 1
ATOM 1403 C C . LYS A 1 179 ? 10.828 7.18 21.562 1 96.88 179 LYS A C 1
ATOM 1405 O O . LYS A 1 179 ? 11.961 6.746 21.797 1 96.88 179 LYS A O 1
ATOM 1410 N N . ILE A 1 180 ? 10.227 7.074 20.375 1 97.62 180 ILE A N 1
ATOM 1411 C CA . ILE A 1 180 ? 10.867 6.293 19.312 1 97.62 180 ILE A CA 1
ATOM 1412 C C . ILE A 1 180 ? 10.703 7.008 17.969 1 97.62 180 ILE A C 1
ATOM 1414 O O . ILE A 1 180 ? 9.664 7.621 17.719 1 97.62 180 ILE A O 1
ATOM 1418 N N . ALA A 1 181 ? 11.727 6.984 17.203 1 98.31 181 ALA A N 1
ATOM 1419 C CA . ALA A 1 181 ? 11.68 7.375 15.789 1 98.31 181 ALA A CA 1
ATOM 1420 C C . ALA A 1 181 ? 11.977 6.184 14.883 1 98.31 181 ALA A C 1
ATOM 1422 O O . ALA A 1 181 ? 13 5.516 15.047 1 98.31 181 ALA A O 1
ATOM 1423 N N . LEU A 1 182 ? 11.102 5.91 14.023 1 98.75 182 LEU A N 1
ATOM 1424 C CA . LEU A 1 182 ? 11.211 4.805 13.078 1 98.75 182 LEU A CA 1
ATOM 1425 C C . LEU A 1 182 ? 11.688 5.293 11.719 1 98.75 182 LEU A C 1
ATOM 1427 O O . LEU A 1 182 ? 11.062 6.168 11.117 1 98.75 182 LEU A O 1
ATOM 1431 N N . VAL A 1 183 ? 12.719 4.707 11.188 1 98.88 183 VAL A N 1
ATOM 1432 C CA . VAL A 1 183 ? 13.273 5.148 9.914 1 98.88 183 VAL A CA 1
ATOM 1433 C C . VAL A 1 183 ? 12.977 4.109 8.836 1 98.88 183 VAL A C 1
ATOM 1435 O O . VAL A 1 183 ? 13.289 2.928 9 1 98.88 183 VAL A O 1
ATOM 1438 N N . PHE A 1 184 ? 12.375 4.555 7.773 1 98.75 184 PHE A N 1
ATOM 1439 C CA . PHE A 1 184 ? 12.109 3.729 6.605 1 98.75 184 PHE A CA 1
ATOM 1440 C C . PHE A 1 184 ? 12.898 4.223 5.398 1 98.75 184 PHE A C 1
ATOM 1442 O O . PHE A 1 184 ? 12.93 5.422 5.121 1 98.75 184 PHE A O 1
ATOM 1449 N N . GLY A 1 185 ? 13.477 3.342 4.684 1 97.81 185 GLY A N 1
ATOM 1450 C CA . GLY A 1 185 ? 14.273 3.693 3.516 1 97.81 185 GLY A CA 1
ATOM 1451 C C . GLY A 1 185 ? 13.484 3.633 2.219 1 97.81 185 GLY A C 1
ATOM 1452 O O . GLY A 1 185 ? 12.352 3.156 2.197 1 97.81 185 GLY A O 1
ATOM 1453 N N . SER A 1 186 ? 14.156 4.062 1.188 1 94.88 186 SER A N 1
ATOM 1454 C CA . SER A 1 186 ? 13.539 4.098 -0.135 1 94.88 186 SER A CA 1
ATOM 1455 C C . SER A 1 186 ? 13.352 2.689 -0.693 1 94.88 186 SER A C 1
ATOM 1457 O O . SER A 1 186 ? 14.016 1.748 -0.254 1 94.88 186 SER A O 1
ATOM 1459 N N . GLU A 1 187 ? 12.406 2.494 -1.701 1 87.38 187 GLU A N 1
ATOM 1460 C CA . GLU A 1 187 ? 12.055 1.205 -2.285 1 87.38 187 GLU A CA 1
ATOM 1461 C C . GLU A 1 187 ? 13.211 0.621 -3.084 1 87.38 187 GLU A C 1
ATOM 1463 O O . GLU A 1 187 ? 13.383 -0.599 -3.137 1 87.38 187 GLU A O 1
ATOM 1468 N N . ASP A 1 188 ? 14.07 1.443 -3.598 1 85.12 188 ASP A N 1
ATOM 1469 C CA . ASP A 1 188 ? 15.117 0.966 -4.496 1 85.12 188 ASP A CA 1
ATOM 1470 C C . ASP A 1 188 ? 16.422 0.744 -3.744 1 85.12 188 ASP A C 1
ATOM 1472 O O . ASP A 1 188 ? 16.984 -0.356 -3.77 1 85.12 188 ASP A O 1
ATOM 1476 N N . LYS A 1 189 ? 16.812 1.675 -2.914 1 90.62 189 LYS A N 1
ATOM 1477 C CA . LYS A 1 189 ? 18.156 1.658 -2.346 1 90.62 189 LYS A CA 1
ATOM 1478 C C . LYS A 1 189 ? 18.109 1.406 -0.842 1 90.62 189 LYS A C 1
ATOM 1480 O O . LYS A 1 189 ? 19.141 1.104 -0.229 1 90.62 189 LYS A O 1
ATOM 1485 N N . GLY A 1 190 ? 16.938 1.456 -0.27 1 95.5 190 GLY A N 1
ATOM 1486 C CA . GLY A 1 190 ? 16.859 1.382 1.18 1 95.5 190 GLY A CA 1
ATOM 1487 C C . GLY A 1 190 ? 17.297 2.658 1.869 1 95.5 190 GLY A C 1
ATOM 1488 O O . GLY A 1 190 ? 17.109 3.754 1.336 1 95.5 190 GLY A O 1
ATOM 1489 N N . MET A 1 191 ? 17.766 2.541 3.059 1 97.06 191 MET A N 1
ATOM 1490 C CA . MET A 1 191 ? 18.234 3.693 3.818 1 97.06 191 MET A CA 1
ATOM 1491 C C . MET A 1 191 ? 19.609 4.133 3.334 1 97.06 191 MET A C 1
ATOM 1493 O O . MET A 1 191 ? 20.484 3.297 3.078 1 97.06 191 MET A O 1
ATOM 1497 N N . ARG A 1 192 ? 19.781 5.422 3.213 1 97.62 192 ARG A N 1
ATOM 1498 C CA . ARG A 1 192 ? 21.125 5.926 2.932 1 97.62 192 ARG A CA 1
ATOM 1499 C C . ARG A 1 192 ? 22.094 5.551 4.047 1 97.62 192 ARG A C 1
ATOM 1501 O O . ARG A 1 192 ? 21.703 5.48 5.215 1 97.62 192 ARG A O 1
ATOM 1508 N N . ARG A 1 193 ? 23.281 5.438 3.703 1 97 193 ARG A N 1
ATOM 1509 C CA . ARG A 1 193 ? 24.312 4.91 4.582 1 97 193 ARG A CA 1
ATOM 1510 C C . ARG A 1 193 ? 24.391 5.715 5.875 1 97 193 ARG A C 1
ATOM 1512 O O . ARG A 1 193 ? 24.312 5.152 6.969 1 97 193 ARG A O 1
ATOM 1519 N N . LEU A 1 194 ? 24.562 7.047 5.824 1 97.19 194 LEU A N 1
ATOM 1520 C CA . LEU A 1 194 ? 24.734 7.895 7 1 97.19 194 LEU A CA 1
ATOM 1521 C C . LEU A 1 194 ? 23.5 7.867 7.891 1 97.19 194 LEU A C 1
ATOM 1523 O O . LEU A 1 194 ? 23.609 7.945 9.117 1 97.19 194 LEU A O 1
ATOM 1527 N N . VAL A 1 195 ? 22.344 7.742 7.305 1 98.44 195 VAL A N 1
ATOM 1528 C CA . VAL A 1 195 ? 21.094 7.637 8.047 1 98.44 195 VAL A CA 1
ATOM 1529 C C . VAL A 1 195 ? 21.062 6.32 8.828 1 98.44 195 VAL A C 1
ATOM 1531 O O . VAL A 1 195 ? 20.766 6.309 10.023 1 98.44 195 VAL A O 1
ATOM 1534 N N . GLU A 1 196 ? 21.422 5.281 8.117 1 98.25 196 GLU A N 1
ATOM 1535 C CA . GLU A 1 196 ? 21.453 3.959 8.742 1 98.25 196 GLU A CA 1
ATOM 1536 C C . GLU A 1 196 ? 22.438 3.922 9.906 1 98.25 196 GLU A C 1
ATOM 1538 O O . GLU A 1 196 ? 22.125 3.381 10.969 1 98.25 196 GLU A O 1
ATOM 1543 N N . GLU A 1 197 ? 23.562 4.531 9.742 1 98 197 GLU A N 1
ATOM 1544 C CA . GLU A 1 197 ? 24.609 4.551 10.75 1 98 197 GLU A CA 1
ATOM 1545 C C . GLU A 1 197 ? 24.172 5.348 11.977 1 98 197 GLU A C 1
ATOM 1547 O O . GLU A 1 197 ? 24.719 5.152 13.07 1 98 197 GLU A O 1
ATOM 1552 N N . THR A 1 198 ? 23.281 6.266 11.781 1 98.44 198 THR A N 1
ATOM 1553 C CA . THR A 1 198 ? 22.828 7.129 12.867 1 98.44 198 THR A CA 1
ATOM 1554 C C . THR A 1 198 ? 21.766 6.438 13.703 1 98.44 198 THR A C 1
ATOM 1556 O O . THR A 1 198 ? 21.438 6.887 14.805 1 98.44 198 THR A O 1
ATOM 1559 N N . CYS A 1 199 ? 21.219 5.359 13.219 1 98.5 199 CYS A N 1
ATOM 1560 C CA . CYS A 1 199 ? 20.219 4.613 13.969 1 98.5 199 CYS A CA 1
ATOM 1561 C C . CYS A 1 199 ? 20.828 3.963 15.203 1 98.5 199 CYS A C 1
ATOM 1563 O O . CYS A 1 199 ? 21.969 3.518 15.172 1 98.5 199 CYS A O 1
ATOM 1565 N N . ASP A 1 200 ? 20.047 3.891 16.266 1 98 200 ASP A N 1
ATOM 1566 C CA . ASP A 1 200 ? 20.484 3.186 17.469 1 98 200 ASP A CA 1
ATOM 1567 C C . ASP A 1 200 ? 20.359 1.674 17.297 1 98 200 ASP A C 1
ATOM 1569 O O . ASP A 1 200 ? 21.156 0.914 17.875 1 98 200 ASP A O 1
ATOM 1573 N N . TYR A 1 201 ? 19.312 1.257 16.562 1 96.81 201 TYR A N 1
ATOM 1574 C CA . TYR A 1 201 ? 19.047 -0.149 16.266 1 96.81 201 TYR A CA 1
ATOM 1575 C C . TYR A 1 201 ? 18.562 -0.335 14.836 1 96.81 201 TYR A C 1
ATOM 1577 O O . TYR A 1 201 ? 18 0.587 14.242 1 96.81 201 TYR A O 1
ATOM 1585 N N . LEU A 1 202 ? 18.906 -1.479 14.359 1 98.06 202 LEU A N 1
ATOM 1586 C CA . LEU A 1 202 ? 18.297 -1.936 13.117 1 98.06 202 LEU A CA 1
ATOM 1587 C C . LEU A 1 202 ? 17.438 -3.166 13.352 1 98.06 202 LEU A C 1
ATOM 1589 O O . LEU A 1 202 ? 17.797 -4.055 14.125 1 98.06 202 LEU A O 1
ATOM 1593 N N . ALA A 1 203 ? 16.312 -3.176 12.75 1 98 203 ALA A N 1
ATOM 1594 C CA . ALA A 1 203 ? 15.391 -4.301 12.938 1 98 203 ALA A CA 1
ATOM 1595 C C . ALA A 1 203 ? 14.656 -4.633 11.648 1 98 203 ALA A C 1
ATOM 1597 O O . ALA A 1 203 ? 14.531 -3.787 10.758 1 98 203 ALA A O 1
ATOM 1598 N N . LYS A 1 204 ? 14.25 -5.816 11.484 1 97.88 204 LYS A N 1
ATOM 1599 C CA . LYS A 1 204 ? 13.5 -6.238 10.305 1 97.88 204 LYS A CA 1
ATOM 1600 C C . LYS A 1 204 ? 12.188 -6.914 10.703 1 97.88 204 LYS A C 1
ATOM 1602 O O . LYS A 1 204 ? 12.023 -7.336 11.852 1 97.88 204 LYS A O 1
ATOM 1607 N N . ILE A 1 205 ? 11.258 -6.902 9.836 1 97.75 205 ILE A N 1
ATOM 1608 C CA . ILE A 1 205 ? 10.039 -7.699 9.945 1 97.75 205 ILE A CA 1
ATOM 1609 C C . ILE A 1 205 ? 10.305 -9.117 9.43 1 97.75 205 ILE A C 1
ATOM 1611 O O . ILE A 1 205 ? 10.828 -9.297 8.328 1 97.75 205 ILE A O 1
ATOM 1615 N N . PRO A 1 206 ? 10.055 -10.117 10.227 1 97.25 206 PRO A N 1
ATOM 1616 C CA . PRO A 1 206 ? 10.242 -11.469 9.695 1 97.25 206 PRO A CA 1
ATOM 1617 C C . PRO A 1 206 ? 9.328 -11.773 8.516 1 97.25 206 PRO A C 1
ATOM 1619 O O . PRO A 1 206 ? 8.109 -11.664 8.633 1 97.25 206 PRO A O 1
ATOM 1622 N N . ILE A 1 207 ? 9.898 -12.164 7.371 1 97.62 207 ILE A N 1
ATOM 1623 C CA . ILE A 1 207 ? 9.125 -12.547 6.191 1 97.62 207 ILE A CA 1
ATOM 1624 C C . ILE A 1 207 ? 9.719 -13.82 5.578 1 97.62 207 ILE A C 1
ATOM 1626 O O . ILE A 1 207 ? 10.797 -14.266 5.98 1 97.62 207 ILE A O 1
ATOM 1630 N N . SER A 1 208 ? 9.008 -14.391 4.645 1 97.06 208 SER A N 1
ATOM 1631 C CA . SER A 1 208 ? 9.469 -15.586 3.941 1 97.06 208 SER A CA 1
ATOM 1632 C C . SER A 1 208 ? 10.805 -15.336 3.244 1 97.06 208 SER A C 1
ATOM 1634 O O . SER A 1 208 ? 11.016 -14.266 2.674 1 97.06 208 SER A O 1
ATOM 1636 N N . LYS A 1 209 ? 11.648 -16.344 3.178 1 95.06 209 LYS A N 1
ATOM 1637 C CA . LYS A 1 209 ? 12.945 -16.25 2.512 1 95.06 209 LYS A CA 1
ATOM 1638 C C . LYS A 1 209 ? 12.773 -16.109 1.002 1 95.06 209 LYS A C 1
ATOM 1640 O O . LYS A 1 209 ? 13.711 -15.703 0.303 1 95.06 209 LYS A O 1
ATOM 1645 N N . ARG A 1 210 ? 11.602 -16.391 0.499 1 94.56 210 ARG A N 1
ATOM 1646 C CA . ARG A 1 210 ? 11.344 -16.359 -0.936 1 94.56 210 ARG A CA 1
ATOM 1647 C C . ARG A 1 210 ? 11.094 -14.922 -1.405 1 94.56 210 ARG A C 1
ATOM 1649 O O . ARG A 1 210 ? 11.062 -14.656 -2.609 1 94.56 210 ARG A O 1
ATOM 1656 N N . VAL A 1 211 ? 10.914 -14.031 -0.459 1 96.31 211 VAL A N 1
ATOM 1657 C CA . VAL A 1 211 ? 10.547 -12.648 -0.772 1 96.31 211 VAL A CA 1
ATOM 1658 C C . VAL A 1 211 ? 11.648 -11.703 -0.288 1 96.31 211 VAL A C 1
ATOM 1660 O O . VAL A 1 211 ? 12.164 -11.859 0.822 1 96.31 211 VAL A O 1
ATOM 1663 N N . GLU A 1 212 ? 11.969 -10.75 -1.098 1 92.88 212 GLU A N 1
ATOM 1664 C CA . GLU A 1 212 ? 13.086 -9.859 -0.79 1 92.88 212 GLU A CA 1
ATOM 1665 C C . GLU A 1 212 ? 12.672 -8.789 0.218 1 92.88 212 GLU A C 1
ATOM 1667 O O . GLU A 1 212 ? 13.445 -8.453 1.117 1 92.88 212 GLU A O 1
ATOM 1672 N N . SER A 1 213 ? 11.555 -8.211 -0.026 1 96.31 213 SER A N 1
ATOM 1673 C CA . SER A 1 213 ? 11.125 -7.129 0.852 1 96.31 213 SER A CA 1
ATOM 1674 C C . SER A 1 213 ? 9.633 -6.852 0.695 1 96.31 213 SER A C 1
ATOM 1676 O O . SER A 1 213 ? 9 -7.336 -0.248 1 96.31 213 SER A O 1
ATOM 1678 N N . LEU A 1 214 ? 9.102 -6.137 1.619 1 97.5 214 LEU A N 1
ATOM 1679 C CA . LEU A 1 214 ? 7.73 -5.652 1.578 1 97.5 214 LEU A CA 1
ATOM 1680 C C . LEU A 1 214 ? 7.656 -4.281 0.91 1 97.5 214 LEU A C 1
ATOM 1682 O O . LEU A 1 214 ? 8.672 -3.596 0.776 1 97.5 214 LEU A O 1
ATOM 1686 N N . ASN A 1 215 ? 6.465 -3.934 0.358 1 97.56 215 ASN A N 1
ATOM 1687 C CA . ASN A 1 215 ? 6.188 -2.539 0.034 1 97.56 215 ASN A CA 1
ATOM 1688 C C . ASN A 1 215 ? 6.379 -1.632 1.247 1 97.56 215 ASN A C 1
ATOM 1690 O O . ASN A 1 215 ? 5.984 -1.984 2.359 1 97.56 215 ASN A O 1
ATOM 1694 N N . VAL A 1 216 ? 6.922 -0.504 1.065 1 98.44 216 VAL A N 1
ATOM 1695 C CA . VAL A 1 216 ? 7.348 0.325 2.188 1 98.44 216 VAL A CA 1
ATOM 1696 C C . VAL A 1 216 ? 6.133 0.755 3.006 1 98.44 216 VAL A C 1
ATOM 1698 O O . VAL A 1 216 ? 6.207 0.851 4.234 1 98.44 216 VAL A O 1
ATOM 1701 N N . SER A 1 217 ? 5 1.088 2.346 1 98.69 217 SER A N 1
ATOM 1702 C CA . SER A 1 217 ? 3.82 1.493 3.104 1 98.69 217 SER A CA 1
ATOM 1703 C C . SER A 1 217 ? 3.244 0.324 3.896 1 98.69 217 SER A C 1
ATOM 1705 O O . SER A 1 217 ? 2.719 0.511 4.996 1 98.69 217 SER A O 1
ATOM 1707 N N . ASN A 1 218 ? 3.326 -0.922 3.312 1 98.75 218 ASN A N 1
ATOM 1708 C CA . ASN A 1 218 ? 2.898 -2.111 4.043 1 98.75 218 ASN A CA 1
ATOM 1709 C C . ASN A 1 218 ? 3.787 -2.373 5.254 1 98.75 218 ASN A C 1
ATOM 1711 O O . ASN A 1 218 ? 3.289 -2.674 6.34 1 98.75 218 ASN A O 1
ATOM 1715 N N . ALA A 1 219 ? 5.09 -2.23 5.082 1 98.62 219 ALA A N 1
ATOM 1716 C CA . ALA A 1 219 ? 6.031 -2.398 6.188 1 98.62 219 ALA A CA 1
ATOM 1717 C C . ALA A 1 219 ? 5.75 -1.395 7.301 1 98.62 219 ALA A C 1
ATOM 1719 O O . ALA A 1 219 ? 5.68 -1.765 8.477 1 98.62 219 ALA A O 1
ATOM 1720 N N . ALA A 1 220 ? 5.574 -0.147 6.914 1 98.75 220 ALA A N 1
ATOM 1721 C CA . ALA A 1 220 ? 5.285 0.903 7.891 1 98.75 220 ALA A CA 1
ATOM 1722 C C . ALA A 1 220 ? 4.012 0.596 8.664 1 98.75 220 ALA A C 1
ATOM 1724 O O . ALA A 1 220 ? 3.979 0.722 9.891 1 98.75 220 ALA A O 1
ATOM 1725 N N . SER A 1 221 ? 3.002 0.161 7.945 1 98.75 221 SER A N 1
ATOM 1726 C CA . SER A 1 221 ? 1.717 -0.104 8.586 1 98.75 221 SER A CA 1
ATOM 1727 C C . SER A 1 221 ? 1.828 -1.23 9.609 1 98.75 221 SER A C 1
ATOM 1729 O O . SER A 1 221 ? 1.217 -1.169 10.672 1 98.75 221 SER A O 1
ATOM 1731 N N . ILE A 1 222 ? 2.59 -2.266 9.305 1 98.38 222 ILE A N 1
ATOM 1732 C CA . ILE A 1 222 ? 2.803 -3.385 10.219 1 98.38 222 ILE A CA 1
ATOM 1733 C C . ILE A 1 222 ? 3.488 -2.891 11.492 1 98.38 222 ILE A C 1
ATOM 1735 O O . ILE A 1 222 ? 3.064 -3.221 12.602 1 98.38 222 ILE A O 1
ATOM 1739 N N . ILE A 1 223 ? 4.504 -2.08 11.32 1 98.31 223 ILE A N 1
ATOM 1740 C CA . ILE A 1 223 ? 5.281 -1.587 12.445 1 98.31 223 ILE A CA 1
ATOM 1741 C C . ILE A 1 223 ? 4.426 -0.648 13.297 1 98.31 223 ILE A C 1
ATOM 1743 O O . ILE A 1 223 ? 4.418 -0.745 14.523 1 98.31 223 ILE A O 1
ATOM 1747 N N . PHE A 1 224 ? 3.703 0.283 12.641 1 98.5 224 PHE A N 1
ATOM 1748 C CA . PHE A 1 224 ? 2.832 1.2 13.367 1 98.5 224 PHE A CA 1
ATOM 1749 C C . PHE A 1 224 ? 1.792 0.434 14.18 1 98.5 224 PHE A C 1
ATOM 1751 O O . PHE A 1 224 ? 1.528 0.769 15.336 1 98.5 224 PHE A O 1
ATOM 1758 N N . HIS A 1 225 ? 1.257 -0.605 13.594 1 97.69 225 HIS A N 1
ATOM 1759 C CA . HIS A 1 225 ? 0.269 -1.436 14.266 1 97.69 225 HIS A CA 1
ATOM 1760 C C . HIS A 1 225 ? 0.865 -2.105 15.5 1 97.69 225 HIS A C 1
ATOM 1762 O O . HIS A 1 225 ? 0.222 -2.166 16.547 1 97.69 225 HIS A O 1
ATOM 1768 N N . SER A 1 226 ? 2.035 -2.592 15.344 1 95.62 226 SER A N 1
ATOM 1769 C CA . SER A 1 226 ? 2.719 -3.258 16.453 1 95.62 226 SER A CA 1
ATOM 1770 C C . SER A 1 226 ? 2.918 -2.312 17.625 1 95.62 226 SER A C 1
ATOM 1772 O O . SER A 1 226 ? 2.896 -2.738 18.781 1 95.62 226 SER A O 1
ATOM 1774 N N . LEU A 1 227 ? 3.061 -1.02 17.359 1 95.69 227 LEU A N 1
ATOM 1775 C CA . LEU A 1 227 ? 3.312 -0.018 18.391 1 95.69 227 LEU A CA 1
ATOM 1776 C C . LEU A 1 227 ? 2.01 0.438 19.031 1 95.69 227 LEU A C 1
ATOM 1778 O O . LEU A 1 227 ? 2.023 1.051 20.109 1 95.69 227 LEU A O 1
ATOM 1782 N N . HIS A 1 228 ? 0.937 0.257 18.344 1 92.5 228 HIS A N 1
ATOM 1783 C CA . HIS A 1 228 ? -0.37 0.717 18.812 1 92.5 228 HIS A CA 1
ATOM 1784 C C . HIS A 1 228 ? -0.985 -0.266 19.797 1 92.5 228 HIS A C 1
ATOM 1786 O O . HIS A 1 228 ? -1.842 0.11 20.594 1 92.5 228 HIS A O 1
ATOM 1792 N N . LYS A 1 229 ? -0.53 -1.593 19.891 1 74.62 229 LYS A N 1
ATOM 1793 C CA . LYS A 1 229 ? -1.031 -2.621 20.797 1 74.62 229 LYS A CA 1
ATOM 1794 C C . LYS A 1 229 ? -0.591 -2.352 22.234 1 74.62 229 LYS A C 1
ATOM 1796 O O . LYS A 1 229 ? 0.503 -1.832 22.469 1 74.62 229 LYS A O 1
ATOM 1801 N N . TYR B 1 1 ? 0.697 -10.125 -22.656 1 97.31 1 TYR B N 1
ATOM 1802 C CA . TYR B 1 1 ? 0.986 -8.758 -22.234 1 97.31 1 TYR B CA 1
ATOM 1803 C C . TYR B 1 1 ? 2.465 -8.586 -21.922 1 97.31 1 TYR B C 1
ATOM 1805 O O . TYR B 1 1 ? 3.205 -9.57 -21.828 1 97.31 1 TYR B O 1
ATOM 1813 N N . TYR B 1 2 ? 2.926 -7.371 -21.719 1 98 2 TYR B N 1
ATOM 1814 C CA . TYR B 1 2 ? 4.32 -7.148 -21.359 1 98 2 TYR B CA 1
ATOM 1815 C C . TYR B 1 2 ? 4.465 -6.891 -19.859 1 98 2 TYR B C 1
ATOM 1817 O O . TYR B 1 2 ? 3.779 -6.031 -19.312 1 98 2 TYR B O 1
ATOM 1825 N N . MET B 1 3 ? 5.23 -7.68 -19.266 1 98 3 MET B N 1
ATOM 1826 C CA . MET B 1 3 ? 5.75 -7.383 -17.938 1 98 3 MET B CA 1
ATOM 1827 C C . MET B 1 3 ? 7.062 -6.613 -18.031 1 98 3 MET B C 1
ATOM 1829 O O . MET B 1 3 ? 7.809 -6.758 -19 1 98 3 MET B O 1
ATOM 1833 N N . TYR B 1 4 ? 7.305 -5.801 -17.047 1 98.62 4 TYR B N 1
ATOM 1834 C CA . TYR B 1 4 ? 8.492 -4.957 -17.109 1 98.62 4 TYR B CA 1
ATOM 1835 C C . TYR B 1 4 ? 9.117 -4.773 -15.734 1 98.62 4 TYR B C 1
ATOM 1837 O O . TYR B 1 4 ? 8.445 -4.949 -14.719 1 98.62 4 TYR B O 1
ATOM 1845 N N . GLY B 1 5 ? 10.359 -4.391 -15.766 1 97.75 5 GLY B N 1
ATOM 1846 C CA . GLY B 1 5 ? 11.141 -4.258 -14.547 1 97.75 5 GLY B CA 1
ATOM 1847 C C . GLY B 1 5 ? 11.984 -5.48 -14.242 1 97.75 5 GLY B C 1
ATOM 1848 O O . GLY B 1 5 ? 11.594 -6.605 -14.57 1 97.75 5 GLY B O 1
ATOM 1849 N N . LYS B 1 6 ? 13.062 -5.297 -13.562 1 97.12 6 LYS B N 1
ATOM 1850 C CA . LYS B 1 6 ? 14.016 -6.379 -13.312 1 97.12 6 LYS B CA 1
ATOM 1851 C C . LYS B 1 6 ? 13.391 -7.473 -12.453 1 97.12 6 LYS B C 1
ATOM 1853 O O . LYS B 1 6 ? 13.375 -8.641 -12.844 1 97.12 6 LYS B O 1
ATOM 1858 N N . HIS B 1 7 ? 12.734 -7.133 -11.375 1 97 7 HIS B N 1
ATOM 1859 C CA . HIS B 1 7 ? 12.242 -8.125 -10.422 1 97 7 HIS B CA 1
ATOM 1860 C C . HIS B 1 7 ? 11.141 -8.984 -11.031 1 97 7 HIS B C 1
ATOM 1862 O O . HIS B 1 7 ? 11.227 -10.211 -11.023 1 97 7 HIS B O 1
ATOM 1868 N N . PRO B 1 8 ? 10.117 -8.305 -11.625 1 98.12 8 PRO B N 1
ATOM 1869 C CA . PRO B 1 8 ? 9.062 -9.125 -12.219 1 98.12 8 PRO B CA 1
ATOM 1870 C C . PRO B 1 8 ? 9.578 -10.039 -13.328 1 98.12 8 PRO B C 1
ATOM 1872 O O . PRO B 1 8 ? 9.242 -11.227 -13.367 1 98.12 8 PRO B O 1
ATOM 1875 N N . VAL B 1 9 ? 10.43 -9.547 -14.195 1 98.5 9 VAL B N 1
ATOM 1876 C CA . VAL B 1 9 ? 10.867 -10.305 -15.359 1 98.5 9 VAL B CA 1
ATOM 1877 C C . VAL B 1 9 ? 11.789 -11.445 -14.922 1 98.5 9 VAL B C 1
ATOM 1879 O O . VAL B 1 9 ? 11.625 -12.586 -15.352 1 98.5 9 VAL B O 1
ATOM 1882 N N . PHE B 1 10 ? 12.719 -11.156 -14.031 1 98 10 PHE B N 1
ATOM 1883 C CA . PHE B 1 10 ? 13.648 -12.195 -13.609 1 98 10 PHE B CA 1
ATOM 1884 C C . PHE B 1 10 ? 12.922 -13.273 -12.812 1 98 10 PHE B C 1
ATOM 1886 O O . PHE B 1 10 ? 13.25 -14.461 -12.914 1 98 10 PHE B O 1
ATOM 1893 N N . SER B 1 11 ? 12.008 -12.852 -12.008 1 98.06 11 SER B N 1
ATOM 1894 C CA . SER B 1 11 ? 11.203 -13.844 -11.297 1 98.06 11 SER B CA 1
ATOM 1895 C C . SER B 1 11 ? 10.438 -14.734 -12.266 1 98.06 11 SER B C 1
ATOM 1897 O O . SER B 1 11 ? 10.352 -15.945 -12.07 1 98.06 11 SER B O 1
ATOM 1899 N N . ALA B 1 12 ? 9.852 -14.148 -13.266 1 98.12 12 ALA B N 1
ATOM 1900 C CA . ALA B 1 12 ? 9.141 -14.906 -14.289 1 98.12 12 ALA B CA 1
ATOM 1901 C C . ALA B 1 12 ? 10.07 -15.891 -14.992 1 98.12 12 ALA B C 1
ATOM 1903 O O . ALA B 1 12 ? 9.703 -17.047 -15.234 1 98.12 12 ALA B O 1
ATOM 1904 N N . LEU B 1 13 ? 11.258 -15.469 -15.305 1 97.56 13 LEU B N 1
ATOM 1905 C CA . LEU B 1 13 ? 12.25 -16.297 -15.977 1 97.56 13 LEU B CA 1
ATOM 1906 C C . LEU B 1 13 ? 12.625 -17.5 -15.117 1 97.56 13 LEU B C 1
ATOM 1908 O O . LEU B 1 13 ? 12.961 -18.562 -15.641 1 97.56 13 LEU B O 1
ATOM 1912 N N . ASN B 1 14 ? 12.531 -17.328 -13.867 1 96.69 14 ASN B N 1
ATOM 1913 C CA . ASN B 1 14 ? 12.93 -18.375 -12.945 1 96.69 14 ASN B CA 1
ATOM 1914 C C . ASN B 1 14 ? 11.758 -19.297 -12.602 1 96.69 14 ASN B C 1
ATOM 1916 O O . ASN B 1 14 ? 11.914 -20.266 -11.859 1 96.69 14 ASN B O 1
ATOM 1920 N N . ASN B 1 15 ? 10.594 -19 -12.992 1 96.88 15 ASN B N 1
ATOM 1921 C CA . ASN B 1 15 ? 9.414 -19.828 -12.773 1 96.88 15 ASN B CA 1
ATOM 1922 C C . ASN B 1 15 ? 9.125 -20.719 -13.977 1 96.88 15 ASN B C 1
ATOM 1924 O O . ASN B 1 15 ? 8.672 -20.234 -15.016 1 96.88 15 ASN B O 1
ATOM 1928 N N . PRO B 1 16 ? 9.312 -21.969 -13.875 1 95.56 16 PRO B N 1
ATOM 1929 C CA . PRO B 1 16 ? 9.125 -22.875 -15.016 1 95.56 16 PRO B CA 1
ATOM 1930 C C . PRO B 1 16 ? 7.676 -22.906 -15.508 1 95.56 16 PRO B C 1
ATOM 1932 O O . PRO B 1 16 ? 7.422 -23.281 -16.656 1 95.56 16 PRO B O 1
ATOM 1935 N N . LYS B 1 17 ? 6.781 -22.516 -14.703 1 95.31 17 LYS B N 1
ATOM 1936 C CA . LYS B 1 17 ? 5.371 -22.547 -15.086 1 95.31 17 LYS B CA 1
ATOM 1937 C C . LYS B 1 17 ? 5.02 -21.344 -15.953 1 95.31 17 LYS B C 1
ATOM 1939 O O . LYS B 1 17 ? 3.975 -21.328 -16.609 1 95.31 17 LYS B O 1
ATOM 1944 N N . ARG B 1 18 ? 5.84 -20.344 -15.922 1 97.56 18 ARG B N 1
ATOM 1945 C CA . ARG B 1 18 ? 5.566 -19.109 -16.672 1 97.56 18 ARG B CA 1
ATOM 1946 C C . ARG B 1 18 ? 5.91 -19.281 -18.141 1 97.56 18 ARG B C 1
ATOM 1948 O O . ARG B 1 18 ? 7.02 -19.703 -18.484 1 97.56 18 ARG B O 1
ATOM 1955 N N . GLN B 1 19 ? 4.957 -19 -18.938 1 97.69 19 GLN B N 1
ATOM 1956 C CA . GLN B 1 19 ? 5.195 -19 -20.375 1 97.69 19 GLN B CA 1
ATOM 1957 C C . GLN B 1 19 ? 5.66 -17.625 -20.859 1 97.69 19 GLN B C 1
ATOM 1959 O O . GLN B 1 19 ? 4.91 -16.656 -20.797 1 97.69 19 GLN B O 1
ATOM 1964 N N . ILE B 1 20 ? 6.828 -17.547 -21.406 1 98.12 20 ILE B N 1
ATOM 1965 C CA . ILE B 1 20 ? 7.441 -16.312 -21.875 1 98.12 20 ILE B CA 1
ATOM 1966 C C . ILE B 1 20 ? 7.66 -16.375 -23.391 1 98.12 20 ILE B C 1
ATOM 1968 O O . ILE B 1 20 ? 8.312 -17.297 -23.891 1 98.12 20 ILE B O 1
ATOM 1972 N N . GLU B 1 21 ? 7.16 -15.453 -24.047 1 98.12 21 GLU B N 1
ATOM 1973 C CA . GLU B 1 21 ? 7.242 -15.445 -25.5 1 98.12 21 GLU B CA 1
ATOM 1974 C C . GLU B 1 21 ? 8.547 -14.812 -25.984 1 98.12 21 GLU B C 1
ATOM 1976 O O . GLU B 1 21 ? 9.18 -15.305 -26.906 1 98.12 21 GLU B O 1
ATOM 1981 N N . ASN B 1 22 ? 8.828 -13.68 -25.375 1 97.94 22 ASN B N 1
ATOM 1982 C CA . ASN B 1 22 ? 10.023 -12.945 -25.766 1 97.94 22 ASN B CA 1
ATOM 1983 C C . ASN B 1 22 ? 10.484 -11.992 -24.656 1 97.94 22 ASN B C 1
ATOM 1985 O O . ASN B 1 22 ? 9.68 -11.578 -23.828 1 97.94 22 ASN B O 1
ATOM 1989 N N . ILE B 1 23 ? 11.789 -11.727 -24.719 1 98.62 23 ILE B N 1
ATOM 1990 C CA . ILE B 1 23 ? 12.375 -10.773 -23.781 1 98.62 23 ILE B CA 1
ATOM 1991 C C . ILE B 1 23 ? 12.984 -9.609 -24.562 1 98.62 23 ILE B C 1
ATOM 1993 O O . ILE B 1 23 ? 13.664 -9.805 -25.562 1 98.62 23 ILE B O 1
ATOM 1997 N N . LEU B 1 24 ? 12.664 -8.414 -24.172 1 98.81 24 LEU B N 1
ATOM 1998 C CA . LEU B 1 24 ? 13.328 -7.203 -24.656 1 98.81 24 LEU B CA 1
ATOM 1999 C C . LEU B 1 24 ? 14.195 -6.598 -23.562 1 98.81 24 LEU B C 1
ATOM 2001 O O . LEU B 1 24 ? 13.727 -6.355 -22.438 1 98.81 24 LEU B O 1
ATOM 2005 N N . CYS B 1 25 ? 15.445 -6.371 -23.844 1 98.75 25 CYS B N 1
ATOM 2006 C CA . CYS B 1 25 ? 16.297 -5.809 -22.812 1 98.75 25 CYS B CA 1
ATOM 2007 C C . CYS B 1 25 ? 17.422 -4.973 -23.422 1 98.75 25 CYS B C 1
ATOM 2009 O O . CYS B 1 25 ? 17.734 -5.117 -24.609 1 98.75 25 CYS B O 1
ATOM 2011 N N . THR B 1 26 ? 17.938 -4.082 -22.672 1 98.69 26 THR B N 1
ATOM 2012 C CA . THR B 1 26 ? 19.094 -3.297 -23.109 1 98.69 26 THR B CA 1
ATOM 2013 C C . THR B 1 26 ? 20.344 -4.152 -23.109 1 98.69 26 THR B C 1
ATOM 2015 O O . THR B 1 26 ? 20.391 -5.223 -22.5 1 98.69 26 THR B O 1
ATOM 2018 N N . ARG B 1 27 ? 21.359 -3.609 -23.828 1 98.38 27 ARG B N 1
ATOM 2019 C CA . ARG B 1 27 ? 22.641 -4.301 -23.875 1 98.38 27 ARG B CA 1
ATOM 2020 C C . ARG B 1 27 ? 23.219 -4.48 -22.469 1 98.38 27 ARG B C 1
ATOM 2022 O O . ARG B 1 27 ? 23.734 -5.551 -22.141 1 98.38 27 ARG B O 1
ATOM 2029 N N . GLU B 1 28 ? 23.141 -3.502 -21.688 1 98.06 28 GLU B N 1
ATOM 2030 C CA . GLU B 1 28 ? 23.672 -3.531 -20.328 1 98.06 28 GLU B CA 1
ATOM 2031 C C . GLU B 1 28 ? 23.016 -4.633 -19.5 1 98.06 28 GLU B C 1
ATOM 2033 O O . GLU B 1 28 ? 23.703 -5.406 -18.828 1 98.06 28 GLU B O 1
ATOM 2038 N N . ILE B 1 29 ? 21.719 -4.699 -19.609 1 98.25 29 ILE B N 1
ATOM 2039 C CA . ILE B 1 29 ? 20.969 -5.691 -18.844 1 98.25 29 ILE B CA 1
ATOM 2040 C C . ILE B 1 29 ? 21.312 -7.094 -19.344 1 98.25 29 ILE B C 1
ATOM 2042 O O . ILE B 1 29 ? 21.5 -8.016 -18.547 1 98.25 29 ILE B O 1
ATOM 2046 N N . PHE B 1 30 ? 21.359 -7.219 -20.641 1 98.25 30 PHE B N 1
ATOM 2047 C CA . PHE B 1 30 ? 21.703 -8.516 -21.203 1 98.25 30 PHE B CA 1
ATOM 2048 C C . PHE B 1 30 ? 23.078 -8.969 -20.75 1 98.25 30 PHE B C 1
ATOM 2050 O O . PHE B 1 30 ? 23.25 -10.109 -20.312 1 98.25 30 PHE B O 1
ATOM 2057 N N . ASP B 1 31 ? 24.031 -8.07 -20.781 1 98.12 31 ASP B N 1
ATOM 2058 C CA . ASP B 1 31 ? 25.406 -8.422 -20.469 1 98.12 31 ASP B CA 1
ATOM 2059 C C . ASP B 1 31 ? 25.547 -8.875 -19.016 1 98.12 31 ASP B C 1
ATOM 2061 O O . ASP B 1 31 ? 26.344 -9.758 -18.703 1 98.12 31 ASP B O 1
ATOM 2065 N N . THR B 1 32 ? 24.797 -8.32 -18.172 1 97.31 32 THR B N 1
ATOM 2066 C CA . THR B 1 32 ? 24.875 -8.625 -16.75 1 97.31 32 THR B CA 1
ATOM 2067 C C . THR B 1 32 ? 24.078 -9.875 -16.406 1 97.31 32 THR B C 1
ATOM 2069 O O . THR B 1 32 ? 24.281 -10.484 -15.352 1 97.31 32 THR B O 1
ATOM 2072 N N . ASN B 1 33 ? 23.156 -10.266 -17.312 1 97.56 33 ASN B N 1
ATOM 2073 C CA . ASN B 1 33 ? 22.266 -11.391 -17.016 1 97.56 33 ASN B CA 1
ATOM 2074 C C . ASN B 1 33 ? 22.203 -12.367 -18.188 1 97.56 33 ASN B C 1
ATOM 2076 O O . ASN B 1 33 ? 21.141 -12.945 -18.469 1 97.56 33 ASN B O 1
ATOM 2080 N N . LYS B 1 34 ? 23.25 -12.547 -18.875 1 96.69 34 LYS B N 1
ATOM 2081 C CA . LYS B 1 34 ? 23.328 -13.305 -20.125 1 96.69 34 LYS B CA 1
ATOM 2082 C C . LYS B 1 34 ? 22.875 -14.742 -19.922 1 96.69 34 LYS B C 1
ATOM 2084 O O . LYS B 1 34 ? 22.172 -15.305 -20.766 1 96.69 34 LYS B O 1
ATOM 2089 N N . LYS B 1 35 ? 23.25 -15.32 -18.859 1 95.38 35 LYS B N 1
ATOM 2090 C CA . LYS B 1 35 ? 22.953 -16.734 -18.594 1 95.38 35 LYS B CA 1
ATOM 2091 C C . LYS B 1 35 ? 21.453 -16.969 -18.484 1 95.38 35 LYS B C 1
ATOM 2093 O O . LYS B 1 35 ? 20.938 -18 -18.922 1 95.38 35 LYS B O 1
ATOM 2098 N N . LEU B 1 36 ? 20.797 -16.031 -17.922 1 95 36 LEU B N 1
ATOM 2099 C CA . LEU B 1 36 ? 19.375 -16.172 -17.672 1 95 36 LEU B CA 1
ATOM 2100 C C . LEU B 1 36 ? 18.578 -15.797 -18.922 1 95 36 LEU B C 1
ATOM 2102 O O . LEU B 1 36 ?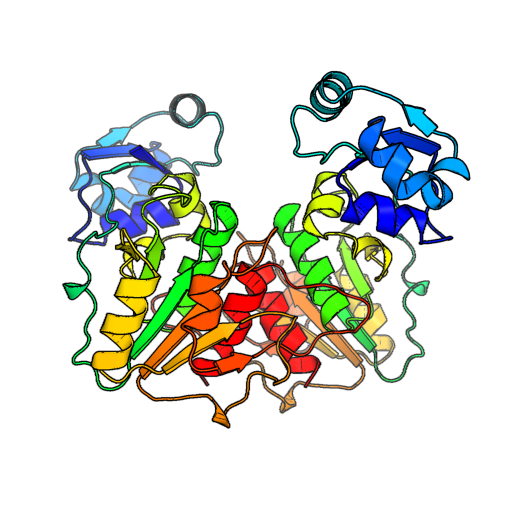 17.641 -16.5 -19.297 1 95 36 LEU B O 1
ATOM 2106 N N . ILE B 1 37 ? 18.922 -14.727 -19.562 1 97.19 37 ILE B N 1
ATOM 2107 C CA . ILE B 1 37 ? 18.188 -14.188 -20.688 1 97.19 37 ILE B CA 1
ATOM 2108 C C . ILE B 1 37 ? 18.516 -14.977 -21.953 1 97.19 37 ILE B C 1
ATOM 2110 O O . ILE B 1 37 ? 17.641 -15.211 -22.797 1 97.19 37 ILE B O 1
ATOM 2114 N N . GLY B 1 38 ? 19.734 -15.398 -22.094 1 94.56 38 GLY B N 1
ATOM 2115 C CA . GLY B 1 38 ? 20.25 -16.031 -23.297 1 94.56 38 GLY B CA 1
ATOM 2116 C C . GLY B 1 38 ? 19.594 -17.359 -23.594 1 94.56 38 GLY B C 1
ATOM 2117 O O . GLY B 1 38 ? 19.672 -17.859 -24.719 1 94.56 38 GLY B O 1
ATOM 2118 N N . THR B 1 39 ? 18.984 -17.953 -22.625 1 91.75 39 THR B N 1
ATOM 2119 C CA . THR B 1 39 ? 18.344 -19.25 -22.797 1 91.75 39 THR B CA 1
ATOM 2120 C C . THR B 1 39 ? 16.953 -19.094 -23.406 1 91.75 39 THR B C 1
ATOM 2122 O O . THR B 1 39 ? 16.281 -20.078 -23.688 1 91.75 39 THR B O 1
ATOM 2125 N N . ARG B 1 40 ? 16.5 -17.875 -23.578 1 94.88 40 ARG B N 1
ATOM 2126 C CA . ARG B 1 40 ? 15.172 -17.547 -24.094 1 94.88 40 ARG B CA 1
ATOM 2127 C C . ARG B 1 40 ? 15.273 -16.734 -25.375 1 94.88 40 ARG B C 1
ATOM 2129 O O . ARG B 1 40 ? 16.359 -16.266 -25.75 1 94.88 40 ARG B O 1
ATOM 2136 N N . SER B 1 41 ? 14.164 -16.688 -26.094 1 97.5 41 SER B N 1
ATOM 2137 C CA . SER B 1 41 ? 14.102 -15.727 -27.188 1 97.5 41 SER B CA 1
ATOM 2138 C C . SER B 1 41 ? 14.227 -14.297 -26.672 1 97.5 41 SER B C 1
ATOM 2140 O O . SER B 1 41 ? 13.469 -13.875 -25.797 1 97.5 41 SER B O 1
ATOM 2142 N N . TYR B 1 42 ? 15.148 -13.586 -27.172 1 98.31 42 TYR B N 1
ATOM 2143 C CA . TYR B 1 42 ? 15.359 -12.227 -26.672 1 98.31 42 TYR B CA 1
ATOM 2144 C C . TYR B 1 42 ? 15.742 -11.289 -27.812 1 98.31 42 TYR B C 1
ATOM 2146 O O . TYR B 1 42 ? 16.125 -11.742 -28.891 1 98.31 42 TYR B O 1
ATOM 2154 N N . GLU B 1 43 ? 15.594 -10.031 -27.578 1 98.5 43 GLU B N 1
ATOM 2155 C CA . GLU B 1 43 ? 16.031 -8.953 -28.469 1 98.5 43 GLU B CA 1
ATOM 2156 C C . GLU B 1 43 ? 16.688 -7.82 -27.672 1 98.5 43 GLU B C 1
ATOM 2158 O O . GLU B 1 43 ? 16.172 -7.395 -26.641 1 98.5 43 GLU B O 1
ATOM 2163 N N . ILE B 1 44 ? 17.844 -7.379 -28.172 1 98.56 44 ILE B N 1
ATOM 2164 C CA . ILE B 1 44 ? 18.5 -6.23 -27.562 1 98.56 44 ILE B CA 1
ATOM 2165 C C . ILE B 1 44 ? 17.938 -4.941 -28.141 1 98.56 44 ILE B C 1
ATOM 2167 O O . ILE B 1 44 ? 17.938 -4.742 -29.359 1 98.56 44 ILE B O 1
ATOM 2171 N N . VAL B 1 45 ? 17.422 -4.137 -27.281 1 98.56 45 VAL B N 1
ATOM 2172 C CA . VAL B 1 45 ? 16.812 -2.885 -27.703 1 98.56 45 VAL B CA 1
ATOM 2173 C C . VAL B 1 45 ? 17.328 -1.73 -26.859 1 98.56 45 VAL B C 1
ATOM 2175 O O . VAL B 1 45 ? 18.062 -1.947 -25.891 1 98.56 45 VAL B O 1
ATOM 2178 N N . ASN B 1 46 ? 17.094 -0.476 -27.25 1 97.81 46 ASN B N 1
ATOM 2179 C CA . ASN B 1 46 ? 17.469 0.667 -26.422 1 97.81 46 ASN B CA 1
ATOM 2180 C C . ASN B 1 46 ? 16.344 1.097 -25.5 1 97.81 46 ASN B C 1
ATOM 2182 O O . ASN B 1 46 ? 15.211 0.624 -25.641 1 97.81 46 ASN B O 1
ATOM 2186 N N . ASN B 1 47 ? 16.609 1.943 -24.609 1 97.75 47 ASN B N 1
ATOM 2187 C CA . ASN B 1 47 ? 15.641 2.389 -23.609 1 97.75 47 ASN B CA 1
ATOM 2188 C C . ASN B 1 47 ? 14.445 3.082 -24.25 1 97.75 47 ASN B C 1
ATOM 2190 O O . ASN B 1 47 ? 13.32 2.971 -23.766 1 97.75 47 ASN B O 1
ATOM 2194 N N . ASP B 1 48 ? 14.672 3.77 -25.312 1 97.75 48 ASP B N 1
ATOM 2195 C CA . ASP B 1 48 ? 13.609 4.516 -25.969 1 97.75 48 ASP B CA 1
ATOM 2196 C C . ASP B 1 48 ? 12.531 3.578 -26.5 1 97.75 48 ASP B C 1
ATOM 2198 O O . ASP B 1 48 ? 11.336 3.891 -26.438 1 97.75 48 ASP B O 1
ATOM 2202 N N . ILE B 1 49 ? 12.953 2.52 -27.047 1 97.62 49 ILE B N 1
ATOM 2203 C CA . ILE B 1 49 ? 12.023 1.534 -27.594 1 97.62 49 ILE B CA 1
ATOM 2204 C C . ILE B 1 49 ? 11.164 0.963 -26.469 1 97.62 49 ILE B C 1
ATOM 2206 O O . ILE B 1 49 ? 9.945 0.86 -26.594 1 97.62 49 ILE B O 1
ATOM 2210 N N . LEU B 1 50 ? 11.797 0.597 -25.375 1 98.06 50 LEU B N 1
ATOM 2211 C CA . LEU B 1 50 ? 11.07 0.079 -24.219 1 98.06 50 LEU B CA 1
ATOM 2212 C C . LEU B 1 50 ? 10.086 1.112 -23.688 1 98.06 50 LEU B C 1
ATOM 2214 O O . LEU B 1 50 ? 8.938 0.781 -23.375 1 98.06 50 LEU B O 1
ATOM 2218 N N . SER B 1 51 ? 10.539 2.35 -23.562 1 97.81 51 SER B N 1
ATOM 2219 C CA . SER B 1 51 ? 9.695 3.418 -23.031 1 97.81 51 SER B CA 1
ATOM 2220 C C . SER B 1 51 ? 8.469 3.641 -23.906 1 97.81 51 SER B C 1
ATOM 2222 O O . SER B 1 51 ? 7.363 3.848 -23.391 1 97.81 51 SER B O 1
ATOM 2224 N N . LYS B 1 52 ? 8.648 3.639 -25.219 1 97.44 52 LYS B N 1
ATOM 2225 C CA . LYS B 1 52 ? 7.531 3.781 -26.141 1 97.44 52 LYS B CA 1
ATOM 2226 C C . LYS B 1 52 ? 6.57 2.602 -26.016 1 97.44 52 LYS B C 1
ATOM 2228 O O . LYS B 1 52 ? 5.352 2.791 -25.938 1 97.44 52 LYS B O 1
ATOM 2233 N N . LEU B 1 53 ? 7.129 1.383 -26 1 97.25 53 LEU B N 1
ATOM 2234 C CA . LEU B 1 53 ? 6.34 0.156 -25.938 1 97.25 53 LEU B CA 1
ATOM 2235 C C . LEU B 1 53 ? 5.488 0.125 -24.672 1 97.25 53 LEU B C 1
ATOM 2237 O O . LEU B 1 53 ? 4.34 -0.323 -24.703 1 97.25 53 LEU B O 1
ATOM 2241 N N . LEU B 1 54 ? 6.047 0.638 -23.562 1 97.12 54 LEU B N 1
ATOM 2242 C CA . LEU B 1 54 ? 5.434 0.492 -22.25 1 97.12 54 LEU B CA 1
ATOM 2243 C C . LEU B 1 54 ? 4.82 1.809 -21.781 1 97.12 54 LEU B C 1
ATOM 2245 O O . LEU B 1 54 ? 4.516 1.976 -20.594 1 97.12 54 LEU B O 1
ATOM 2249 N N . GLU B 1 55 ? 4.691 2.75 -22.703 1 94.56 55 GLU B N 1
ATOM 2250 C CA . GLU B 1 55 ? 4.059 4.035 -22.438 1 94.56 55 GLU B CA 1
ATOM 2251 C C . GLU B 1 55 ? 4.691 4.719 -21.219 1 94.56 55 GLU B C 1
ATOM 2253 O O . GLU B 1 55 ? 3.988 5.141 -20.297 1 94.56 55 GLU B O 1
ATOM 2258 N N . ASN B 1 56 ? 6.035 4.641 -21.141 1 90.94 56 ASN B N 1
ATOM 2259 C CA . ASN B 1 56 ? 6.91 5.387 -20.25 1 90.94 56 ASN B CA 1
ATOM 2260 C C . ASN B 1 56 ? 6.848 4.844 -18.812 1 90.94 56 ASN B C 1
ATOM 2262 O O . ASN B 1 56 ? 7.121 5.57 -17.859 1 90.94 56 ASN B O 1
ATOM 2266 N N . GLN B 1 57 ? 6.387 3.625 -18.734 1 92.38 57 GLN B N 1
ATOM 2267 C CA . GLN B 1 57 ? 6.523 2.963 -17.438 1 92.38 57 GLN B CA 1
ATOM 2268 C C . GLN B 1 57 ? 7.992 2.742 -17.078 1 92.38 57 GLN B C 1
ATOM 2270 O O . GLN B 1 57 ? 8.852 2.701 -17.969 1 92.38 57 GLN B O 1
ATOM 2275 N N . ILE B 1 58 ? 8.281 2.73 -15.836 1 92.25 58 ILE B N 1
ATOM 2276 C CA . ILE B 1 58 ? 9.648 2.488 -15.383 1 92.25 58 ILE B CA 1
ATOM 2277 C C . ILE B 1 58 ? 10.023 1.027 -15.625 1 92.25 58 ILE B C 1
ATOM 2279 O O . ILE B 1 58 ? 9.672 0.153 -14.828 1 92.25 58 ILE B O 1
ATOM 2283 N N . HIS B 1 59 ? 10.773 0.773 -16.672 1 96.75 59 HIS B N 1
ATOM 2284 C CA . HIS B 1 59 ? 10.992 -0.591 -17.141 1 96.75 59 HIS B CA 1
ATOM 2285 C C . HIS B 1 59 ? 12.375 -1.093 -16.719 1 96.75 59 HIS B C 1
ATOM 2287 O O . HIS B 1 59 ? 12.656 -2.293 -16.797 1 96.75 59 HIS B O 1
ATOM 2293 N N . GLN B 1 60 ? 13.266 -0.249 -16.25 1 96.06 60 GLN B N 1
ATOM 2294 C CA . GLN B 1 60 ? 14.602 -0.593 -15.766 1 96.06 60 GLN B CA 1
ATOM 2295 C C . GLN B 1 60 ? 15.383 -1.387 -16.812 1 96.06 60 GLN B C 1
ATOM 2297 O O . GLN B 1 60 ? 16.094 -2.328 -16.469 1 96.06 60 GLN B O 1
ATOM 2302 N N . GLY B 1 61 ? 15.133 -1.211 -18.062 1 98.19 61 GLY B N 1
ATOM 2303 C CA . GLY B 1 61 ? 15.922 -1.748 -19.172 1 98.19 61 GLY B CA 1
ATOM 2304 C C . GLY B 1 61 ? 15.469 -3.127 -19.609 1 98.19 61 GLY B C 1
ATOM 2305 O O . GLY B 1 61 ? 16.141 -3.785 -20.391 1 98.19 61 GLY B O 1
ATOM 2306 N N . ILE B 1 62 ? 14.312 -3.602 -19.094 1 98.69 62 ILE B N 1
ATOM 2307 C CA . ILE B 1 62 ? 13.938 -4.957 -19.469 1 98.69 62 ILE B CA 1
ATOM 2308 C C . ILE B 1 62 ? 12.414 -5.098 -19.453 1 98.69 62 ILE B C 1
ATOM 2310 O O . ILE B 1 62 ? 11.75 -4.512 -18.594 1 98.69 62 ILE B O 1
ATOM 2314 N N . ALA B 1 63 ? 11.859 -5.867 -20.344 1 98.75 63 ALA B N 1
ATOM 2315 C CA . ALA B 1 63 ? 10.461 -6.266 -20.453 1 98.75 63 ALA B CA 1
ATOM 2316 C C . ALA B 1 63 ? 10.328 -7.672 -21.031 1 98.75 63 ALA B C 1
ATOM 2318 O O . ALA B 1 63 ? 11.242 -8.156 -21.703 1 98.75 63 ALA B O 1
ATOM 2319 N N . ALA B 1 64 ? 9.312 -8.328 -20.734 1 98.69 64 ALA B N 1
ATOM 2320 C CA . ALA B 1 64 ? 9.047 -9.664 -21.266 1 98.69 64 ALA B CA 1
ATOM 2321 C C . ALA B 1 64 ? 7.59 -9.797 -21.688 1 98.69 64 ALA B C 1
ATOM 2323 O O . ALA B 1 64 ? 6.68 -9.375 -20.969 1 98.69 64 ALA B O 1
ATOM 2324 N N . LYS B 1 65 ? 7.398 -10.297 -22.844 1 98.69 65 LYS B N 1
ATOM 2325 C CA . LYS B 1 65 ? 6.059 -10.688 -23.266 1 98.69 65 LYS B CA 1
ATOM 2326 C C . LYS B 1 65 ? 5.664 -12.039 -22.703 1 98.69 65 LYS B C 1
ATOM 2328 O O . LYS B 1 65 ? 6.309 -13.055 -22.984 1 98.69 65 LYS B O 1
ATOM 2333 N N . VAL B 1 66 ? 4.586 -12.031 -21.938 1 98.56 66 VAL B N 1
ATOM 2334 C CA . VAL B 1 66 ? 4.273 -13.25 -21.203 1 98.56 66 VAL B CA 1
ATOM 2335 C C . VAL B 1 66 ? 2.789 -13.578 -21.344 1 98.56 66 VAL B C 1
ATOM 2337 O O . VAL B 1 66 ? 1.989 -12.719 -21.719 1 98.56 66 VAL B O 1
ATOM 2340 N N . ARG B 1 67 ? 2.473 -14.828 -21.047 1 98.19 67 ARG B N 1
ATOM 2341 C CA . ARG B 1 67 ? 1.086 -15.242 -20.875 1 98.19 67 ARG B CA 1
ATOM 2342 C C . ARG B 1 67 ? 0.673 -15.156 -19.406 1 98.19 67 ARG B C 1
ATOM 2344 O O . ARG B 1 67 ? 1.473 -15.438 -18.5 1 98.19 67 ARG B O 1
ATOM 2351 N N . PRO B 1 68 ? -0.566 -14.766 -19.172 1 97.69 68 PRO B N 1
ATOM 2352 C CA . PRO B 1 68 ? -1.021 -14.688 -17.781 1 97.69 68 PRO B CA 1
ATOM 2353 C C . PRO B 1 68 ? -0.912 -16.031 -17.047 1 97.69 68 PRO B C 1
ATOM 2355 O O . PRO B 1 68 ? -1.125 -17.078 -17.656 1 97.69 68 PRO B O 1
ATOM 2358 N N . ILE B 1 69 ? -0.642 -15.938 -15.75 1 96.62 69 ILE B N 1
ATOM 2359 C CA . ILE B 1 69 ? -0.484 -17.172 -14.984 1 96.62 69 ILE B CA 1
ATOM 2360 C C . ILE B 1 69 ? -1.646 -17.312 -14 1 96.62 69 ILE B C 1
ATOM 2362 O O . ILE B 1 69 ? -1.721 -18.297 -13.266 1 96.62 69 ILE B O 1
ATOM 2366 N N . PHE B 1 70 ? -2.607 -16.344 -13.977 1 96.56 70 PHE B N 1
ATOM 2367 C CA . PHE B 1 70 ? -3.814 -16.5 -13.172 1 96.56 70 PHE B CA 1
ATOM 2368 C C . PHE B 1 70 ? -4.516 -17.812 -13.492 1 96.56 70 PHE B C 1
ATOM 2370 O O . PHE B 1 70 ? -4.594 -18.203 -14.656 1 96.56 70 PHE B O 1
ATOM 2377 N N . SER B 1 71 ? -4.992 -18.453 -12.453 1 94.81 71 SER B N 1
ATOM 2378 C CA . SER B 1 71 ? -5.738 -19.688 -12.617 1 94.81 71 SER B CA 1
ATOM 2379 C C . SER B 1 71 ? -7.242 -19.453 -12.547 1 94.81 71 SER B C 1
ATOM 2381 O O . SER B 1 71 ? -7.688 -18.453 -11.977 1 94.81 71 SER B O 1
ATOM 2383 N N . TYR B 1 72 ? -7.961 -20.406 -13.117 1 92.75 72 TYR B N 1
ATOM 2384 C CA . TYR B 1 72 ? -9.414 -20.328 -13.078 1 92.75 72 TYR B CA 1
ATOM 2385 C C . TYR B 1 72 ? -10.016 -21.578 -12.445 1 92.75 72 TYR B C 1
ATOM 2387 O O . TYR B 1 72 ? -11.219 -21.812 -12.531 1 92.75 72 TYR B O 1
ATOM 2395 N N . ASN B 1 73 ? -9.125 -22.344 -11.859 1 91.06 73 ASN B N 1
ATOM 2396 C CA . ASN B 1 73 ? -9.547 -23.594 -11.25 1 91.06 73 ASN B CA 1
ATOM 2397 C C . ASN B 1 73 ? -9.281 -23.594 -9.742 1 91.06 73 ASN B C 1
ATOM 2399 O O . ASN B 1 73 ? -8.133 -23.609 -9.312 1 91.06 73 ASN B O 1
ATOM 2403 N N . LEU B 1 74 ? -10.328 -23.719 -8.992 1 90.44 74 LEU B N 1
ATOM 2404 C CA . LEU B 1 74 ? -10.258 -23.703 -7.539 1 90.44 74 LEU B CA 1
ATOM 2405 C C . LEU B 1 74 ? -9.438 -24.875 -7.016 1 90.44 74 LEU B C 1
ATOM 2407 O O . LEU B 1 74 ? -8.867 -24.797 -5.926 1 90.44 74 LEU B O 1
ATOM 2411 N N . GLU B 1 75 ? -9.383 -25.922 -7.84 1 86.31 75 GLU B N 1
ATOM 2412 C CA . GLU B 1 75 ? -8.664 -27.125 -7.434 1 86.31 75 GLU B CA 1
ATOM 2413 C C . GLU B 1 75 ? -7.168 -26.859 -7.328 1 86.31 75 GLU B C 1
ATOM 2415 O O . GLU B 1 75 ? -6.426 -27.688 -6.781 1 86.31 75 GLU B O 1
ATOM 2420 N N . ASN B 1 76 ? -6.773 -25.75 -7.836 1 87.38 76 ASN B N 1
ATOM 2421 C CA . ASN B 1 76 ? -5.363 -25.391 -7.734 1 87.38 76 ASN B CA 1
ATOM 2422 C C . ASN B 1 76 ? -4.988 -24.984 -6.309 1 87.38 76 ASN B C 1
ATOM 2424 O O . ASN B 1 76 ? -3.809 -24.844 -5.988 1 87.38 76 ASN B O 1
ATOM 2428 N N . ILE B 1 77 ? -5.953 -24.781 -5.504 1 89.25 77 ILE B N 1
ATOM 2429 C CA . ILE B 1 77 ? -5.699 -24.594 -4.078 1 89.25 77 ILE B CA 1
ATOM 2430 C C . ILE B 1 77 ? -5.473 -25.953 -3.416 1 89.25 77 ILE B C 1
ATOM 2432 O O . ILE B 1 77 ? -6.227 -26.906 -3.648 1 89.25 77 ILE B O 1
ATOM 2436 N N . ASP B 1 78 ? -4.449 -26.047 -2.621 1 89.88 78 ASP B N 1
ATOM 2437 C CA . ASP B 1 78 ? -4.203 -27.297 -1.896 1 89.88 78 ASP B CA 1
ATOM 2438 C C . ASP B 1 78 ? -5.117 -27.406 -0.679 1 89.88 78 ASP B C 1
ATOM 2440 O O . ASP B 1 78 ? -4.66 -27.312 0.46 1 89.88 78 ASP B O 1
ATOM 2444 N N . ILE B 1 79 ? -6.285 -27.828 -0.873 1 89.06 79 ILE B N 1
ATOM 2445 C CA . ILE B 1 79 ? -7.309 -27.875 0.166 1 89.06 79 ILE B CA 1
ATOM 2446 C C . ILE B 1 79 ? -7 -29 1.151 1 89.06 79 ILE B C 1
ATOM 2448 O O . ILE B 1 79 ? -7.559 -29.047 2.25 1 89.06 79 ILE B O 1
ATOM 2452 N N . LYS B 1 80 ? -6.168 -29.906 0.752 1 90.5 80 LYS B N 1
ATOM 2453 C CA . LYS B 1 80 ? -5.82 -31.016 1.628 1 90.5 80 LYS B CA 1
ATOM 2454 C C . LYS B 1 80 ? -4.781 -30.609 2.666 1 90.5 80 LYS B C 1
ATOM 2456 O O . LYS B 1 80 ? -4.574 -31.297 3.662 1 90.5 80 LYS B O 1
ATOM 2461 N N . ASN B 1 81 ? -4.148 -29.5 2.416 1 93.25 81 ASN B N 1
ATOM 2462 C CA . ASN B 1 81 ? -3.232 -28.938 3.4 1 93.25 81 ASN B CA 1
ATOM 2463 C C . ASN B 1 81 ? -3.949 -28.594 4.703 1 93.25 81 ASN B C 1
ATOM 2465 O O . ASN B 1 81 ? -4.891 -27.797 4.711 1 93.25 81 ASN B O 1
ATOM 2469 N N . PRO B 1 82 ? -3.523 -29.234 5.82 1 93.62 82 PRO B N 1
ATOM 2470 C CA . PRO B 1 82 ? -4.227 -29 7.082 1 93.62 82 PRO B CA 1
ATOM 2471 C C . PRO B 1 82 ? -4.086 -27.562 7.578 1 93.62 82 PRO B C 1
ATOM 2473 O O . PRO B 1 82 ? -4.879 -27.109 8.406 1 93.62 82 PRO B O 1
ATOM 2476 N N . LYS B 1 83 ? -3.041 -26.906 7.176 1 95.38 83 LYS B N 1
ATOM 2477 C CA . LYS B 1 83 ? -2.859 -25.484 7.457 1 95.38 83 LYS B CA 1
ATOM 2478 C C . LYS B 1 83 ? -2.879 -24.672 6.172 1 95.38 83 LYS B C 1
ATOM 2480 O O . LYS B 1 83 ? -1.917 -24.688 5.398 1 95.38 83 LYS B O 1
ATOM 2485 N N . CYS B 1 84 ? -3.951 -24.031 5.895 1 97 84 CYS B N 1
ATOM 2486 C CA . CYS B 1 84 ? -4.133 -23.328 4.641 1 97 84 CYS B CA 1
ATOM 2487 C C . CYS B 1 84 ? -4.785 -21.969 4.875 1 97 84 CYS B C 1
ATOM 2489 O O . CYS B 1 84 ? -5.859 -21.875 5.477 1 97 84 CYS B O 1
ATOM 2491 N N . LYS B 1 85 ? -4.09 -20.969 4.508 1 97.75 85 LYS B N 1
ATOM 2492 C CA . LYS B 1 85 ? -4.594 -19.594 4.621 1 97.75 85 LYS B CA 1
ATOM 2493 C C . LYS B 1 85 ? -4.789 -18.969 3.246 1 97.75 85 LYS B C 1
ATOM 2495 O O . LYS B 1 85 ? -3.869 -18.953 2.426 1 97.75 85 LYS B O 1
ATOM 2500 N N . ILE B 1 86 ? -5.988 -18.438 3.02 1 98.31 86 ILE B N 1
ATOM 2501 C CA . ILE B 1 86 ? -6.352 -17.891 1.714 1 98.31 86 ILE B CA 1
ATOM 2502 C C . ILE B 1 86 ? -6.828 -16.453 1.87 1 98.31 86 ILE B C 1
ATOM 2504 O O . ILE B 1 86 ? -7.465 -16.109 2.867 1 98.31 86 ILE B O 1
ATOM 2508 N N . ALA B 1 87 ? -6.52 -15.633 0.945 1 98.81 87 ALA B N 1
ATOM 2509 C CA . ALA B 1 87 ? -7.066 -14.281 0.885 1 98.81 87 ALA B CA 1
ATOM 2510 C C . ALA B 1 87 ? -8.086 -14.148 -0.244 1 98.81 87 ALA B C 1
ATOM 2512 O O . ALA B 1 87 ? -7.82 -14.555 -1.378 1 98.81 87 ALA B O 1
ATOM 2513 N N . ILE B 1 88 ? -9.203 -13.617 0.041 1 98.88 88 ILE B N 1
ATOM 2514 C CA . ILE B 1 88 ? -10.258 -13.352 -0.927 1 98.88 88 ILE B CA 1
ATOM 2515 C C . ILE B 1 88 ? -10.438 -11.844 -1.089 1 98.88 88 ILE B C 1
ATOM 2517 O O . ILE B 1 88 ? -10.742 -11.141 -0.12 1 98.88 88 ILE B O 1
ATOM 2521 N N . LEU B 1 89 ? -10.289 -11.359 -2.289 1 98.81 89 LEU B N 1
ATOM 2522 C CA . LEU B 1 89 ? -10.422 -9.938 -2.576 1 98.81 89 LEU B CA 1
ATOM 2523 C C . LEU B 1 89 ? -11.742 -9.648 -3.281 1 98.81 89 LEU B C 1
ATOM 2525 O O . LEU B 1 89 ? -11.906 -9.969 -4.461 1 98.81 89 LEU B O 1
ATOM 2529 N N . ASP B 1 90 ? -12.641 -9.055 -2.586 1 98.62 90 ASP B N 1
ATOM 2530 C CA . ASP B 1 90 ? -13.977 -8.781 -3.107 1 98.62 90 ASP B CA 1
ATOM 2531 C C . ASP B 1 90 ? -14.008 -7.461 -3.873 1 98.62 90 ASP B C 1
ATOM 2533 O O . ASP B 1 90 ? -14.367 -6.422 -3.314 1 98.62 90 ASP B O 1
ATOM 2537 N N . GLN B 1 91 ? -13.656 -7.508 -5.113 1 97.62 91 GLN B N 1
ATOM 2538 C CA . GLN B 1 91 ? -13.773 -6.43 -6.09 1 97.62 91 GLN B CA 1
ATOM 2539 C C . GLN B 1 91 ? -12.781 -5.309 -5.797 1 97.62 91 GLN B C 1
ATOM 2541 O O . GLN B 1 91 ? -13.148 -4.133 -5.777 1 97.62 91 GLN B O 1
ATOM 2546 N N . ILE B 1 92 ? -11.602 -5.691 -5.422 1 97.75 92 ILE B N 1
ATOM 2547 C CA . ILE B 1 92 ? -10.477 -4.762 -5.43 1 97.75 92 ILE B CA 1
ATOM 2548 C C . ILE B 1 92 ? -9.984 -4.562 -6.863 1 97.75 92 ILE B C 1
ATOM 2550 O O . ILE B 1 92 ? -9.617 -5.523 -7.539 1 97.75 92 ILE B O 1
ATOM 2554 N N . THR B 1 93 ? -9.977 -3.289 -7.32 1 96.44 93 THR B N 1
ATOM 2555 C CA . THR B 1 93 ? -9.727 -3.084 -8.742 1 96.44 93 THR B CA 1
ATOM 2556 C C . THR B 1 93 ? -8.398 -2.365 -8.961 1 96.44 93 THR B C 1
ATOM 2558 O O . THR B 1 93 ? -7.863 -2.371 -10.07 1 96.44 93 THR B O 1
ATOM 2561 N N . ASP B 1 94 ? -7.895 -1.691 -7.98 1 96.38 94 ASP B N 1
ATOM 2562 C CA . ASP B 1 94 ? -6.633 -0.97 -8.125 1 96.38 94 ASP B CA 1
ATOM 2563 C C . ASP B 1 94 ? -5.461 -1.938 -8.266 1 96.38 94 ASP B C 1
ATOM 2565 O O . ASP B 1 94 ? -5.176 -2.711 -7.352 1 96.38 94 ASP B O 1
ATOM 2569 N N . THR B 1 95 ? -4.723 -1.845 -9.359 1 97.19 95 THR B N 1
ATOM 2570 C CA . THR B 1 95 ? -3.66 -2.789 -9.68 1 97.19 95 THR B CA 1
ATOM 2571 C C . THR B 1 95 ? -2.496 -2.643 -8.703 1 97.19 95 THR B C 1
ATOM 2573 O O . THR B 1 95 ? -1.819 -3.623 -8.383 1 97.19 95 THR B O 1
ATOM 2576 N N . GLN B 1 96 ? -2.26 -1.442 -8.195 1 96.69 96 GLN B N 1
ATOM 2577 C CA . GLN B 1 96 ? -1.196 -1.229 -7.219 1 96.69 96 GLN B CA 1
ATOM 2578 C C . GLN B 1 96 ? -1.502 -1.941 -5.906 1 96.69 96 GLN B C 1
ATOM 2580 O O . GLN B 1 96 ? -0.625 -2.582 -5.32 1 96.69 96 GLN B O 1
ATOM 2585 N N . ASN B 1 97 ? -2.758 -1.845 -5.52 1 97.88 97 ASN B N 1
ATOM 2586 C CA . ASN B 1 97 ? -3.174 -2.533 -4.305 1 97.88 97 ASN B CA 1
ATOM 2587 C C . ASN B 1 97 ? -3.092 -4.047 -4.461 1 97.88 97 ASN B C 1
ATOM 2589 O O . ASN B 1 97 ? -2.594 -4.742 -3.572 1 97.88 97 ASN B O 1
ATOM 2593 N N . ILE B 1 98 ? -3.557 -4.531 -5.539 1 98.56 98 ILE B N 1
ATOM 2594 C CA . ILE B 1 98 ? -3.551 -5.973 -5.781 1 98.56 98 ILE B CA 1
ATOM 2595 C C . ILE B 1 98 ? -2.113 -6.488 -5.785 1 98.56 98 ILE B C 1
ATOM 2597 O O . ILE B 1 98 ? -1.804 -7.48 -5.121 1 98.56 98 ILE B O 1
ATOM 2601 N N . GLY B 1 99 ? -1.236 -5.777 -6.496 1 98.5 99 GLY B N 1
ATOM 2602 C CA . GLY B 1 99 ? 0.165 -6.168 -6.496 1 98.5 99 GLY B CA 1
ATOM 2603 C C . GLY B 1 99 ? 0.786 -6.164 -5.109 1 98.5 99 GLY B C 1
ATOM 2604 O O . GLY B 1 99 ? 1.504 -7.098 -4.746 1 98.5 99 GLY B O 1
ATOM 2605 N N . ALA B 1 100 ? 0.493 -5.133 -4.336 1 98.56 100 ALA B N 1
ATOM 2606 C CA . ALA B 1 100 ? 1.035 -5.02 -2.984 1 98.56 100 ALA B CA 1
ATOM 2607 C C . ALA B 1 100 ? 0.502 -6.133 -2.086 1 98.56 100 ALA B C 1
ATOM 2609 O O . ALA B 1 100 ? 1.226 -6.648 -1.23 1 98.56 100 ALA B O 1
ATOM 2610 N N . ILE B 1 101 ? -0.743 -6.488 -2.26 1 98.88 101 ILE B N 1
ATOM 2611 C CA . ILE B 1 101 ? -1.335 -7.57 -1.482 1 98.88 101 ILE B CA 1
ATOM 2612 C C . ILE B 1 101 ? -0.668 -8.891 -1.849 1 98.88 101 ILE B C 1
ATOM 2614 O O . ILE B 1 101 ? -0.351 -9.703 -0.971 1 98.88 101 ILE B O 1
ATOM 2618 N N . ILE B 1 102 ? -0.443 -9.125 -3.135 1 98.81 102 ILE B N 1
ATOM 2619 C CA . ILE B 1 102 ? 0.254 -10.32 -3.598 1 98.81 102 ILE B CA 1
ATOM 2620 C C . ILE B 1 102 ? 1.627 -10.398 -2.934 1 98.81 102 ILE B C 1
ATOM 2622 O O . ILE B 1 102 ? 2.016 -11.461 -2.43 1 98.81 102 ILE B O 1
ATOM 2626 N N . ARG B 1 103 ? 2.303 -9.266 -2.943 1 98.81 103 ARG B N 1
ATOM 2627 C CA . ARG B 1 103 ? 3.641 -9.195 -2.363 1 98.81 103 ARG B CA 1
ATOM 2628 C C . ARG B 1 103 ? 3.609 -9.539 -0.877 1 98.81 103 ARG B C 1
ATOM 2630 O O . ARG B 1 103 ? 4.406 -10.352 -0.404 1 98.81 103 ARG B O 1
ATOM 2637 N N . SER B 1 104 ? 2.691 -8.992 -0.167 1 98.88 104 SER B N 1
ATOM 2638 C CA . SER B 1 104 ? 2.547 -9.273 1.257 1 98.88 104 SER B CA 1
ATOM 2639 C C . SER B 1 104 ? 2.131 -10.727 1.491 1 98.88 104 SER B C 1
ATOM 2641 O O . SER B 1 104 ? 2.611 -11.367 2.426 1 98.88 104 SER B O 1
ATOM 2643 N N . ALA B 1 105 ? 1.223 -11.203 0.68 1 98.81 105 ALA B N 1
ATOM 2644 C CA . ALA B 1 105 ? 0.759 -12.578 0.812 1 98.81 105 ALA B CA 1
ATOM 2645 C C . ALA B 1 105 ? 1.918 -13.562 0.675 1 98.81 105 ALA B C 1
ATOM 2647 O O . ALA B 1 105 ? 2.051 -14.492 1.479 1 98.81 105 ALA B O 1
ATOM 2648 N N . ALA B 1 106 ? 2.727 -13.352 -0.309 1 98.62 106 ALA B N 1
ATOM 2649 C CA . ALA B 1 106 ? 3.9 -14.195 -0.493 1 98.62 106 ALA B CA 1
ATOM 2650 C C . ALA B 1 106 ? 4.852 -14.086 0.694 1 98.62 106 ALA B C 1
ATOM 2652 O O . ALA B 1 106 ? 5.383 -15.086 1.172 1 98.62 106 ALA B O 1
ATOM 2653 N N . ALA B 1 107 ? 5.008 -12.875 1.163 1 98.62 107 ALA B N 1
ATOM 2654 C CA . ALA B 1 107 ? 5.945 -12.602 2.252 1 98.62 107 ALA B CA 1
ATOM 2655 C C . ALA B 1 107 ? 5.516 -13.312 3.531 1 98.62 107 ALA B C 1
ATOM 2657 O O . ALA B 1 107 ? 6.359 -13.703 4.344 1 98.62 107 ALA B O 1
ATOM 2658 N N . PHE B 1 108 ? 4.254 -13.508 3.713 1 98.38 108 PHE B N 1
ATOM 2659 C CA . PHE B 1 108 ? 3.76 -14.055 4.969 1 98.38 108 PHE B CA 1
ATOM 2660 C C . PHE B 1 108 ? 3.125 -15.422 4.754 1 98.38 108 PHE B C 1
ATOM 2662 O O . PHE B 1 108 ? 2.305 -15.867 5.559 1 98.38 108 PHE B O 1
ATOM 2669 N N . ASP B 1 109 ? 3.361 -16.047 3.656 1 97.31 109 ASP B N 1
ATOM 2670 C CA . ASP B 1 109 ? 3.078 -17.453 3.344 1 97.31 109 ASP B CA 1
ATOM 2671 C C . ASP B 1 109 ? 1.573 -17.703 3.291 1 97.31 109 ASP B C 1
ATOM 2673 O O . ASP B 1 109 ? 1.09 -18.703 3.822 1 97.31 109 ASP B O 1
ATOM 2677 N N . ILE B 1 110 ? 0.818 -16.766 2.795 1 98 110 ILE B N 1
ATOM 2678 C CA . ILE B 1 110 ? -0.554 -17.031 2.377 1 98 110 ILE B CA 1
ATOM 2679 C C . ILE B 1 110 ? -0.554 -18.031 1.211 1 98 110 ILE B C 1
ATOM 2681 O O . ILE B 1 110 ? 0.268 -17.922 0.298 1 98 110 ILE B O 1
ATOM 2685 N N . ASN B 1 111 ? -1.443 -18.891 1.228 1 97.75 111 ASN B N 1
ATOM 2686 C CA . ASN B 1 111 ? -1.344 -20.031 0.323 1 97.75 111 ASN B CA 1
ATOM 2687 C C . ASN B 1 111 ? -1.91 -19.703 -1.056 1 97.75 111 ASN B C 1
ATOM 2689 O O . ASN B 1 111 ? -1.47 -20.266 -2.061 1 97.75 111 ASN B O 1
ATOM 2693 N N . ALA B 1 112 ? -2.906 -18.844 -1.09 1 98.12 112 ALA B N 1
ATOM 2694 C CA . ALA B 1 112 ? -3.541 -18.484 -2.355 1 98.12 112 ALA B CA 1
ATOM 2695 C C . ALA B 1 112 ? -4.332 -17.188 -2.221 1 98.12 112 ALA B C 1
ATOM 2697 O O . ALA B 1 112 ? -4.688 -16.781 -1.112 1 98.12 112 ALA B O 1
ATOM 2698 N N . ILE B 1 113 ? -4.562 -16.578 -3.346 1 98.69 113 ILE B N 1
ATOM 2699 C CA . ILE B 1 113 ? -5.426 -15.406 -3.432 1 98.69 113 ILE B CA 1
ATOM 2700 C C . ILE B 1 113 ? -6.566 -15.68 -4.41 1 98.69 113 ILE B C 1
ATOM 2702 O O . ILE B 1 113 ? -6.348 -16.234 -5.488 1 98.69 113 ILE B O 1
ATOM 2706 N N . ILE B 1 114 ? -7.715 -15.289 -4.008 1 98.69 114 ILE B N 1
ATOM 2707 C CA . ILE B 1 114 ? -8.891 -15.477 -4.855 1 98.69 114 ILE B CA 1
ATOM 2708 C C . ILE B 1 114 ? -9.453 -14.117 -5.262 1 98.69 114 ILE B C 1
ATOM 2710 O O . ILE B 1 114 ? -9.602 -13.227 -4.426 1 98.69 114 ILE B O 1
ATOM 2714 N N . LEU B 1 115 ? -9.719 -13.984 -6.527 1 98.31 115 LEU B N 1
ATOM 2715 C CA . LEU B 1 115 ? -10.344 -12.812 -7.125 1 98.31 115 LEU B CA 1
ATOM 2716 C C . LEU B 1 115 ? -11.609 -13.195 -7.887 1 98.31 115 LEU B C 1
ATOM 2718 O O . LEU B 1 115 ? -11.68 -14.281 -8.469 1 98.31 115 LEU B O 1
ATOM 2722 N N . PRO B 1 116 ? -12.57 -12.258 -7.902 1 97.94 116 PRO B N 1
ATOM 2723 C CA . PRO B 1 116 ? -13.688 -12.523 -8.82 1 97.94 116 PRO B CA 1
ATOM 2724 C C . PRO B 1 116 ? -13.305 -12.305 -10.281 1 97.94 116 PRO B C 1
ATOM 2726 O O . PRO B 1 116 ? -12.484 -11.438 -10.594 1 97.94 116 PRO B O 1
ATOM 2729 N N . GLN B 1 117 ? -13.953 -13.086 -11.102 1 96.69 117 GLN B N 1
ATOM 2730 C CA . GLN B 1 117 ? -13.711 -12.953 -12.531 1 96.69 117 GLN B CA 1
ATOM 2731 C C . GLN B 1 117 ? -14.109 -11.562 -13.031 1 96.69 117 GLN B C 1
ATOM 2733 O O . GLN B 1 117 ? -13.398 -10.969 -13.844 1 96.69 117 GLN B O 1
ATOM 2738 N N . ASP B 1 118 ? -15.203 -11.125 -12.5 1 95.25 118 ASP B N 1
ATOM 2739 C CA . ASP B 1 118 ? -15.695 -9.805 -12.875 1 95.25 118 ASP B CA 1
ATOM 2740 C C . ASP B 1 118 ? -15.344 -8.758 -11.82 1 95.25 118 ASP B C 1
ATOM 2742 O O . ASP B 1 118 ? -15.227 -9.086 -10.633 1 95.25 118 ASP B O 1
ATOM 2746 N N . ASN B 1 119 ? -15.148 -7.527 -12.281 1 95.06 119 ASN B N 1
ATOM 2747 C CA . ASN B 1 119 ? -14.867 -6.395 -11.414 1 95.06 119 ASN B CA 1
ATOM 2748 C C . ASN B 1 119 ? -13.539 -6.559 -10.68 1 95.06 119 ASN B C 1
ATOM 2750 O O . ASN B 1 119 ? -13.43 -6.211 -9.5 1 95.06 119 ASN B O 1
ATOM 2754 N N . SER B 1 120 ? -12.664 -7.23 -11.203 1 96.69 120 SER B N 1
ATOM 2755 C CA . SER B 1 120 ? -11.25 -7.309 -10.828 1 96.69 120 SER B CA 1
ATOM 2756 C C . SER B 1 120 ? -10.359 -7.301 -12.062 1 96.69 120 SER B C 1
ATOM 2758 O O . SER B 1 120 ? -10.781 -7.707 -13.148 1 96.69 120 SER B O 1
ATOM 2760 N N . PRO B 1 121 ? -9.258 -6.781 -11.938 1 96.94 121 PRO B N 1
ATOM 2761 C CA . PRO B 1 121 ? -8.422 -6.68 -13.141 1 96.94 121 PRO B CA 1
ATOM 2762 C C . PRO B 1 121 ? -7.832 -8.023 -13.562 1 96.94 121 PRO B C 1
ATOM 2764 O O . PRO B 1 121 ? -7.672 -8.922 -12.734 1 96.94 121 PRO B O 1
ATOM 2767 N N . ASN B 1 122 ? -7.586 -8.102 -14.82 1 97.31 122 ASN B N 1
ATOM 2768 C CA . ASN B 1 122 ? -6.754 -9.188 -15.328 1 97.31 122 ASN B CA 1
ATOM 2769 C C . ASN B 1 122 ? -5.277 -8.961 -15.008 1 97.31 122 ASN B C 1
ATOM 2771 O O . ASN B 1 122 ? -4.883 -7.855 -14.633 1 97.31 122 ASN B O 1
ATOM 2775 N N . GLU B 1 123 ? -4.535 -10.078 -15.102 1 97.81 123 GLU B N 1
ATOM 2776 C CA . GLU B 1 123 ? -3.092 -9.945 -14.945 1 97.81 123 GLU B CA 1
ATOM 2777 C C . GLU B 1 123 ? -2.525 -8.906 -15.914 1 97.81 123 GLU B C 1
ATOM 2779 O O . GLU B 1 123 ? -2.926 -8.852 -17.078 1 97.81 123 GLU B O 1
ATOM 2784 N N . SER B 1 124 ? -1.609 -8.078 -15.461 1 97.88 124 SER B N 1
ATOM 2785 C CA . SER B 1 124 ? -1.047 -7.008 -16.281 1 97.88 124 SER B CA 1
ATOM 2786 C C . SER B 1 124 ? 0.359 -6.645 -15.812 1 97.88 124 SER B C 1
ATOM 2788 O O . SER B 1 124 ? 0.812 -7.105 -14.766 1 97.88 124 SER B O 1
ATOM 2790 N N . GLY B 1 125 ? 1.023 -5.812 -16.641 1 98.06 125 GLY B N 1
ATOM 2791 C CA . GLY B 1 125 ? 2.336 -5.312 -16.266 1 98.06 125 GLY B CA 1
ATOM 2792 C C . GLY B 1 125 ? 2.318 -4.516 -14.969 1 98.06 125 GLY B C 1
ATOM 2793 O O . GLY B 1 125 ? 3.26 -4.59 -14.18 1 98.06 125 GLY B O 1
ATOM 2794 N N . GLY B 1 126 ? 1.211 -3.807 -14.805 1 97.44 126 GLY B N 1
ATOM 2795 C CA . GLY B 1 126 ? 1.073 -3.016 -13.586 1 97.44 126 GLY B CA 1
ATOM 2796 C C . GLY B 1 126 ? 1.016 -3.859 -12.328 1 97.44 126 GLY B C 1
ATOM 2797 O O . GLY B 1 126 ? 1.697 -3.562 -11.344 1 97.44 126 GLY B O 1
ATOM 2798 N N . ILE B 1 127 ? 0.235 -4.91 -12.375 1 98.31 127 ILE B N 1
ATOM 2799 C CA . ILE B 1 127 ? 0.128 -5.812 -11.234 1 98.31 127 ILE B CA 1
ATOM 2800 C C . ILE B 1 127 ? 1.473 -6.492 -10.984 1 98.31 127 ILE B C 1
ATOM 2802 O O . ILE B 1 127 ? 1.931 -6.578 -9.844 1 98.31 127 ILE B O 1
ATOM 2806 N N . ALA B 1 128 ? 2.104 -6.934 -12.031 1 98.56 128 ALA B N 1
ATOM 2807 C CA . ALA B 1 128 ? 3.396 -7.605 -11.922 1 98.56 128 ALA B CA 1
ATOM 2808 C C . ALA B 1 128 ? 4.445 -6.676 -11.312 1 98.56 128 ALA B C 1
ATOM 2810 O O . ALA B 1 128 ? 5.227 -7.086 -10.453 1 98.56 128 ALA B O 1
ATOM 2811 N N . LYS B 1 129 ? 4.441 -5.449 -11.789 1 97.69 129 LYS B N 1
ATOM 2812 C CA . LYS B 1 129 ? 5.387 -4.465 -11.273 1 97.69 129 LYS B CA 1
ATOM 2813 C C . LYS B 1 129 ? 5.16 -4.215 -9.781 1 97.69 129 LYS B C 1
ATOM 2815 O O . LYS B 1 129 ? 6.109 -4.207 -9 1 97.69 129 LYS B O 1
ATOM 2820 N N . ALA B 1 130 ? 3.924 -4.039 -9.398 1 97.12 130 ALA B N 1
ATOM 2821 C CA . ALA B 1 130 ? 3.572 -3.764 -8.008 1 97.12 130 ALA B CA 1
ATOM 2822 C C . ALA B 1 130 ? 3.881 -4.961 -7.117 1 97.12 130 ALA B C 1
ATOM 2824 O O . ALA B 1 130 ? 4.246 -4.797 -5.953 1 97.12 130 ALA B O 1
ATOM 2825 N N . ALA B 1 131 ? 3.801 -6.176 -7.652 1 98.31 131 ALA B N 1
ATOM 2826 C CA . ALA B 1 131 ? 4.051 -7.406 -6.902 1 98.31 131 ALA B CA 1
ATOM 2827 C C . ALA B 1 131 ? 5.547 -7.66 -6.746 1 98.31 131 ALA B C 1
ATOM 2829 O O . ALA B 1 131 ? 5.961 -8.484 -5.93 1 98.31 131 ALA B O 1
ATOM 2830 N N . CYS B 1 132 ? 6.309 -7 -7.594 1 97.38 132 CYS B N 1
ATOM 2831 C CA . CYS B 1 132 ? 7.762 -6.984 -7.453 1 97.38 132 CYS B CA 1
ATOM 2832 C C . CYS B 1 132 ? 8.328 -8.398 -7.465 1 97.38 132 CYS B C 1
ATOM 2834 O O . CYS B 1 132 ? 9.078 -8.781 -6.566 1 97.38 132 CYS B O 1
ATOM 2836 N N . GLY B 1 133 ? 7.875 -9.211 -8.383 1 97.81 133 GLY B N 1
ATOM 2837 C CA . GLY B 1 133 ? 8.406 -10.547 -8.602 1 97.81 133 GLY B CA 1
ATOM 2838 C C . GLY B 1 133 ? 7.648 -11.625 -7.852 1 97.81 133 GLY B C 1
ATOM 2839 O O . GLY B 1 133 ? 7.809 -12.812 -8.133 1 97.81 133 GLY B O 1
ATOM 2840 N N . THR B 1 134 ? 6.793 -11.266 -6.949 1 98.56 134 THR B N 1
ATOM 2841 C CA . THR B 1 134 ? 6.145 -12.242 -6.082 1 98.56 134 THR B CA 1
ATOM 2842 C C . THR B 1 134 ? 4.895 -12.812 -6.746 1 98.56 134 THR B C 1
ATOM 2844 O O . THR B 1 134 ? 4.316 -13.789 -6.258 1 98.56 134 THR B O 1
ATOM 2847 N N . LEU B 1 135 ? 4.508 -12.25 -7.852 1 98.31 135 LEU B N 1
ATOM 2848 C CA . LEU B 1 135 ? 3.412 -12.789 -8.656 1 98.31 135 LEU B CA 1
ATOM 2849 C C . LEU B 1 135 ? 3.656 -14.25 -9 1 98.31 135 LEU B C 1
ATOM 2851 O O . LEU B 1 135 ? 2.709 -15.031 -9.133 1 98.31 135 LEU B O 1
ATOM 2855 N N . GLU B 1 136 ? 4.906 -14.648 -9.117 1 98.12 136 GLU B N 1
ATOM 2856 C CA . GLU B 1 136 ? 5.316 -15.984 -9.531 1 98.12 136 GLU B CA 1
ATOM 2857 C C . GLU B 1 136 ? 5.293 -16.953 -8.359 1 98.12 136 GLU B C 1
ATOM 2859 O O . GLU B 1 136 ? 5.453 -18.172 -8.539 1 98.12 136 GLU B O 1
ATOM 2864 N N . LEU B 1 137 ? 5.027 -16.484 -7.098 1 97.56 137 LEU B N 1
ATOM 2865 C CA . LEU B 1 137 ? 5.293 -17.297 -5.91 1 97.56 137 LEU B CA 1
ATOM 2866 C C . LEU B 1 137 ? 3.994 -17.75 -5.258 1 97.56 137 LEU B C 1
ATOM 2868 O O . LEU B 1 137 ? 4.008 -18.562 -4.336 1 97.56 137 LEU B O 1
ATOM 2872 N N . ILE B 1 138 ? 2.855 -17.25 -5.719 1 96.38 138 ILE B N 1
ATOM 2873 C CA . ILE B 1 138 ? 1.588 -17.562 -5.07 1 96.38 138 ILE B CA 1
ATOM 2874 C C . ILE B 1 138 ? 0.498 -17.734 -6.125 1 96.38 138 ILE B C 1
ATOM 2876 O O . ILE B 1 138 ? 0.412 -16.953 -7.07 1 96.38 138 ILE B O 1
ATOM 2880 N N . PRO B 1 139 ? -0.3 -18.766 -6.023 1 97 139 PRO B N 1
ATOM 2881 C CA . PRO B 1 139 ? -1.393 -18.922 -6.988 1 97 139 PRO B CA 1
ATOM 2882 C C . PRO B 1 139 ? -2.473 -17.859 -6.828 1 97 139 PRO B C 1
ATOM 2884 O O . PRO B 1 139 ? -2.906 -17.562 -5.707 1 97 139 PRO B O 1
ATOM 2887 N N . ILE B 1 140 ? -2.875 -17.281 -7.898 1 98.06 140 ILE B N 1
ATOM 2888 C CA . ILE B 1 140 ? -4 -16.359 -7.98 1 98.06 140 ILE B CA 1
ATOM 2889 C C . ILE B 1 140 ? -5.137 -17 -8.773 1 98.06 140 ILE B C 1
ATOM 2891 O O . ILE B 1 140 ? -4.969 -17.359 -9.945 1 98.06 140 ILE B O 1
ATOM 2895 N N . ILE B 1 141 ? -6.238 -17.109 -8.156 1 98 141 ILE B N 1
ATOM 2896 C CA . ILE B 1 141 ? -7.336 -17.859 -8.758 1 98 141 ILE B CA 1
ATOM 2897 C C . ILE B 1 141 ? -8.531 -16.938 -8.977 1 98 141 ILE B C 1
ATOM 2899 O O . ILE B 1 141 ? -8.984 -16.266 -8.047 1 98 141 ILE B O 1
ATOM 2903 N N . LYS B 1 142 ? -9.031 -16.922 -10.148 1 98 142 LYS B N 1
ATOM 2904 C CA . LYS B 1 142 ? -10.242 -16.188 -10.469 1 98 142 LYS B CA 1
ATOM 2905 C C . LYS B 1 142 ? -11.469 -17.094 -10.406 1 98 142 LYS B C 1
ATOM 2907 O O . LYS B 1 142 ? -11.438 -18.219 -10.891 1 98 142 LYS B O 1
ATOM 2912 N N . VAL B 1 143 ? -12.492 -16.562 -9.867 1 97.81 143 VAL B N 1
ATOM 2913 C CA . VAL B 1 143 ? -13.711 -17.359 -9.758 1 97.81 143 VAL B CA 1
ATOM 2914 C C . VAL B 1 143 ? -14.906 -16.547 -10.258 1 97.81 143 VAL B C 1
ATOM 2916 O O . VAL B 1 143 ? -14.906 -15.312 -10.172 1 97.81 143 VAL B O 1
ATOM 2919 N N . THR B 1 144 ? -15.906 -17.188 -10.695 1 96.69 144 THR B N 1
ATOM 2920 C CA . THR B 1 144 ? -17.094 -16.516 -11.234 1 96.69 144 THR B CA 1
ATOM 2921 C C . THR B 1 144 ? -17.984 -16.016 -10.102 1 96.69 144 THR B C 1
ATOM 2923 O O . THR B 1 144 ? -18.625 -14.969 -10.234 1 96.69 144 THR B O 1
ATOM 2926 N N . ASN B 1 145 ? -18.047 -16.812 -9.047 1 96.81 145 ASN B N 1
ATOM 2927 C CA . ASN B 1 145 ? -18.922 -16.5 -7.922 1 96.81 145 ASN B CA 1
ATOM 2928 C C . ASN B 1 145 ? -18.203 -16.688 -6.586 1 96.81 145 ASN B C 1
ATOM 2930 O O . ASN B 1 145 ? -17.969 -17.828 -6.164 1 96.81 145 ASN B O 1
ATOM 2934 N N . LEU B 1 146 ? -18.047 -15.539 -5.883 1 98 146 LEU B N 1
ATOM 2935 C CA . LEU B 1 146 ? -17.297 -15.586 -4.633 1 98 146 LEU B CA 1
ATOM 2936 C C . LEU B 1 146 ? -18.078 -16.344 -3.564 1 98 146 LEU B C 1
ATOM 2938 O O . LEU B 1 146 ? -17.484 -17.094 -2.779 1 98 146 LEU B O 1
ATOM 2942 N N . ARG B 1 147 ? -19.375 -16.141 -3.586 1 97.88 147 ARG B N 1
ATOM 2943 C CA . ARG B 1 147 ? -20.188 -16.797 -2.576 1 97.88 147 ARG B CA 1
ATOM 2944 C C . ARG B 1 147 ? -20.078 -18.312 -2.697 1 97.88 147 ARG B C 1
ATOM 2946 O O . ARG B 1 147 ? -19.891 -19.016 -1.698 1 97.88 147 ARG B O 1
ATOM 2953 N N . SER B 1 148 ? -20.203 -18.781 -3.902 1 97.31 148 SER B N 1
ATOM 2954 C CA . SER B 1 148 ? -20.078 -20.219 -4.148 1 97.31 148 SER B CA 1
ATOM 2955 C C . SER B 1 148 ? -18.703 -20.719 -3.746 1 97.31 148 SER B C 1
ATOM 2957 O O . SER B 1 148 ? -18.578 -21.812 -3.166 1 97.31 148 SER B O 1
ATOM 2959 N N . CYS B 1 149 ? -17.703 -19.969 -4.043 1 97.62 149 CYS B N 1
ATOM 2960 C CA . CYS B 1 149 ? -16.344 -20.328 -3.67 1 97.62 149 CYS B CA 1
ATOM 2961 C C . CYS B 1 149 ? -16.188 -20.406 -2.156 1 97.62 149 CYS B C 1
ATOM 2963 O O . CYS B 1 149 ? -15.602 -21.359 -1.632 1 97.62 149 CYS B O 1
ATOM 2965 N N . MET B 1 150 ? -16.719 -19.438 -1.458 1 98.31 150 MET B N 1
ATOM 2966 C CA . MET B 1 150 ? -16.656 -19.391 -0.001 1 98.31 150 MET B CA 1
ATOM 2967 C C . MET B 1 150 ? -17.359 -20.594 0.615 1 98.31 150 MET B C 1
ATOM 2969 O O . MET B 1 150 ? -16.844 -21.219 1.552 1 98.31 150 MET B O 1
ATOM 2973 N N . ASN B 1 151 ? -18.484 -20.938 0.04 1 97.88 151 ASN B N 1
ATOM 2974 C CA . ASN B 1 151 ? -19.203 -22.094 0.533 1 97.88 1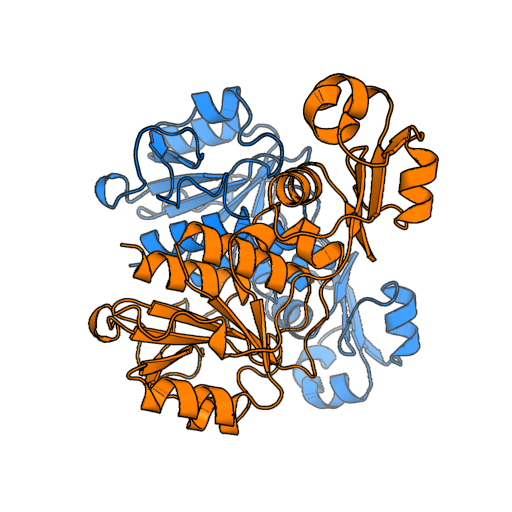51 ASN B CA 1
ATOM 2975 C C . ASN B 1 151 ? -18.438 -23.391 0.301 1 97.88 151 ASN B C 1
ATOM 2977 O O . ASN B 1 151 ? -18.422 -24.266 1.155 1 97.88 151 ASN B O 1
ATOM 2981 N N . TYR B 1 152 ? -17.859 -23.453 -0.854 1 96.81 152 TYR B N 1
ATOM 2982 C CA . TYR B 1 152 ? -17 -24.594 -1.159 1 96.81 152 TYR B CA 1
ATOM 2983 C C . TYR B 1 152 ? -15.883 -24.719 -0.137 1 96.81 152 TYR B C 1
ATOM 2985 O O . TYR B 1 152 ? -15.617 -25.812 0.362 1 96.81 152 TYR B O 1
ATOM 2993 N N . LEU B 1 153 ? -15.219 -23.625 0.22 1 97.5 153 LEU B N 1
ATOM 2994 C CA . LEU B 1 153 ? -14.133 -23.609 1.196 1 97.5 153 LEU B CA 1
ATOM 2995 C C . LEU B 1 153 ? -14.641 -24.031 2.572 1 97.5 153 LEU B C 1
ATOM 2997 O O . LEU B 1 153 ? -13.984 -24.812 3.27 1 97.5 153 LEU B O 1
ATOM 3001 N N . LYS B 1 154 ? -15.812 -23.547 2.945 1 97.25 154 LYS B N 1
ATOM 3002 C CA . LYS B 1 154 ? -16.406 -23.906 4.227 1 97.25 154 LYS B CA 1
ATOM 3003 C C . LYS B 1 154 ? -16.625 -25.422 4.316 1 97.25 154 LYS B C 1
ATOM 3005 O O . LYS B 1 154 ? -16.344 -26.031 5.344 1 97.25 154 LYS B O 1
ATOM 3010 N N . LYS B 1 155 ? -17.109 -25.938 3.227 1 96.44 155 LYS B N 1
ATOM 3011 C CA . LYS B 1 155 ? -17.344 -27.391 3.168 1 96.44 155 LYS B CA 1
ATOM 3012 C C . LYS B 1 155 ? -16.047 -28.156 3.361 1 96.44 155 LYS B C 1
ATOM 3014 O O . LYS B 1 155 ? -16.078 -29.328 3.754 1 96.44 155 LYS B O 1
ATOM 3019 N N . HIS B 1 156 ? -15.031 -27.531 3.111 1 95.94 156 HIS B N 1
ATOM 3020 C CA . HIS B 1 156 ? -13.734 -28.203 3.223 1 95.94 156 HIS B CA 1
ATOM 3021 C C . HIS B 1 156 ? -12.984 -27.75 4.465 1 95.94 156 HIS B C 1
ATOM 3023 O O . HIS B 1 156 ? -11.75 -27.781 4.5 1 95.94 156 HIS B O 1
ATOM 3029 N N . GLY B 1 157 ? -13.633 -27.094 5.445 1 96.25 157 GLY B N 1
ATOM 3030 C CA . GLY B 1 157 ? -13.094 -26.906 6.785 1 96.25 157 GLY B CA 1
ATOM 3031 C C . GLY B 1 157 ? -12.547 -25.516 7.012 1 96.25 157 GLY B C 1
ATOM 3032 O O . GLY B 1 157 ? -11.945 -25.234 8.047 1 96.25 157 GLY B O 1
ATOM 3033 N N . PHE B 1 158 ? -12.781 -24.562 6.105 1 97.56 158 PHE B N 1
ATOM 3034 C CA . PHE B 1 158 ? -12.258 -23.203 6.266 1 97.56 158 PHE B CA 1
ATOM 3035 C C . PHE B 1 158 ? -13.219 -22.344 7.082 1 97.56 158 PHE B C 1
ATOM 3037 O O . PHE B 1 158 ? -14.438 -22.422 6.906 1 97.56 158 PHE B O 1
ATOM 3044 N N . TRP B 1 159 ? -12.641 -21.578 7.953 1 97.94 159 TRP B N 1
ATOM 3045 C CA . TRP B 1 159 ? -13.359 -20.453 8.531 1 97.94 159 TRP B CA 1
ATOM 3046 C C . TRP B 1 159 ? -13.195 -19.203 7.676 1 97.94 159 TRP B C 1
ATOM 3048 O O . TRP B 1 159 ? -12.078 -18.844 7.305 1 97.94 159 TRP B O 1
ATOM 3058 N N . ILE B 1 160 ? -14.281 -18.594 7.395 1 98.56 160 ILE B N 1
ATOM 3059 C CA . ILE B 1 160 ? -14.242 -17.391 6.57 1 98.56 160 ILE B CA 1
ATOM 3060 C C . ILE B 1 160 ? -14.344 -16.156 7.457 1 98.56 160 ILE B C 1
ATOM 3062 O O . ILE B 1 160 ? -15.367 -15.938 8.109 1 98.56 160 ILE B O 1
ATOM 3066 N N . ILE B 1 161 ? -13.352 -15.32 7.461 1 98.56 161 ILE B N 1
ATOM 3067 C CA . ILE B 1 161 ? -13.328 -14.109 8.273 1 98.56 161 ILE B CA 1
ATOM 3068 C C . ILE B 1 161 ? -13.336 -12.883 7.371 1 98.56 161 ILE B C 1
ATOM 3070 O O . ILE B 1 161 ? -12.422 -12.695 6.559 1 98.56 161 ILE B O 1
ATOM 3074 N N . GLY B 1 162 ? -14.391 -12.094 7.484 1 98.69 162 GLY B N 1
ATOM 3075 C CA . GLY B 1 162 ? -14.453 -10.82 6.781 1 98.69 162 GLY B CA 1
ATOM 3076 C C . GLY B 1 162 ? -13.82 -9.68 7.555 1 98.69 162 GLY B C 1
ATOM 3077 O O . GLY B 1 162 ? -14.102 -9.492 8.742 1 98.69 162 GLY B O 1
ATOM 3078 N N . LEU B 1 163 ? -12.984 -8.914 6.898 1 98.19 163 LEU B N 1
ATOM 3079 C CA . LEU B 1 163 ? -12.336 -7.773 7.527 1 98.19 163 LEU B CA 1
ATOM 3080 C C . LEU B 1 163 ? -13.008 -6.469 7.121 1 98.19 163 LEU B C 1
ATOM 3082 O O . LEU B 1 163 ? -12.977 -6.086 5.949 1 98.19 163 LEU B O 1
ATOM 3086 N N . THR B 1 164 ? -13.602 -5.789 8.062 1 97 164 THR B N 1
ATOM 3087 C CA . THR B 1 164 ? -14.32 -4.551 7.797 1 97 164 THR B CA 1
ATOM 3088 C C . THR B 1 164 ? -14.305 -3.639 9.016 1 97 164 THR B C 1
ATOM 3090 O O . THR B 1 164 ? -14.344 -4.113 10.156 1 97 164 THR B O 1
ATOM 3093 N N . GLY B 1 165 ? -14.234 -2.359 8.758 1 94.62 165 GLY B N 1
ATOM 3094 C CA . GLY B 1 165 ? -14.25 -1.39 9.836 1 94.62 165 GLY B CA 1
ATOM 3095 C C . GLY B 1 165 ? -15.547 -1.396 10.625 1 94.62 165 GLY B C 1
ATOM 3096 O O . GLY B 1 165 ? -15.594 -0.904 11.758 1 94.62 165 GLY B O 1
ATOM 3097 N N . SER B 1 166 ? -16.562 -1.979 10.125 1 93.94 166 SER B N 1
ATOM 3098 C CA . SER B 1 166 ? -17.891 -1.958 10.75 1 93.94 166 SER B CA 1
ATOM 3099 C C . SER B 1 166 ? -18.078 -3.16 11.664 1 93.94 166 SER B C 1
ATOM 3101 O O . SER B 1 166 ? -19.141 -3.309 12.289 1 93.94 166 SER B O 1
ATOM 3103 N N . ALA B 1 167 ? -17.078 -4.016 11.742 1 96.75 167 ALA B N 1
ATOM 3104 C CA . ALA B 1 167 ? -17.172 -5.191 12.602 1 96.75 167 ALA B CA 1
ATOM 3105 C C . ALA B 1 167 ? -17.234 -4.785 14.07 1 96.75 167 ALA B C 1
ATOM 3107 O O . ALA B 1 167 ? -16.734 -3.719 14.445 1 96.75 167 ALA B O 1
ATOM 3108 N N . ASN B 1 168 ? -17.844 -5.629 14.867 1 95.5 168 ASN B N 1
ATOM 3109 C CA . ASN B 1 168 ? -17.891 -5.395 16.297 1 95.5 168 ASN B CA 1
ATOM 3110 C C . ASN B 1 168 ? -16.641 -5.914 17 1 95.5 168 ASN B C 1
ATOM 3112 O O . ASN B 1 168 ? -16.156 -5.312 17.969 1 95.5 168 ASN B O 1
ATOM 3116 N N . ASP B 1 169 ? -16.109 -6.984 16.453 1 96.5 169 ASP B N 1
ATOM 3117 C CA . ASP B 1 169 ? -14.984 -7.645 17.109 1 96.5 169 ASP B CA 1
ATOM 3118 C C . ASP B 1 169 ? -13.656 -7.273 16.438 1 96.5 169 ASP B C 1
ATOM 3120 O O . ASP B 1 169 ? -13.617 -6.977 15.25 1 96.5 169 ASP B O 1
ATOM 3124 N N . TYR B 1 170 ? -12.656 -7.238 17.281 1 96.69 170 TYR B N 1
ATOM 3125 C CA . TYR B 1 170 ? -11.297 -7.059 16.781 1 96.69 170 TYR B CA 1
ATOM 3126 C C . TYR B 1 170 ? -10.711 -8.391 16.312 1 96.69 170 TYR B C 1
ATOM 3128 O O . TYR B 1 170 ? -11.07 -9.445 16.828 1 96.69 170 TYR B O 1
ATOM 3136 N N . PHE B 1 171 ? -9.867 -8.328 15.312 1 96.25 171 PHE B N 1
ATOM 3137 C CA . PHE B 1 171 ? -9.117 -9.508 14.906 1 96.25 171 PHE B CA 1
ATOM 3138 C C . PHE B 1 171 ? -8.133 -9.93 15.984 1 96.25 171 PHE B C 1
ATOM 3140 O O . PHE B 1 171 ? -7.258 -9.156 16.375 1 96.25 171 PHE B O 1
ATOM 3147 N N . THR B 1 172 ? -8.289 -11.141 16.469 1 91.75 172 THR B N 1
ATOM 3148 C CA . THR B 1 172 ? -7.473 -11.625 17.578 1 91.75 172 THR B CA 1
ATOM 3149 C C . THR B 1 172 ? -6.961 -13.039 17.297 1 91.75 172 THR B C 1
ATOM 3151 O O . THR B 1 172 ? -7.402 -13.688 16.344 1 91.75 172 THR B O 1
ATOM 3154 N N . ASP B 1 173 ? -6.078 -13.469 18.125 1 86.56 173 ASP B N 1
ATOM 3155 C CA . ASP B 1 173 ? -5.52 -14.82 18.031 1 86.56 173 ASP B CA 1
ATOM 3156 C C . ASP B 1 173 ? -6.609 -15.875 18.203 1 86.56 173 ASP B C 1
ATOM 3158 O O . ASP B 1 173 ? -6.465 -17 17.719 1 86.56 173 ASP B O 1
ATOM 3162 N N . LYS B 1 174 ? -7.668 -15.492 18.766 1 85.62 174 LYS B N 1
ATOM 3163 C CA . LYS B 1 174 ? -8.758 -16.438 19 1 85.62 174 LYS B CA 1
ATOM 3164 C C . LYS B 1 174 ? -9.5 -16.75 17.703 1 85.62 174 LYS B C 1
ATOM 3166 O O . LYS B 1 174 ? -10.203 -17.766 17.625 1 85.62 174 LYS B O 1
ATOM 3171 N N . LEU B 1 175 ? -9.32 -15.945 16.75 1 86.31 175 LEU B N 1
ATOM 3172 C CA . LEU B 1 175 ? -10 -16.125 15.477 1 86.31 175 LEU B CA 1
ATOM 3173 C C . LEU B 1 175 ? -9.125 -16.906 14.5 1 86.31 175 LEU B C 1
ATOM 3175 O O . LEU B 1 175 ? -9.547 -17.203 13.383 1 86.31 175 LEU B O 1
ATOM 3179 N N . ILE B 1 176 ? -7.965 -17.188 14.992 1 88.44 176 ILE B N 1
ATOM 3180 C CA . ILE B 1 176 ? -7.031 -17.859 14.094 1 88.44 176 ILE B CA 1
ATOM 3181 C C . ILE B 1 176 ? -7.27 -19.375 14.133 1 88.44 176 ILE B C 1
ATOM 3183 O O . ILE B 1 176 ? -7.387 -19.953 15.211 1 88.44 176 ILE B O 1
ATOM 3187 N N . SER B 1 177 ? -7.402 -19.906 12.914 1 92.06 177 SER B N 1
ATOM 3188 C CA . SER B 1 177 ? -7.582 -21.344 12.719 1 92.06 177 SER B CA 1
ATOM 3189 C C . SER B 1 177 ? -6.578 -21.891 11.711 1 92.06 177 SER B C 1
ATOM 3191 O O . SER B 1 177 ? -5.871 -21.125 11.055 1 92.06 177 SER B O 1
ATOM 3193 N N . ASP B 1 178 ? -6.516 -23.203 11.695 1 93.75 178 ASP B N 1
ATOM 3194 C CA . ASP B 1 178 ? -5.586 -23.859 10.781 1 93.75 178 ASP B CA 1
ATOM 3195 C C . ASP B 1 178 ? -5.969 -23.594 9.328 1 93.75 178 ASP B C 1
ATOM 3197 O O . ASP B 1 178 ? -5.098 -23.391 8.477 1 93.75 178 ASP B O 1
ATOM 3201 N N . LYS B 1 179 ? -7.242 -23.609 9.078 1 96.88 179 LYS B N 1
ATOM 3202 C CA . LYS B 1 179 ? -7.758 -23.297 7.75 1 96.88 179 LYS B CA 1
ATOM 3203 C C . LYS B 1 179 ? -8.617 -22.047 7.777 1 96.88 179 LYS B C 1
ATOM 3205 O O . LYS B 1 179 ? -9.703 -22.031 8.359 1 96.88 179 LYS B O 1
ATOM 3210 N N . ILE B 1 180 ? -8.133 -20.984 7.117 1 97.62 180 ILE B N 1
ATOM 3211 C CA . ILE B 1 180 ? -8.836 -19.703 7.195 1 97.62 180 ILE B CA 1
ATOM 3212 C C . ILE B 1 180 ? -8.828 -19.031 5.824 1 97.62 180 ILE B C 1
ATOM 3214 O O . ILE B 1 180 ? -7.852 -19.125 5.082 1 97.62 180 ILE B O 1
ATOM 3218 N N . ALA B 1 181 ? -9.922 -18.438 5.492 1 98.31 181 ALA B N 1
ATOM 3219 C CA . ALA B 1 181 ? -10.023 -17.531 4.359 1 98.31 181 ALA B CA 1
ATOM 3220 C C . ALA B 1 181 ? -10.352 -16.109 4.824 1 98.31 181 ALA B C 1
ATOM 3222 O O . ALA B 1 181 ? -11.312 -15.906 5.562 1 98.31 181 ALA B O 1
ATOM 3223 N N . LEU B 1 182 ? -9.547 -15.211 4.469 1 98.75 182 LEU B N 1
ATOM 3224 C CA . LEU B 1 182 ? -9.688 -13.805 4.836 1 98.75 182 LEU B CA 1
ATOM 3225 C C . LEU B 1 182 ? -10.312 -13.008 3.693 1 98.75 182 LEU B C 1
ATOM 3227 O O . LEU B 1 182 ? -9.789 -13 2.576 1 98.75 182 LEU B O 1
ATOM 3231 N N . VAL B 1 183 ? -11.359 -12.289 3.961 1 98.88 183 VAL B N 1
ATOM 3232 C CA . VAL B 1 183 ? -12.047 -11.539 2.916 1 98.88 183 VAL B CA 1
ATOM 3233 C C . VAL B 1 183 ? -11.805 -10.039 3.104 1 98.88 183 VAL B C 1
ATOM 3235 O O . VAL B 1 183 ? -12.039 -9.5 4.184 1 98.88 183 VAL B O 1
ATOM 3238 N N . PHE B 1 184 ? -11.336 -9.414 2.066 1 98.75 184 PHE B N 1
ATOM 3239 C CA . PHE B 1 184 ? -11.133 -7.969 2.027 1 98.75 184 PHE B CA 1
ATOM 3240 C C . PHE B 1 184 ? -12.055 -7.32 1.004 1 98.75 184 PHE B C 1
ATOM 3242 O O . PHE B 1 184 ? -12.164 -7.793 -0.129 1 98.75 184 PHE B O 1
ATOM 3249 N N . GLY B 1 185 ? -12.664 -6.266 1.371 1 97.81 185 GLY B N 1
ATOM 3250 C CA . GLY B 1 185 ? -13.586 -5.566 0.487 1 97.81 185 GLY B CA 1
ATOM 3251 C C . GLY B 1 185 ? -12.922 -4.441 -0.29 1 97.81 185 GLY B C 1
ATOM 3252 O O . GLY B 1 185 ? -11.773 -4.09 -0.024 1 97.81 185 GLY B O 1
ATOM 3253 N N . SER B 1 186 ? -13.703 -3.883 -1.179 1 94.88 186 SER B N 1
ATOM 3254 C CA . SER B 1 186 ? -13.219 -2.801 -2.029 1 94.88 186 SER B CA 1
ATOM 3255 C C . SER B 1 186 ? -13.016 -1.517 -1.231 1 94.88 186 SER B C 1
ATOM 3257 O O . SER B 1 186 ? -13.586 -1.356 -0.15 1 94.88 186 SER B O 1
ATOM 3259 N N . GLU B 1 187 ? -12.172 -0.539 -1.75 1 87.5 187 GLU B N 1
ATOM 3260 C CA . GLU B 1 187 ? -11.805 0.703 -1.074 1 87.5 187 GLU B CA 1
ATOM 3261 C C . GLU B 1 187 ? -13.008 1.635 -0.946 1 87.5 187 GLU B C 1
ATOM 3263 O O . GLU B 1 187 ? -13.125 2.379 0.031 1 87.5 187 GLU B O 1
ATOM 3268 N N . ASP B 1 188 ? -13.953 1.533 -1.826 1 85.19 188 ASP B N 1
ATOM 3269 C CA . ASP B 1 188 ? -15.055 2.488 -1.852 1 85.19 188 ASP B CA 1
ATOM 3270 C C . ASP B 1 188 ? -16.281 1.941 -1.107 1 85.19 188 ASP B C 1
ATOM 3272 O O . ASP B 1 188 ? -16.766 2.574 -0.175 1 85.19 188 ASP B O 1
ATOM 3276 N N . LYS B 1 189 ? -16.625 0.711 -1.349 1 90.69 189 LYS B N 1
ATOM 3277 C CA . LYS B 1 189 ? -17.906 0.195 -0.875 1 90.69 189 LYS B CA 1
ATOM 3278 C C . LYS B 1 189 ? -17.703 -0.878 0.191 1 90.69 189 LYS B C 1
ATOM 3280 O O . LYS B 1 189 ? -18.641 -1.247 0.893 1 90.69 189 LYS B O 1
ATOM 3285 N N . GLY B 1 190 ? -16.484 -1.313 0.362 1 95.56 190 GLY B N 1
ATOM 3286 C CA . GLY B 1 190 ? -16.266 -2.443 1.247 1 95.56 190 GLY B CA 1
ATOM 3287 C C . GLY B 1 190 ? -16.703 -3.768 0.651 1 95.56 190 GLY B C 1
ATOM 3288 O O . GLY B 1 190 ? -16.625 -3.963 -0.564 1 95.56 190 GLY B O 1
ATOM 3289 N N . MET B 1 191 ? -17.047 -4.691 1.476 1 97.12 191 MET B N 1
ATOM 3290 C CA . MET B 1 191 ? -17.5 -6 1.02 1 97.12 191 MET B CA 1
ATOM 3291 C C . MET B 1 191 ? -18.938 -5.926 0.511 1 97.12 191 MET B C 1
ATOM 3293 O O . MET B 1 191 ? -19.781 -5.273 1.122 1 97.12 191 MET B O 1
ATOM 3297 N N . ARG B 1 192 ? -19.172 -6.586 -0.593 1 97.62 192 ARG B N 1
ATOM 3298 C CA . ARG B 1 192 ? -20.562 -6.715 -1.035 1 97.62 192 ARG B CA 1
ATOM 3299 C C . ARG B 1 192 ? -21.406 -7.449 0.005 1 97.62 192 ARG B C 1
ATOM 3301 O O . ARG B 1 192 ? -20.906 -8.336 0.701 1 97.62 192 ARG B O 1
ATOM 3308 N N . ARG B 1 193 ? -22.594 -7.152 0.01 1 97 193 ARG B N 1
ATOM 3309 C CA . ARG B 1 193 ? -23.516 -7.605 1.047 1 97 193 ARG B CA 1
ATOM 3310 C C . ARG B 1 193 ? -23.516 -9.125 1.154 1 97 193 ARG B C 1
ATOM 3312 O O . ARG B 1 193 ? -23.312 -9.68 2.234 1 97 193 ARG B O 1
ATOM 3319 N N . LEU B 1 194 ? -23.75 -9.875 0.072 1 97.25 194 LEU B N 1
ATOM 3320 C CA . LEU B 1 194 ? -23.859 -11.328 0.085 1 97.25 194 LEU B CA 1
ATOM 3321 C C . LEU B 1 194 ? -22.547 -11.977 0.508 1 97.25 194 LEU B C 1
ATOM 3323 O O . LEU B 1 194 ? -22.531 -13.016 1.168 1 97.25 194 LEU B O 1
ATOM 3327 N N . VAL B 1 195 ? -21.438 -11.383 0.156 1 98.5 195 VAL B N 1
ATOM 3328 C CA . VAL B 1 195 ? -20.125 -11.859 0.555 1 98.5 195 VAL B CA 1
ATOM 3329 C C . VAL B 1 195 ? -19.953 -11.719 2.066 1 98.5 195 VAL B C 1
ATOM 3331 O O . VAL B 1 195 ? -19.547 -12.664 2.744 1 98.5 195 VAL B O 1
ATOM 3334 N N . GLU B 1 196 ? -20.328 -10.539 2.529 1 98.25 196 GLU B N 1
ATOM 3335 C CA . GLU B 1 196 ? -20.234 -10.273 3.961 1 98.25 196 GLU B CA 1
ATOM 3336 C C . GLU B 1 196 ? -21.094 -11.242 4.762 1 98.25 196 GLU B C 1
ATOM 3338 O O . GLU B 1 196 ? -20.672 -11.773 5.785 1 98.25 196 GLU B O 1
ATOM 3343 N N . GLU B 1 197 ? -22.266 -11.523 4.277 1 98 197 GLU B N 1
ATOM 3344 C CA . GLU B 1 197 ? -23.219 -12.398 4.953 1 98 197 GLU B CA 1
ATOM 3345 C C . GLU B 1 197 ? -22.719 -13.844 4.977 1 98 197 GLU B C 1
ATOM 3347 O O . GLU B 1 197 ? -23.141 -14.641 5.816 1 98 197 GLU B O 1
ATOM 3352 N N . THR B 1 198 ? -21.875 -14.172 4.039 1 98.44 198 THR B N 1
ATOM 3353 C CA . THR B 1 198 ? -21.375 -15.539 3.928 1 98.44 198 THR B CA 1
ATOM 3354 C C . THR B 1 198 ? -20.188 -15.758 4.871 1 98.44 198 THR B C 1
ATOM 3356 O O . THR B 1 198 ? -19.781 -16.891 5.109 1 98.44 198 THR B O 1
ATOM 3359 N N . CYS B 1 199 ? -19.641 -14.711 5.41 1 98.5 199 CYS B N 1
ATOM 3360 C CA . CYS B 1 199 ? -18.531 -14.828 6.352 1 98.5 199 CYS B CA 1
ATOM 3361 C C . CYS B 1 199 ? -18.984 -15.477 7.652 1 98.5 199 CYS B C 1
ATOM 3363 O O . CYS B 1 199 ? -20.109 -15.25 8.102 1 98.5 199 CYS B O 1
ATOM 3365 N N . ASP B 1 200 ? -18.125 -16.266 8.258 1 98.06 200 ASP B N 1
ATOM 3366 C CA . ASP B 1 200 ? -18.406 -16.844 9.562 1 98.06 200 ASP B CA 1
ATOM 3367 C C . ASP B 1 200 ? -18.219 -15.82 10.672 1 98.06 200 ASP B C 1
ATOM 3369 O O . ASP B 1 200 ? -18.906 -15.867 11.695 1 98.06 200 ASP B O 1
ATOM 3373 N N . TYR B 1 201 ? -17.219 -14.922 10.492 1 96.88 201 TYR B N 1
ATOM 3374 C CA . TYR B 1 201 ? -16.922 -13.859 11.438 1 96.88 201 TYR B CA 1
ATOM 3375 C C . TYR B 1 201 ? -16.562 -12.57 10.711 1 96.88 201 TYR B C 1
ATOM 3377 O O . TYR B 1 201 ? -16.109 -12.594 9.562 1 96.88 201 TYR B O 1
ATOM 3385 N N . LEU B 1 202 ? -16.891 -11.531 11.391 1 98.12 202 LEU B N 1
ATOM 3386 C CA . LEU B 1 202 ? -16.391 -10.227 10.977 1 98.12 202 LEU B CA 1
ATOM 3387 C C . LEU B 1 202 ? -15.445 -9.656 12.031 1 98.12 202 LEU B C 1
ATOM 3389 O O . LEU B 1 202 ? -15.695 -9.773 13.227 1 98.12 202 LEU B O 1
ATOM 3393 N N . ALA B 1 203 ? -14.383 -9.102 11.578 1 98.06 203 ALA B N 1
ATOM 3394 C CA . ALA B 1 203 ? -13.398 -8.555 12.516 1 98.06 203 ALA B CA 1
ATOM 3395 C C . ALA B 1 203 ? -12.773 -7.273 11.961 1 98.06 203 ALA B C 1
ATOM 3397 O O . ALA B 1 203 ? -12.773 -7.047 10.75 1 98.06 203 ALA B O 1
ATOM 3398 N N . LYS B 1 204 ? -12.328 -6.426 12.781 1 97.88 204 LYS B N 1
ATOM 3399 C CA . LYS B 1 204 ? -11.672 -5.188 12.367 1 97.88 204 LYS B CA 1
ATOM 3400 C C . LYS B 1 204 ? -10.297 -5.051 13.023 1 97.88 204 LYS B C 1
ATOM 3402 O O . LYS B 1 204 ? -10.008 -5.719 14.016 1 97.88 204 LYS B O 1
ATOM 3407 N N . ILE B 1 205 ? -9.461 -4.32 12.43 1 97.81 205 ILE B N 1
ATOM 3408 C CA . ILE B 1 205 ? -8.203 -3.879 13.023 1 97.81 205 ILE B CA 1
ATOM 3409 C C . ILE B 1 205 ? -8.445 -2.646 13.891 1 97.81 205 ILE B C 1
ATOM 3411 O O . ILE B 1 205 ? -9.055 -1.675 13.445 1 97.81 205 ILE B O 1
ATOM 3415 N N . PRO B 1 206 ? -8.07 -2.689 15.133 1 97.31 206 PRO B N 1
ATOM 3416 C CA . PRO B 1 206 ? -8.242 -1.476 15.938 1 97.31 206 PRO B CA 1
ATOM 3417 C C . PRO B 1 206 ? -7.438 -0.295 15.398 1 97.31 206 PRO B C 1
ATOM 3419 O O . PRO B 1 206 ? -6.215 -0.393 15.266 1 97.31 206 PRO B O 1
ATOM 3422 N N . ILE B 1 207 ? -8.094 0.822 15.117 1 97.69 207 ILE B N 1
ATOM 3423 C CA . ILE B 1 207 ? -7.418 2.037 14.672 1 97.69 207 ILE B CA 1
ATOM 3424 C C . ILE B 1 207 ? -8 3.248 15.398 1 97.69 207 ILE B C 1
ATOM 3426 O O . ILE B 1 207 ? -9.016 3.135 16.094 1 97.69 207 ILE B O 1
ATOM 3430 N N . SER B 1 208 ? -7.355 4.379 15.258 1 97.12 208 SER B N 1
ATOM 3431 C CA . SER B 1 208 ? -7.824 5.625 15.852 1 97.12 208 SER B CA 1
ATOM 3432 C C . SER B 1 208 ? -9.227 5.98 15.375 1 97.12 208 SER B C 1
ATOM 3434 O O . SER B 1 208 ? -9.547 5.805 14.195 1 97.12 208 SER B O 1
ATOM 3436 N N . LYS B 1 209 ? -10.023 6.578 16.234 1 95.12 209 LYS B N 1
ATOM 3437 C CA . LYS B 1 209 ? -11.383 6.992 15.883 1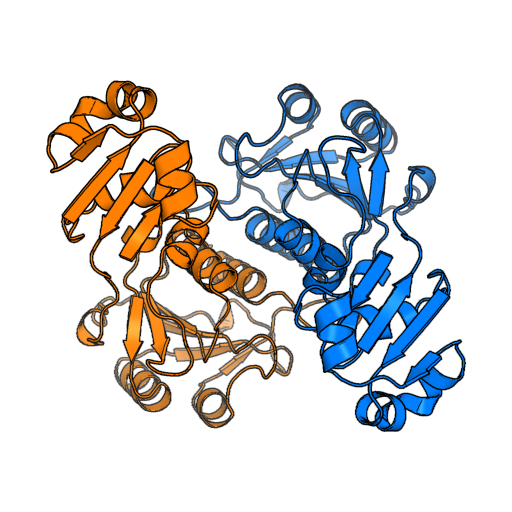 95.12 209 LYS B CA 1
ATOM 3438 C C . LYS B 1 209 ? -11.367 8.141 14.883 1 95.12 209 LYS B C 1
ATOM 3440 O O . LYS B 1 209 ? -12.383 8.43 14.242 1 95.12 209 LYS B O 1
ATOM 3445 N N . ARG B 1 210 ? -10.234 8.773 14.711 1 94.62 210 ARG B N 1
ATOM 3446 C CA . ARG B 1 210 ? -10.117 9.922 13.82 1 94.62 210 ARG B CA 1
ATOM 3447 C C . ARG B 1 210 ? -9.977 9.477 12.367 1 94.62 210 ARG B C 1
ATOM 3449 O O . ARG B 1 210 ? -10.07 10.297 11.445 1 94.62 210 ARG B O 1
ATOM 3456 N N . VAL B 1 211 ? -9.75 8.195 12.18 1 96.38 211 VAL B N 1
ATOM 3457 C CA . VAL B 1 211 ? -9.484 7.656 10.852 1 96.38 211 VAL B CA 1
ATOM 3458 C C . VAL B 1 211 ? -10.57 6.656 10.469 1 96.38 211 VAL B C 1
ATOM 3460 O O . VAL B 1 211 ? -10.969 5.82 11.289 1 96.38 211 VAL B O 1
ATOM 3463 N N . GLU B 1 212 ? -11.031 6.742 9.258 1 92.94 212 GLU B N 1
ATOM 3464 C CA . GLU B 1 212 ? -12.148 5.918 8.828 1 92.94 212 GLU B CA 1
ATOM 3465 C C . GLU B 1 212 ? -11.703 4.496 8.508 1 92.94 212 GLU B C 1
ATOM 3467 O O . GLU B 1 212 ? -12.398 3.531 8.828 1 92.94 212 GLU B O 1
ATOM 3472 N N . SER B 1 213 ? -10.648 4.41 7.781 1 96.38 213 SER B N 1
ATOM 3473 C CA . SER B 1 213 ? -10.18 3.088 7.371 1 96.38 213 SER B CA 1
ATOM 3474 C C . SER B 1 213 ? -8.727 3.127 6.914 1 96.38 213 SER B C 1
ATOM 3476 O O . SER B 1 213 ? -8.172 4.203 6.703 1 96.38 213 SER B O 1
ATOM 3478 N N . LEU B 1 214 ? -8.148 1.986 6.812 1 97.56 214 LEU B N 1
ATOM 3479 C CA . LEU B 1 214 ? -6.812 1.808 6.266 1 97.56 214 LEU B CA 1
ATOM 3480 C C . LEU B 1 214 ? -6.867 1.548 4.766 1 97.56 214 LEU B C 1
ATOM 3482 O O . LEU B 1 214 ? -7.922 1.201 4.23 1 97.56 214 LEU B O 1
ATOM 3486 N N . ASN B 1 215 ? -5.75 1.858 4.051 1 97.56 215 ASN B N 1
ATOM 3487 C CA . ASN B 1 215 ? -5.57 1.313 2.709 1 97.56 215 ASN B CA 1
ATOM 3488 C C . ASN B 1 215 ? -5.691 -0.208 2.701 1 97.56 215 ASN B C 1
ATOM 3490 O O . ASN B 1 215 ? -5.18 -0.882 3.596 1 97.56 215 ASN B O 1
ATOM 3494 N N . VAL B 1 216 ? -6.301 -0.75 1.734 1 98.44 216 VAL B N 1
ATOM 3495 C CA . VAL B 1 216 ? -6.664 -2.164 1.758 1 98.44 216 VAL B CA 1
ATOM 3496 C C . VAL B 1 216 ? -5.398 -3.02 1.771 1 98.44 216 VAL B C 1
ATOM 3498 O O . VAL B 1 216 ? -5.359 -4.07 2.418 1 98.44 216 VAL B O 1
ATOM 3501 N N . SER B 1 217 ? -4.355 -2.633 1.013 1 98.69 217 SER B N 1
ATOM 3502 C CA . SER B 1 217 ? -3.131 -3.43 1.014 1 98.69 217 SER B CA 1
ATOM 3503 C C . SER B 1 217 ? -2.424 -3.355 2.363 1 98.69 217 SER B C 1
ATOM 3505 O O . SER B 1 217 ? -1.807 -4.328 2.801 1 98.69 217 SER B O 1
ATOM 3507 N N . ASN B 1 218 ? -2.49 -2.152 3.033 1 98.75 218 ASN B N 1
ATOM 3508 C CA . ASN B 1 218 ? -1.938 -2.023 4.379 1 98.75 218 ASN B CA 1
ATOM 3509 C C . ASN B 1 218 ? -2.691 -2.895 5.379 1 98.75 218 ASN B C 1
ATOM 3511 O O . ASN B 1 218 ? -2.078 -3.568 6.207 1 98.75 218 ASN B O 1
ATOM 3515 N N . ALA B 1 219 ? -4.02 -2.9 5.289 1 98.62 219 ALA B N 1
ATOM 3516 C CA . ALA B 1 219 ? -4.836 -3.74 6.16 1 98.62 219 ALA B CA 1
ATOM 3517 C C . ALA B 1 219 ? -4.504 -5.219 5.969 1 98.62 219 ALA B C 1
ATOM 3519 O O . ALA B 1 219 ? -4.301 -5.945 6.941 1 98.62 219 ALA B O 1
ATOM 3520 N N . ALA B 1 220 ? -4.43 -5.629 4.719 1 98.75 220 ALA B N 1
ATOM 3521 C CA . ALA B 1 220 ? -4.105 -7.02 4.41 1 98.75 220 ALA B CA 1
ATOM 3522 C C . ALA B 1 220 ? -2.746 -7.406 4.984 1 98.75 220 ALA B C 1
ATOM 3524 O O . ALA B 1 220 ? -2.604 -8.469 5.594 1 98.75 220 ALA B O 1
ATOM 3525 N N . SER B 1 221 ? -1.782 -6.516 4.82 1 98.75 221 SER B N 1
ATOM 3526 C CA . SER B 1 221 ? -0.43 -6.816 5.281 1 98.75 221 SER B CA 1
ATOM 3527 C C . SER B 1 221 ? -0.387 -6.988 6.797 1 98.75 221 SER B C 1
ATOM 3529 O O . SER B 1 221 ? 0.321 -7.859 7.309 1 98.75 221 SER B O 1
ATOM 3531 N N . ILE B 1 222 ? -1.125 -6.18 7.535 1 98.38 222 ILE B N 1
ATOM 3532 C CA . ILE B 1 222 ? -1.193 -6.273 8.992 1 98.38 222 ILE B CA 1
ATOM 3533 C C . ILE B 1 222 ? -1.778 -7.625 9.391 1 98.38 222 ILE B C 1
ATOM 3535 O O . ILE B 1 222 ? -1.233 -8.312 10.258 1 98.38 222 ILE B O 1
ATOM 3539 N N . ILE B 1 223 ? -2.848 -8.008 8.727 1 98.31 223 ILE B N 1
ATOM 3540 C CA . ILE B 1 223 ? -3.537 -9.25 9.055 1 98.31 223 ILE B CA 1
ATOM 3541 C C . ILE B 1 223 ? -2.65 -10.445 8.703 1 98.31 223 ILE B C 1
ATOM 3543 O O . ILE B 1 223 ? -2.518 -11.383 9.5 1 98.31 223 ILE B O 1
ATOM 3547 N N . PHE B 1 224 ? -2.035 -10.43 7.512 1 98.5 224 PHE B N 1
ATOM 3548 C CA . PHE B 1 224 ? -1.146 -11.508 7.105 1 98.5 224 PHE B CA 1
ATOM 3549 C C . PHE B 1 224 ? 0.004 -11.664 8.094 1 98.5 224 PHE B C 1
ATOM 3551 O O . PHE B 1 224 ? 0.36 -12.781 8.469 1 98.5 224 PHE B O 1
ATOM 3558 N N . HIS B 1 225 ? 0.525 -10.547 8.539 1 97.69 225 HIS B N 1
ATOM 3559 C CA . HIS B 1 225 ? 1.614 -10.562 9.516 1 97.69 225 HIS B CA 1
ATOM 3560 C C . HIS B 1 225 ? 1.174 -11.195 10.828 1 97.69 225 HIS B C 1
ATOM 3562 O O . HIS B 1 225 ? 1.918 -11.977 11.422 1 97.69 225 HIS B O 1
ATOM 3568 N N . SER B 1 226 ? 0.018 -10.844 11.242 1 95.62 226 SER B N 1
ATOM 3569 C CA . SER B 1 226 ? -0.522 -11.383 12.484 1 95.62 226 SER B CA 1
ATOM 3570 C C . SER B 1 226 ? -0.65 -12.898 12.422 1 95.62 226 SER B C 1
ATOM 3572 O O . SER B 1 226 ? -0.501 -13.586 13.438 1 95.62 226 SER B O 1
ATOM 3574 N N . LEU B 1 227 ? -0.877 -13.445 11.234 1 95.62 227 LEU B N 1
ATOM 3575 C CA . LEU B 1 227 ? -1.077 -14.875 11.047 1 95.62 227 LEU B CA 1
ATOM 3576 C C . LEU B 1 227 ? 0.26 -15.602 10.93 1 95.62 227 LEU B C 1
ATOM 3578 O O . LEU B 1 227 ? 0.32 -16.828 11.055 1 95.62 227 LEU B O 1
ATOM 3582 N N . HIS B 1 228 ? 1.276 -14.891 10.57 1 92.5 228 HIS B N 1
ATOM 3583 C CA . HIS B 1 228 ? 2.598 -15.461 10.336 1 92.5 228 HIS B CA 1
ATOM 3584 C C . HIS B 1 228 ? 3.346 -15.664 11.648 1 92.5 228 HIS B C 1
ATOM 3586 O O . HIS B 1 228 ? 4.254 -16.5 11.727 1 92.5 228 HIS B O 1
ATOM 3592 N N . LYS B 1 229 ? 2.969 -14.977 12.828 1 74.12 229 LYS B N 1
ATOM 3593 C CA . LYS B 1 229 ? 3.6 -15.086 14.141 1 74.12 229 LYS B CA 1
ATOM 3594 C C . LYS B 1 229 ? 3.275 -16.422 14.789 1 74.12 229 LYS B C 1
ATOM 3596 O O . LYS B 1 229 ? 2.189 -16.969 14.594 1 74.12 229 LYS B O 1
#

Secondary structure (DSSP, 8-state):
-EEESHHHHHHHHT-TT--EEEEEE-HHHHHHSHHHHTTS-EEE--HHHHHHHTTT---TTEEEEE----B--GGGS-TT-SSEEEEEEES---HHHHHHHHHHHHHTT--EEEEESSSSPPP-HHHHHHHTTGGGTS-EEEES-HHHHHHHHHHTTPEEEE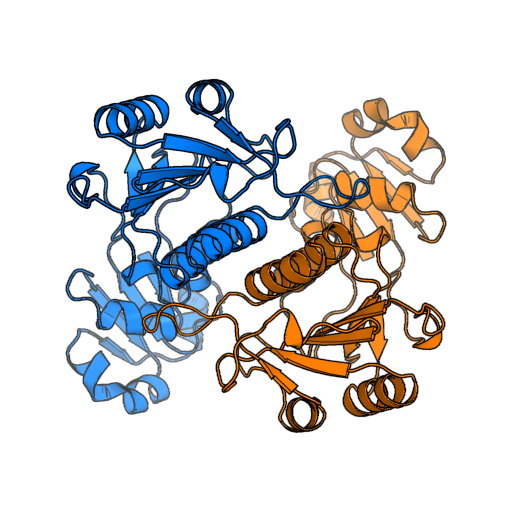E-TT-SEEP-GGG--SEEEEEEEBTTTBS-HHHHHH-SEEEE----TT-----HHHHHHHHHHHHH-/-EEESHHHHHHHHT-TT--EEEEEE-HHHHHHSHHHHTTS-EEE--HHHHHHHTTT---TTEEEEE----B--GGGS-TT-SSEEEEEEES---HHHHHHHHHHHHHTT--EEEEESSSSPPP-HHHHHHHTTGGGTS-EEEES-HHHHHHHHHHTTPEEEEE-TT-SEEP-GGG--SEEEEEEEBTTTBS-HHHHHH-SEEEE----TT-----HHHHHHHHHHHHH-

pLDDT: mean 96.57, std 3.12, range [74.12, 98.88]